Protein 3H3L (pdb70)

Organism: Parabacteroides distasonis (strain ATCC 8503 / DSM 20701 / CIP 104284 / JCM 5825 / NCTC 11152) (NCBI:txid435591)

B-factor: mean 36.73, std 6.62, range [18.3, 84.47]

Nearest PDB structures (foldseek):
  3h3l-assembly1_A-2  TM=1.001E+00  e=1.003E-45  Parabacteroides distasonis ATCC 8503
  3h3l-assembly2_B  TM=9.757E-01  e=2.360E-42  Parabacteroides distasonis ATCC 8503
  3h3l-assembly2_C  TM=9.679E-01  e=1.283E-41  Parabacteroides distasonis ATCC 8503
  3nmb-assembly1_A  TM=8.584E-01  e=9.858E-23  Bacteroides ovatus ATCC 8483
  3hbk-assembly1_A  TM=8.430E-01  e=3.821E-18  Parabacteroides distasonis ATCC 8503

Sequence (663 aa):
QQALDSSDGIPTGGEWITFDGKTLNGWRGYCRQDVPLGWVVEDDGSITYKGSDNKADTGFGDLIYDKKFKKNFVFEIEWKIDKAGNSGIFYTAQEIEGTPIYYSSPEYQLLDNENPDAWEGCDGNRQAGAVYDIPDPQPVKPYGNWNKTRRIVVYNQRRVIHYNDVKILEFQQFGTPVWRALVDHSKFSKFSTSPEKCCPEAYDLLQCGKQPGYIGQDDHGYGVCFRNIRIKELQTQALDSSDGIPTGGEWIITFDGKTLNGWRGYCRRQDVPLGWVVEDGSITYKGSDNFGDLIYDKKKFKKNFVFEIEWKIDDKAGNSGIFYTAQEIEGTPIYYSSPEYQLLDNENPDAWEGCDGNRQQAGAVYDIPDPQPVKPYGNWNKTRRIVVYNQRVIHYNDVKILEFQFGTPVWRALVDHSKFSKKFSTSPEEKCCPEAYDLLQCGKQPGYIGQDHGYGVCFRNIRIKELALDSSDGIPTGGEWITFDGKTLNGWRGYCRQDVPLGWVVEDGSITYKGFGDLIYDKKFKNFVFEIEWKIDDKAGNNSGIFYTAQEIEEGTPIYYSSPEYQLLDNENPDAWEGCDGNRQQAGAVYDIPDPQPVKPYGNWNKTRIVVYNQRRVIHYNDVKILEFQQFGTPVWRALVDHSKFSKFSTSPEEKCCPEEAYDLLQCGKQPGYIGQDHGYGVCFRNIRIKEL

Secondary structure (DSSP, 8-state):
--B-TTS-B--S--B---SS--TTEEETTSSSPPTTEEEETTEEEE---S-----S---EEESS-BSSEEEEEEEEE-BT-EEEEESSB---TTS-GGGSS-EEEEE-TT--TTSSSSTTTTSTTSB-----S--PPPTTS-EEEEEEEETTEEEE---S--EEEETTSHHHHHHHHTSTTSTT---TT--GGGS----TTSS-BB---TT-TTEEEEEEEEEE-/-PBPB-TTS-B----EE---SS--TTEEETTSSS--TTEEEETTEEEE--------EEESS-BSSEEEEEEEEE-TT-EEEEESSB---TTS-GGGSS-EEEEE-TT--HHHHSSTTTTSTTSB-----S--PPPTTS-EEEEEEEETTEEEE---S--EEEETTSHHHHHHHHTSTTSTT---TT--GGGS----TTSS-BB---TT-TTEEEEEEEEEE-/-B-TTS-B----EE---SS--TTEEETTSSSPPTTEEEETTEEEE-----EEESS-BSSEEEEEEEEE-TT-EEEEESSB---TTS-GGGSS-EEEEE-TT--HHHHSSTTTTSTTSB-----S--PPPTTSEEEEEEEEETTEEEE---S--EEEETTSHHHHHHHHTSTTSTT---TT--GGGS----TTSS-BB---TT-BTEEEEEEEEEE-

InterPro domains:
  IPR010496 3-keto-alpha-glucoside-1,2-lyase/3-keto-2-hydroxy-glucal hydratase domain [PF06439] (51-268)

CATH classification: 2.60.120.560

Structure (mmCIF, N/CA/C/O backbone):
data_3H3L
#
_entry.id   3H3L
#
_cell.length_a   117.259
_cell.length_b   117.259
_cell.length_c   118.068
_cell.angle_alpha   90.000
_cell.angle_beta   90.000
_cell.angle_gamma   90.000
#
_symmetry.space_group_name_H-M   'P 43 21 2'
#
loop_
_entity.id
_entity.type
_entity.pdbx_description
1 polymer 'PUTATIVE SUGAR HYDROLASE'
2 non-polymer 2-AMINO-2-HYDROXYMETHYL-PROPANE-1,3-DIOL
3 water water
#
loop_
_atom_site.group_PDB
_atom_site.id
_atom_site.type_symbol
_atom_site.label_atom_id
_atom_site.label_alt_id
_atom_site.label_comp_id
_atom_site.label_asym_id
_atom_site.label_entity_id
_atom_site.label_seq_id
_atom_site.pdbx_PDB_ins_code
_atom_site.Cartn_x
_atom_site.Cartn_y
_atom_site.Cartn_z
_atom_site.occupancy
_atom_site.B_iso_or_equiv
_atom_site.auth_seq_id
_atom_site.auth_comp_id
_atom_site.auth_asym_id
_atom_site.auth_atom_id
_atom_site.pdbx_PDB_model_num
ATOM 1 N N . GLN A 1 10 ? 15.124 90.463 25.555 1.00 50.17 39 GLN A N 1
ATOM 2 C CA A GLN A 1 10 ? 15.336 89.028 25.870 0.50 49.08 39 GLN A CA 1
ATOM 3 C CA B GLN A 1 10 ? 15.254 89.023 25.904 0.50 49.54 39 GLN A CA 1
ATOM 4 C C . GLN A 1 10 ? 15.678 88.861 27.360 1.00 48.59 39 GLN A C 1
ATOM 5 O O . GLN A 1 10 ? 16.707 89.381 27.802 1.00 50.51 39 GLN A O 1
ATOM 16 N N . ALA A 1 11 ? 14.839 88.156 28.122 1.00 45.07 40 ALA A N 1
ATOM 17 C CA . ALA A 1 11 ? 15.155 87.806 29.501 1.00 42.85 40 ALA A CA 1
ATOM 18 C C . ALA A 1 11 ? 16.287 86.777 29.493 1.00 40.95 40 ALA A C 1
ATOM 19 O O . ALA A 1 11 ? 16.234 85.809 28.735 1.00 41.03 40 ALA A O 1
ATOM 21 N N . LEU A 1 12 ? 17.305 86.999 30.324 1.00 39.12 41 LEU A N 1
ATOM 22 C CA . LEU A 1 12 ? 18.446 86.109 30.426 1.00 38.50 41 LEU A CA 1
ATOM 23 C C . LEU A 1 12 ? 18.541 85.566 31.845 1.00 38.23 41 LEU A C 1
ATOM 24 O O . LEU A 1 12 ? 18.212 86.276 32.797 1.00 40.43 41 LEU A O 1
ATOM 29 N N . ASP A 1 13 ? 18.974 84.314 31.995 1.00 39.38 42 ASP A N 1
ATOM 30 C CA . ASP A 1 13 ? 19.273 83.766 33.324 1.00 39.49 42 ASP A CA 1
ATOM 31 C C . ASP A 1 13 ? 20.616 84.329 33.804 1.00 39.95 42 ASP A C 1
ATOM 32 O O . ASP A 1 13 ? 21.236 85.147 33.096 1.00 41.04 42 ASP A O 1
ATOM 37 N N . SER A 1 14 ? 21.086 83.913 34.978 1.00 40.19 43 SER A N 1
ATOM 38 C CA A SER A 1 14 ? 22.311 84.496 35.558 0.50 41.08 43 SER A CA 1
ATOM 39 C CA B SER A 1 14 ? 22.297 84.516 35.548 0.50 40.47 43 SER A CA 1
ATOM 40 C C . SER A 1 14 ? 23.568 84.141 34.789 1.00 41.08 43 SER A C 1
ATOM 41 O O . SER A 1 14 ? 24.576 84.835 34.897 1.00 42.67 43 SER A O 1
ATOM 46 N N . ASP A 1 15 ? 23.517 83.053 34.016 1.00 39.43 44 ASP A N 1
ATOM 47 C CA . ASP A 1 15 ? 24.602 82.730 33.125 1.00 39.15 44 ASP A CA 1
ATOM 48 C C . ASP A 1 15 ? 24.437 83.405 31.750 1.00 38.40 44 ASP A C 1
ATOM 49 O O . ASP A 1 15 ? 25.149 83.055 30.857 1.00 39.20 44 ASP A O 1
ATOM 54 N N . GLY A 1 16 ? 23.526 84.358 31.580 1.00 36.86 45 GLY A N 1
ATOM 55 C CA . GLY A 1 16 ? 23.386 85.083 30.306 1.00 37.17 45 GLY A CA 1
ATOM 56 C C . GLY A 1 16 ? 22.733 84.274 29.182 1.00 37.29 45 GLY A C 1
ATOM 57 O O . GLY A 1 16 ? 22.933 84.582 28.004 1.00 36.94 45 GLY A O 1
ATOM 58 N N . ILE A 1 17 ? 21.950 83.262 29.554 1.00 36.37 46 ILE A N 1
ATOM 59 C CA . ILE A 1 17 ? 21.322 82.345 28.616 1.00 36.35 46 ILE A CA 1
ATOM 60 C C . ILE A 1 17 ? 19.851 82.734 28.484 1.00 37.67 46 ILE A C 1
ATOM 61 O O . ILE A 1 17 ? 19.167 82.894 29.510 1.00 38.53 46 ILE A O 1
ATOM 66 N N . PRO A 1 18 ? 19.347 82.906 27.235 1.00 36.91 47 PRO A N 1
ATOM 67 C CA . PRO A 1 18 ? 17.927 83.271 27.108 1.00 38.08 47 PRO A CA 1
ATOM 68 C C . PRO A 1 18 ? 16.971 82.287 27.778 1.00 38.62 47 PRO A C 1
ATOM 69 O O . PRO A 1 18 ? 17.161 81.087 27.665 1.00 40.66 47 PRO A O 1
ATOM 73 N N . THR A 1 19 ? 15.979 82.821 28.497 1.00 41.93 48 THR A N 1
ATOM 74 C CA . THR A 1 19 ? 15.017 82.031 29.285 1.00 43.85 48 THR A CA 1
ATOM 75 C C . THR A 1 19 ? 13.741 81.677 28.507 1.00 45.21 48 THR A C 1
ATOM 76 O O . THR A 1 19 ? 13.011 80.756 28.907 1.00 46.67 48 THR A O 1
ATOM 80 N N . GLY A 1 20 ? 13.474 82.403 27.419 1.00 45.06 49 GLY A N 1
ATOM 81 C CA . GLY A 1 20 ? 12.411 82.043 26.478 1.00 46.63 49 GLY A CA 1
ATOM 82 C C . GLY A 1 20 ? 12.716 80.826 25.600 1.00 47.20 49 GLY A C 1
ATOM 83 O O . GLY A 1 20 ? 13.854 80.294 25.583 1.00 48.31 49 GLY A O 1
ATOM 84 N N . GLY A 1 21 ? 11.683 80.418 24.857 1.00 47.38 50 GLY A N 1
ATOM 85 C CA . GLY A 1 21 ? 11.721 79.245 23.979 1.00 47.56 50 GLY A CA 1
ATOM 86 C C . GLY A 1 21 ? 10.717 78.202 24.430 1.00 46.90 50 GLY A C 1
ATOM 87 O O . GLY A 1 21 ? 10.111 78.337 25.499 1.00 48.59 50 GLY A O 1
ATOM 88 N N . GLU A 1 22 ? 10.538 77.174 23.601 1.00 44.56 51 GLU A N 1
ATOM 89 C CA . GLU A 1 22 ? 9.617 76.066 23.873 1.00 41.78 51 GLU A CA 1
ATOM 90 C C . GLU A 1 22 ? 10.446 74.798 23.980 1.00 39.58 51 GLU A C 1
ATOM 91 O O . GLU A 1 22 ? 11.370 74.605 23.193 1.00 40.01 51 GLU A O 1
ATOM 93 N N . TRP A 1 23 ? 10.123 73.952 24.950 1.00 38.13 52 TRP A N 1
ATOM 94 C CA . TRP A 1 23 ? 10.776 72.646 25.079 1.00 37.78 52 TRP A CA 1
ATOM 95 C C . TRP A 1 23 ? 10.184 71.675 24.087 1.00 37.10 52 TRP A C 1
ATOM 96 O O . TRP A 1 23 ? 8.961 71.619 23.935 1.00 37.30 52 TRP A O 1
ATOM 107 N N . ILE A 1 24 ? 11.044 70.893 23.448 1.00 36.91 53 ILE A N 1
ATOM 108 C CA . ILE A 1 24 ? 10.633 69.809 22.582 1.00 36.83 53 ILE A CA 1
ATOM 109 C C . ILE A 1 24 ? 11.066 68.499 23.210 1.00 35.26 53 ILE A C 1
ATOM 110 O O . ILE A 1 24 ? 12.238 68.348 23.546 1.00 32.77 53 ILE A O 1
ATOM 115 N N . THR A 1 25 ? 10.142 67.547 23.326 1.00 34.24 54 THR A N 1
ATOM 116 C CA . THR A 1 25 ? 10.443 66.254 23.939 1.00 34.85 54 THR A CA 1
ATOM 117 C C . THR A 1 25 ? 11.164 65.382 22.929 1.00 34.29 54 THR A C 1
ATOM 118 O O . THR A 1 25 ? 10.669 65.178 21.823 1.00 36.33 54 THR A O 1
ATOM 130 N N . PHE A 1 27 ? 12.165 62.094 23.732 1.00 34.17 56 PHE A N 1
ATOM 131 C CA . PHE A 1 27 ? 11.924 60.685 24.043 1.00 33.80 56 PHE A CA 1
ATOM 132 C C . PHE A 1 27 ? 10.498 60.568 24.549 1.00 34.41 56 PHE A C 1
ATOM 133 O O . PHE A 1 27 ? 10.133 61.233 25.522 1.00 33.70 56 PHE A O 1
ATOM 141 N N . ASP A 1 28 ? 9.708 59.726 23.880 1.00 34.87 57 ASP A N 1
ATOM 142 C CA . ASP A 1 28 ? 8.286 59.536 24.216 1.00 35.69 57 ASP A CA 1
ATOM 143 C C . ASP A 1 28 ? 7.996 58.681 25.470 1.00 36.23 57 ASP A C 1
ATOM 144 O O . ASP A 1 28 ? 6.835 58.531 25.835 1.00 36.59 57 ASP A O 1
ATOM 149 N N . GLY A 1 29 ? 9.029 58.120 26.111 1.00 36.11 58 GLY A N 1
ATOM 150 C CA . GLY A 1 29 ? 8.846 57.241 27.281 1.00 36.31 58 GLY A CA 1
ATOM 151 C C . GLY A 1 29 ? 8.535 55.783 26.969 1.00 35.95 58 GLY A C 1
ATOM 152 O O . GLY A 1 29 ? 8.408 54.987 27.881 1.00 37.31 58 GLY A O 1
ATOM 153 N N . LYS A 1 30 ? 8.412 55.434 25.691 1.00 36.17 59 LYS A N 1
ATOM 154 C CA . LYS A 1 30 ? 7.922 54.122 25.254 1.00 36.66 59 LYS A CA 1
ATOM 155 C C . LYS A 1 30 ? 8.740 53.439 24.150 1.00 36.52 59 LYS A C 1
ATOM 156 O O . LYS A 1 30 ? 8.837 52.207 24.135 1.00 36.03 59 LYS A O 1
ATOM 160 N N . THR A 1 31 ? 9.244 54.222 23.197 1.00 34.69 60 THR A N 1
ATOM 161 C CA . THR A 1 31 ? 9.940 53.734 22.023 1.00 34.62 60 THR A CA 1
ATOM 162 C C . THR A 1 31 ? 11.185 54.572 21.794 1.00 34.02 60 THR A C 1
ATOM 163 O O . THR A 1 31 ? 11.400 55.602 22.445 1.00 34.51 60 THR A O 1
ATOM 167 N N . LEU A 1 32 ? 11.994 54.132 20.838 1.00 34.10 61 LEU A N 1
ATOM 168 C CA . LEU A 1 32 ? 13.157 54.879 20.394 1.00 34.08 61 LEU A CA 1
ATOM 169 C C . LEU A 1 32 ? 12.880 55.706 19.132 1.00 34.90 61 LEU A C 1
ATOM 170 O O . LEU A 1 32 ? 13.821 56.065 18.420 1.00 34.48 61 LEU A O 1
ATOM 175 N N . ASN A 1 33 ? 11.609 56.036 18.867 1.00 35.10 62 ASN A N 1
ATOM 176 C CA . ASN A 1 33 ? 11.258 56.925 17.756 1.00 35.96 62 ASN A CA 1
ATOM 177 C C . ASN A 1 33 ? 11.987 58.256 17.935 1.00 34.91 62 ASN A C 1
ATOM 178 O O . ASN A 1 33 ? 12.004 58.798 19.040 1.00 35.24 62 ASN A O 1
ATOM 183 N N . GLY A 1 34 ? 12.597 58.746 16.854 1.00 34.16 63 GLY A N 1
ATOM 184 C CA . GLY A 1 34 ? 13.450 59.923 16.880 1.00 33.99 63 GLY A CA 1
ATOM 185 C C . GLY A 1 34 ? 14.938 59.608 16.959 1.00 33.15 63 GLY A C 1
ATOM 186 O O . GLY A 1 34 ? 15.754 60.468 16.647 1.00 34.45 63 GLY A O 1
ATOM 187 N N . TRP A 1 35 ? 15.287 58.373 17.334 1.00 32.73 64 TRP A N 1
ATOM 188 C CA . TRP A 1 35 ? 16.672 57.985 17.574 1.00 32.39 64 TRP A CA 1
ATOM 189 C C . TRP A 1 35 ? 17.133 56.975 16.531 1.00 31.45 64 TRP A C 1
ATOM 190 O O . TRP A 1 35 ? 16.329 56.202 15.985 1.00 31.81 64 TRP A O 1
ATOM 201 N N . ARG A 1 36 ? 18.437 56.997 16.255 1.00 31.00 65 ARG A N 1
ATOM 202 C CA . ARG A 1 36 ? 19.060 56.029 15.364 1.00 32.31 65 ARG A CA 1
ATOM 203 C C . ARG A 1 36 ? 20.524 55.893 15.700 1.00 31.96 65 ARG A C 1
ATOM 204 O O . ARG A 1 36 ? 21.051 56.664 16.477 1.00 32.49 65 ARG A O 1
ATOM 212 N N . GLY A 1 37 ? 21.171 54.903 15.104 1.00 31.92 66 GLY A N 1
ATOM 213 C CA . GLY A 1 37 ? 22.581 54.706 15.349 1.00 32.84 66 GLY A CA 1
ATOM 214 C C . GLY A 1 37 ? 23.419 55.770 14.689 1.00 33.30 66 GLY A C 1
ATOM 215 O O . GLY A 1 37 ? 23.028 56.359 13.680 1.00 34.49 66 GLY A O 1
ATOM 216 N N . TYR A 1 38 ? 24.585 56.007 15.262 1.00 33.58 67 TYR A N 1
ATOM 217 C CA . TYR A 1 38 ? 25.586 56.863 14.650 1.00 32.92 67 TYR A CA 1
ATOM 218 C C . TYR A 1 38 ? 26.017 56.259 13.312 1.00 34.40 67 TYR A C 1
ATOM 219 O O . TYR A 1 38 ? 26.394 55.091 13.252 1.00 34.49 67 TYR A O 1
ATOM 228 N N . CYS A 1 39 ? 25.913 57.058 12.241 1.00 35.44 68 CYS A N 1
ATOM 229 C CA . CYS A 1 39 ? 26.217 56.653 10.851 1.00 36.61 68 CYS A CA 1
ATOM 230 C C . CYS A 1 39 ? 25.340 55.525 10.294 1.00 37.40 68 CYS A C 1
ATOM 231 O O . CYS A 1 39 ? 25.780 54.721 9.463 1.00 38.12 68 CYS A O 1
ATOM 234 N N . ARG A 1 40 ? 24.089 55.466 10.738 1.00 37.05 69 ARG A N 1
ATOM 235 C CA . ARG A 1 40 ? 23.168 54.437 10.263 1.00 37.10 69 ARG A CA 1
ATOM 236 C C . ARG A 1 40 ? 21.726 54.842 10.462 1.00 36.96 69 ARG A C 1
ATOM 237 O O . ARG A 1 40 ? 21.437 55.699 11.248 1.00 37.67 69 ARG A O 1
ATOM 245 N N . GLN A 1 41 ? 20.815 54.227 9.715 1.00 36.82 70 GLN A N 1
ATOM 246 C CA . GLN A 1 41 ? 19.392 54.587 9.818 1.00 38.70 70 GLN A CA 1
ATOM 247 C C . GLN A 1 41 ? 18.620 53.796 10.873 1.00 38.32 70 GLN A C 1
ATOM 248 O O . GLN A 1 41 ? 17.570 54.248 11.321 1.00 38.74 70 GLN A O 1
ATOM 254 N N . ASP A 1 42 ? 19.161 52.652 11.290 1.00 37.92 71 ASP A N 1
ATOM 255 C CA . ASP A 1 42 ? 18.507 51.765 12.251 1.00 36.93 71 ASP A CA 1
ATOM 256 C C . ASP A 1 42 ? 19.061 51.965 13.659 1.00 35.68 71 ASP A C 1
ATOM 257 O O . ASP A 1 42 ? 20.123 52.571 13.841 1.00 35.10 71 ASP A O 1
ATOM 262 N N . VAL A 1 43 ? 18.324 51.459 14.647 1.00 34.43 72 VAL A N 1
ATOM 263 C CA . VAL A 1 43 ? 18.772 51.460 16.038 1.00 34.75 72 VAL A CA 1
ATOM 264 C C . VAL A 1 43 ? 19.752 50.287 16.215 1.00 33.97 72 VAL A C 1
ATOM 265 O O . VAL A 1 43 ? 19.414 49.161 15.839 1.00 34.87 72 VAL A O 1
ATOM 269 N N . PRO A 1 44 ? 20.972 50.536 16.751 1.00 32.80 73 PRO A N 1
ATOM 270 C CA . PRO A 1 44 ? 21.887 49.409 16.944 1.00 33.49 73 PRO A CA 1
ATOM 271 C C . PRO A 1 44 ? 21.385 48.394 17.966 1.00 33.37 73 PRO A C 1
ATOM 272 O O . PRO A 1 44 ? 20.706 48.786 18.926 1.00 33.19 73 PRO A O 1
ATOM 276 N N . LEU A 1 45 ? 21.718 47.123 17.746 1.00 33.61 74 LEU A N 1
ATOM 277 C CA . LEU A 1 45 ? 21.403 46.056 18.708 1.00 34.59 74 LEU A CA 1
ATOM 278 C C . LEU A 1 45 ? 22.013 46.424 20.052 1.00 34.46 74 LEU A C 1
ATOM 279 O O . LEU A 1 45 ? 23.138 46.930 20.109 1.00 35.97 74 LEU A O 1
ATOM 284 N N . GLY A 1 46 ? 21.247 46.214 21.116 1.00 34.41 75 GLY A N 1
ATOM 285 C CA . GLY A 1 46 ? 21.673 46.538 22.468 1.00 34.36 75 GLY A CA 1
ATOM 286 C C . GLY A 1 46 ? 20.879 47.652 23.120 1.00 33.50 75 GLY A C 1
ATOM 287 O O . GLY A 1 46 ? 20.777 47.675 24.343 1.00 35.39 75 GLY A O 1
ATOM 288 N N . TRP A 1 47 ? 20.348 48.593 22.330 1.00 32.41 76 TRP A N 1
ATOM 289 C CA . TRP A 1 47 ? 19.531 49.681 22.857 1.00 32.65 76 TRP A CA 1
ATOM 290 C C . TRP A 1 47 ? 18.100 49.214 23.010 1.00 32.23 76 TRP A C 1
ATOM 291 O O . TRP A 1 47 ? 17.537 48.632 22.073 1.00 33.25 76 TRP A O 1
ATOM 302 N N . VAL A 1 48 ? 17.531 49.470 24.192 1.00 31.77 77 VAL A N 1
ATOM 303 C CA . VAL A 1 48 ? 16.154 49.117 24.533 1.00 32.74 77 VAL A CA 1
ATOM 304 C C . VAL A 1 48 ? 15.496 50.233 25.336 1.00 33.33 77 VAL A C 1
ATOM 305 O O . VAL A 1 48 ? 16.175 51.127 25.858 1.00 34.14 77 VAL A O 1
ATOM 309 N N . VAL A 1 49 ? 14.168 50.164 25.419 1.00 34.07 78 VAL A N 1
ATOM 310 C CA . VAL A 1 49 ? 13.393 50.957 26.373 1.00 34.52 78 VAL A CA 1
ATOM 311 C C . VAL A 1 49 ? 12.928 50.006 27.469 1.00 35.01 78 VAL A C 1
ATOM 312 O O . VAL A 1 49 ? 12.289 48.999 27.168 1.00 33.91 78 VAL A O 1
ATOM 316 N N . GLU A 1 50 ? 13.300 50.307 28.713 1.00 36.19 79 GLU A N 1
ATOM 317 C CA . GLU A 1 50 ? 12.988 49.485 29.883 1.00 38.66 79 GLU A CA 1
ATOM 318 C C . GLU A 1 50 ? 12.421 50.404 30.962 1.00 37.52 79 GLU A C 1
ATOM 319 O O . GLU A 1 50 ? 13.089 51.364 31.378 1.00 37.15 79 GLU A O 1
ATOM 325 N N . ASP A 1 51 ? 11.190 50.120 31.386 1.00 37.42 80 ASP A N 1
ATOM 326 C CA A ASP A 1 51 ? 10.537 50.874 32.461 0.50 38.21 80 ASP A CA 1
ATOM 327 C CA B ASP A 1 51 ? 10.525 50.869 32.455 0.50 38.32 80 ASP A CA 1
ATOM 328 C C . ASP A 1 51 ? 10.576 52.384 32.201 1.00 37.57 80 ASP A C 1
ATOM 329 O O . ASP A 1 51 ? 10.852 53.179 33.090 1.00 38.00 80 ASP A O 1
ATOM 338 N N . GLY A 1 52 ? 10.300 52.772 30.968 1.00 36.54 81 GLY A N 1
ATOM 339 C CA . GLY A 1 52 ? 10.249 54.174 30.603 1.00 35.80 81 GLY A CA 1
ATOM 340 C C . GLY A 1 52 ? 11.571 54.872 30.463 1.00 35.75 81 GLY A C 1
ATOM 341 O O . GLY A 1 52 ? 11.596 56.094 30.467 1.00 37.33 81 GLY A O 1
ATOM 342 N N . SER A 1 53 ? 12.659 54.114 30.326 1.00 34.71 82 SER A N 1
ATOM 343 C CA . SER A 1 53 ? 13.982 54.686 30.132 1.00 34.28 82 SER A CA 1
ATOM 344 C C . SER A 1 53 ? 14.727 54.051 28.970 1.00 32.93 82 SER A C 1
ATOM 345 O O . SER A 1 53 ? 14.563 52.867 28.700 1.00 34.26 82 SER A O 1
ATOM 348 N N . ILE A 1 54 ? 15.565 54.846 28.304 1.00 31.57 83 ILE A N 1
ATOM 349 C CA . ILE A 1 54 ? 16.460 54.350 27.279 1.00 32.71 83 ILE A CA 1
ATOM 350 C C . ILE A 1 54 ? 17.675 53.755 27.991 1.00 33.34 83 ILE A C 1
ATOM 351 O O . ILE A 1 54 ? 18.219 54.386 28.890 1.00 33.22 83 ILE A O 1
ATOM 356 N N . THR A 1 55 ? 18.094 52.547 27.602 1.00 32.41 84 THR A N 1
ATOM 357 C CA . THR A 1 55 ? 19.317 51.959 28.157 1.00 33.47 84 THR A CA 1
ATOM 358 C C . THR A 1 55 ? 20.000 51.019 27.157 1.00 32.28 84 THR A C 1
ATOM 359 O O . THR A 1 55 ? 19.343 50.448 26.306 1.00 31.93 84 THR A O 1
ATOM 363 N N . TYR A 1 56 ? 21.329 50.945 27.246 1.00 33.85 85 TYR A N 1
ATOM 364 C CA . TYR A 1 56 ? 22.131 50.025 26.452 1.00 34.35 85 TYR A CA 1
ATOM 365 C C . TYR A 1 56 ? 22.389 48.789 27.308 1.00 35.55 85 TYR A C 1
ATOM 366 O O . TYR A 1 56 ? 23.124 48.847 28.288 1.00 35.36 85 TYR A O 1
ATOM 375 N N . LYS A 1 57 ? 21.791 47.685 26.915 1.00 35.87 86 LYS A N 1
ATOM 376 C CA . LYS A 1 57 ? 22.021 46.383 27.552 1.00 37.93 86 LYS A CA 1
ATOM 377 C C . LYS A 1 57 ? 23.168 45.597 26.920 1.00 39.24 86 LYS A C 1
ATOM 378 O O . LYS A 1 57 ? 23.814 44.781 27.595 1.00 40.61 86 LYS A O 1
ATOM 384 N N . GLY A 1 58 ? 23.390 45.793 25.625 1.00 39.38 87 GLY A N 1
ATOM 385 C CA . GLY A 1 58 ? 24.320 44.963 24.871 1.00 41.04 87 GLY A CA 1
ATOM 386 C C . GLY A 1 58 ? 23.631 43.727 24.353 1.00 42.88 87 GLY A C 1
ATOM 387 O O . GLY A 1 58 ? 22.523 43.404 24.770 1.00 42.70 87 GLY A O 1
ATOM 388 N N . SER A 1 59 ? 24.302 43.044 23.436 1.00 45.01 88 SER A N 1
ATOM 389 C CA . SER A 1 59 ? 23.720 41.918 22.726 1.00 46.95 88 SER A CA 1
ATOM 390 C C . SER A 1 59 ? 24.560 40.665 22.901 1.00 49.77 88 SER A C 1
ATOM 391 O O . SER A 1 59 ? 25.774 40.744 23.095 1.00 50.43 88 SER A O 1
ATOM 394 N N . ASP A 1 60 ? 23.891 39.516 22.830 1.00 52.08 89 ASP A N 1
ATOM 395 C CA . ASP A 1 60 ? 24.549 38.222 22.626 1.00 53.96 89 ASP A CA 1
ATOM 396 C C . ASP A 1 60 ? 25.147 38.133 21.218 1.00 55.84 89 ASP A C 1
ATOM 397 O O . ASP A 1 60 ? 26.126 37.410 21.007 1.00 56.32 89 ASP A O 1
ATOM 399 N N . ASN A 1 61 ? 24.541 38.841 20.259 1.00 57.45 90 ASN A N 1
ATOM 400 C CA . ASN A 1 61 ? 25.089 38.967 18.913 1.00 58.93 90 ASN A CA 1
ATOM 401 C C . ASN A 1 61 ? 26.345 39.846 18.973 1.00 59.77 90 ASN A C 1
ATOM 402 O O . ASN A 1 61 ? 26.261 41.055 19.166 1.00 59.62 90 ASN A O 1
ATOM 407 N N . LYS A 1 62 ? 27.503 39.205 18.819 1.00 61.12 91 LYS A N 1
ATOM 408 C CA . LYS A 1 62 ? 28.810 39.865 18.890 1.00 61.89 91 LYS A CA 1
ATOM 409 C C . LYS A 1 62 ? 29.417 40.127 17.495 1.00 62.38 91 LYS A C 1
ATOM 410 O O . LYS A 1 62 ? 30.619 40.395 17.390 1.00 62.76 91 LYS A O 1
ATOM 414 N N . ALA A 1 63 ? 28.595 40.074 16.438 1.00 62.59 92 ALA A N 1
ATOM 415 C CA . ALA A 1 63 ? 29.060 40.304 15.066 1.00 62.57 92 ALA A CA 1
ATOM 416 C C . ALA A 1 63 ? 29.496 41.759 14.882 1.00 62.85 92 ALA A C 1
ATOM 417 O O . ALA A 1 63 ? 28.933 42.669 15.512 1.00 63.17 92 ALA A O 1
ATOM 419 N N . ASP A 1 64 ? 30.506 41.966 14.035 1.00 62.66 93 ASP A N 1
ATOM 420 C CA . ASP A 1 64 ? 31.109 43.292 13.844 1.00 62.09 93 ASP A CA 1
ATOM 421 C C . ASP A 1 64 ? 30.236 44.148 12.931 1.00 61.01 93 ASP A C 1
ATOM 422 O O . ASP A 1 64 ? 30.482 44.251 11.723 1.00 61.48 93 ASP A O 1
ATOM 424 N N . THR A 1 65 ? 29.215 44.761 13.529 1.00 58.89 94 THR A N 1
ATOM 425 C CA . THR A 1 65 ? 28.329 45.692 12.830 1.00 57.06 94 THR A CA 1
ATOM 426 C C . THR A 1 65 ? 29.036 47.052 12.907 1.00 55.05 94 THR A C 1
ATOM 427 O O . THR A 1 65 ? 30.227 47.110 13.251 1.00 56.04 94 THR A O 1
ATOM 431 N N . GLY A 1 66 ? 28.353 48.145 12.588 1.00 51.25 95 GLY A N 1
ATOM 432 C CA . GLY A 1 66 ? 28.989 49.459 12.647 1.00 48.59 95 GLY A CA 1
ATOM 433 C C . GLY A 1 66 ? 29.281 49.948 14.054 1.00 45.78 95 GLY A C 1
ATOM 434 O O . GLY A 1 66 ? 29.420 49.179 15.008 1.00 44.87 95 GLY A O 1
ATOM 435 N N . PHE A 1 67 ? 29.374 51.259 14.188 1.00 43.20 96 PHE A N 1
ATOM 436 C CA . PHE A 1 67 ? 29.413 51.867 15.509 1.00 41.09 96 PHE A CA 1
ATOM 437 C C . PHE A 1 67 ? 28.049 51.665 16.149 1.00 39.70 96 PHE A C 1
ATOM 438 O O . PHE A 1 67 ? 27.047 51.524 15.454 1.00 40.07 96 PHE A O 1
ATOM 446 N N . GLY A 1 68 ? 28.014 51.646 17.474 1.00 37.99 97 GLY A N 1
ATOM 447 C CA . GLY A 1 68 ? 26.784 51.378 18.192 1.00 35.88 97 GLY A CA 1
ATOM 448 C C . GLY A 1 68 ? 26.215 52.528 18.974 1.00 35.37 97 GLY A C 1
ATOM 449 O O . GLY A 1 68 ? 25.223 52.340 19.646 1.00 34.39 97 GLY A O 1
ATOM 450 N N . ASP A 1 69 ? 26.805 53.725 18.897 1.00 34.07 98 ASP A N 1
ATOM 451 C CA . ASP A 1 69 ? 26.316 54.860 19.683 1.00 33.87 98 ASP A CA 1
ATOM 452 C C . ASP A 1 69 ? 24.955 55.295 19.127 1.00 33.20 98 ASP A C 1
ATOM 453 O O . ASP A 1 69 ? 24.675 55.054 17.951 1.00 33.64 98 ASP A O 1
ATOM 458 N N . LEU A 1 70 ? 24.109 55.850 19.987 1.00 32.61 99 LEU A N 1
ATOM 459 C CA . LEU A 1 70 ? 22.741 56.258 19.641 1.00 33.42 99 LEU A CA 1
ATOM 460 C C . LEU A 1 70 ? 22.626 57.773 19.622 1.00 33.25 99 LEU A C 1
ATOM 461 O O . LEU A 1 70 ? 22.984 58.426 20.596 1.00 34.44 99 LEU A O 1
ATOM 466 N N . ILE A 1 71 ? 22.126 58.320 18.511 1.00 32.18 100 ILE A N 1
ATOM 467 C CA . ILE A 1 71 ? 21.930 59.759 18.369 1.00 32.84 100 ILE A CA 1
ATOM 468 C C . ILE A 1 71 ? 20.473 60.087 18.105 1.00 32.27 100 ILE A C 1
ATOM 469 O O . ILE A 1 71 ? 19.721 59.277 17.567 1.00 30.35 100 ILE A O 1
ATOM 474 N N . TYR A 1 72 ? 20.091 61.298 18.488 1.00 32.35 101 TYR A N 1
ATOM 475 C CA . TYR A 1 72 ? 18.769 61.821 18.180 1.00 32.45 101 TYR A CA 1
ATOM 476 C C . TYR A 1 72 ? 18.873 62.385 16.772 1.00 32.50 101 TYR A C 1
ATOM 477 O O . TYR A 1 72 ? 19.857 63.035 16.456 1.00 32.52 101 TYR A O 1
ATOM 486 N N . ASP A 1 73 ? 17.866 62.141 15.948 1.00 33.09 102 ASP A N 1
ATOM 487 C CA . ASP A 1 73 ? 17.934 62.387 14.498 1.00 33.46 102 ASP A CA 1
ATOM 488 C C . ASP A 1 73 ? 17.599 63.836 14.097 1.00 32.85 102 ASP A C 1
ATOM 489 O O . ASP A 1 73 ? 16.667 64.093 13.329 1.00 33.65 102 ASP A O 1
ATOM 494 N N . LYS A 1 74 ? 18.398 64.773 14.606 1.00 33.26 103 LYS A N 1
ATOM 495 C CA . LYS A 1 74 ? 18.261 66.194 14.298 1.00 33.64 103 LYS A CA 1
ATOM 496 C C . LYS A 1 74 ? 19.517 66.898 14.758 1.00 33.10 103 LYS A C 1
ATOM 497 O O . LYS A 1 74 ? 19.954 66.659 15.872 1.00 33.13 103 LYS A O 1
ATOM 503 N N . LYS A 1 75 ? 20.066 67.778 13.926 1.00 33.54 104 LYS A N 1
ATOM 504 C CA . LYS A 1 75 ? 21.237 68.573 14.326 1.00 34.55 104 LYS A CA 1
ATOM 505 C C . LYS A 1 75 ? 20.799 69.834 15.081 1.00 34.58 104 LYS A C 1
ATOM 506 O O . LYS A 1 75 ? 19.738 70.401 14.793 1.00 35.09 104 LYS A O 1
ATOM 511 N N . PHE A 1 76 ? 21.624 70.243 16.036 1.00 33.55 105 PHE A N 1
ATOM 512 C CA . PHE A 1 76 ? 21.401 71.424 16.877 1.00 33.54 105 PHE A CA 1
ATOM 513 C C . PHE A 1 76 ? 22.684 72.240 16.925 1.00 34.08 105 PHE A C 1
ATOM 514 O O . PHE A 1 76 ? 23.776 71.711 16.702 1.00 34.74 105 PHE A O 1
ATOM 522 N N . LYS A 1 77 ? 22.553 73.521 17.232 1.00 34.56 106 LYS A N 1
ATOM 523 C CA A LYS A 1 77 ? 23.721 74.419 17.338 0.50 35.07 106 LYS A CA 1
ATOM 524 C CA B LYS A 1 77 ? 23.705 74.416 17.332 0.50 35.18 106 LYS A CA 1
ATOM 525 C C . LYS A 1 77 ? 23.668 75.168 18.661 1.00 34.20 106 LYS A C 1
ATOM 526 O O . LYS A 1 77 ? 24.549 74.984 19.507 1.00 35.50 106 LYS A O 1
ATOM 537 N N . ASN A 1 78 ? 22.651 76.008 18.837 1.00 33.21 107 ASN A N 1
ATOM 538 C CA . ASN A 1 78 ? 22.461 76.734 20.091 1.00 31.88 107 ASN A CA 1
ATOM 539 C C . ASN A 1 78 ? 21.249 76.169 20.797 1.00 30.82 107 ASN A C 1
ATOM 540 O O . ASN A 1 78 ? 20.164 76.152 20.216 1.00 30.90 107 ASN A O 1
ATOM 545 N N . PHE A 1 79 ? 21.395 75.744 22.037 1.00 30.62 108 PHE A N 1
ATOM 546 C CA . PHE A 1 79 ? 20.307 75.009 22.695 1.00 31.35 108 PHE A CA 1
ATOM 547 C C . PHE A 1 79 ? 20.533 74.891 24.191 1.00 31.31 108 PHE A C 1
ATOM 548 O O . PHE A 1 79 ? 21.668 75.071 24.673 1.00 31.13 108 PHE A O 1
ATOM 556 N N . VAL A 1 80 ? 19.449 74.545 24.886 1.00 31.31 109 VAL A N 1
ATOM 557 C CA . VAL A 1 80 ? 19.473 74.067 26.256 1.00 30.98 109 VAL A CA 1
ATOM 558 C C . VAL A 1 80 ? 18.926 72.635 26.227 1.00 31.02 109 VAL A C 1
ATOM 559 O O . VAL A 1 80 ? 17.760 72.425 25.890 1.00 31.64 109 VAL A O 1
ATOM 563 N N . PHE A 1 81 ? 19.775 71.680 26.579 1.00 31.97 110 PHE A N 1
ATOM 564 C CA . PHE A 1 81 ? 19.458 70.263 26.525 1.00 32.09 110 PHE A CA 1
ATOM 565 C C . PHE A 1 81 ? 19.372 69.743 27.945 1.00 32.55 110 PHE A C 1
ATOM 566 O O . PHE A 1 81 ? 20.246 70.056 28.743 1.00 32.57 110 PHE A O 1
ATOM 574 N N . GLU A 1 82 ? 18.324 68.982 28.252 1.00 31.28 111 GLU A N 1
ATOM 575 C CA . GLU A 1 82 ? 18.147 68.374 29.555 1.00 32.15 111 GLU A CA 1
ATOM 576 C C . GLU A 1 82 ? 17.866 66.892 29.447 1.00 32.42 111 GLU A C 1
ATOM 577 O O . GLU A 1 82 ? 17.129 66.442 28.565 1.00 30.86 111 GLU A O 1
ATOM 583 N N . ILE A 1 83 ? 18.443 66.148 30.376 1.00 32.08 112 ILE A N 1
ATOM 584 C CA . ILE A 1 83 ? 18.278 64.700 30.394 1.00 31.38 112 ILE A CA 1
ATOM 585 C C . ILE A 1 83 ? 18.460 64.233 31.827 1.00 31.56 112 ILE A C 1
ATOM 586 O O . ILE A 1 83 ? 19.278 64.815 32.570 1.00 33.08 112 ILE A O 1
ATOM 591 N N . GLU A 1 84 ? 17.708 63.222 32.224 1.00 30.78 113 GLU A N 1
ATOM 592 C CA . GLU A 1 84 ? 17.866 62.639 33.542 1.00 31.82 113 GLU A CA 1
ATOM 593 C C . GLU A 1 84 ? 18.481 61.271 33.357 1.00 32.97 113 GLU A C 1
ATOM 594 O O . GLU A 1 84 ? 18.157 60.592 32.389 1.00 32.26 113 GLU A O 1
ATOM 600 N N . TRP A 1 85 ? 19.340 60.862 34.287 1.00 32.16 114 TRP A N 1
ATOM 601 C CA . TRP A 1 85 ? 20.015 59.581 34.169 1.00 31.51 114 TRP A CA 1
ATOM 602 C C . TRP A 1 85 ? 20.211 58.952 35.536 1.00 30.73 114 TRP A C 1
ATOM 603 O O . TRP A 1 85 ? 20.363 59.650 36.536 1.00 31.19 114 TRP A O 1
ATOM 614 N N . LYS A 1 86 ? 20.256 57.627 35.543 1.00 31.46 115 LYS A N 1
ATOM 615 C CA . LYS A 1 86 ? 20.468 56.851 36.738 1.00 31.42 115 LYS A CA 1
ATOM 616 C C . LYS A 1 86 ? 21.510 55.818 36.367 1.00 32.70 115 LYS A C 1
ATOM 617 O O . LYS A 1 86 ? 21.371 55.180 35.319 1.00 33.06 115 LYS A O 1
ATOM 623 N N . ILE A 1 87 ? 22.497 55.622 37.245 1.00 32.29 116 ILE A N 1
ATOM 624 C CA . ILE A 1 87 ? 23.584 54.666 37.010 1.00 34.05 116 ILE A CA 1
ATOM 625 C C . ILE A 1 87 ? 23.581 53.554 38.056 1.00 33.17 116 ILE A C 1
ATOM 626 O O . ILE A 1 87 ? 23.455 53.811 39.249 1.00 33.39 116 ILE A O 1
ATOM 631 N N . ASP A 1 88 ? 23.687 52.301 37.600 1.00 31.38 117 ASP A N 1
ATOM 632 C CA . ASP A 1 88 ? 23.881 51.157 38.465 1.00 32.65 117 ASP A CA 1
ATOM 633 C C . ASP A 1 88 ? 25.309 51.178 38.984 1.00 30.59 117 ASP A C 1
ATOM 634 O O . ASP A 1 88 ? 26.156 51.863 38.426 1.00 31.39 117 ASP A O 1
ATOM 639 N N . LYS A 1 89 ? 25.573 50.414 40.037 1.00 31.63 118 LYS A N 1
ATOM 640 C CA . LYS A 1 89 ? 26.903 50.395 40.640 1.00 32.15 118 LYS A CA 1
ATOM 641 C C . LYS A 1 89 ? 27.984 50.069 39.609 1.00 32.50 118 LYS A C 1
ATOM 642 O O . LYS A 1 89 ? 27.864 49.106 38.859 1.00 31.36 118 LYS A O 1
ATOM 648 N N . ALA A 1 90 ? 29.011 50.913 39.567 1.00 31.31 119 ALA A N 1
ATOM 649 C CA . ALA A 1 90 ? 30.123 50.792 38.628 1.00 32.23 119 ALA A CA 1
ATOM 650 C C . ALA A 1 90 ? 29.741 50.966 37.158 1.00 33.05 119 ALA A C 1
ATOM 651 O O . ALA A 1 90 ? 30.474 50.525 36.285 1.00 34.80 119 ALA A O 1
ATOM 653 N N . GLY A 1 91 ? 28.623 51.627 36.889 1.00 31.82 120 GLY A N 1
ATOM 654 C CA . GLY A 1 91 ? 28.222 51.900 35.520 1.00 31.70 120 GLY A CA 1
ATOM 655 C C . GLY A 1 91 ? 29.014 53.023 34.893 1.00 33.33 120 GLY A C 1
ATOM 656 O O . GLY A 1 91 ? 29.730 53.779 35.567 1.00 33.32 120 GLY A O 1
ATOM 657 N N . ASN A 1 92 ? 28.852 53.156 33.583 1.00 33.13 121 ASN A N 1
ATOM 658 C CA . ASN A 1 92 ? 29.519 54.194 32.838 1.00 32.76 121 ASN A CA 1
ATOM 659 C C . ASN A 1 92 ? 28.728 54.504 31.578 1.00 33.55 121 ASN A C 1
ATOM 660 O O . ASN A 1 92 ? 28.107 53.602 31.024 1.00 34.40 121 ASN A O 1
ATOM 665 N N . SER A 1 93 ? 28.738 55.755 31.149 1.00 32.36 122 SER A N 1
ATOM 666 C CA . SER A 1 93 ? 28.209 56.144 29.851 1.00 32.93 122 SER A CA 1
ATOM 667 C C . SER A 1 93 ? 28.766 57.528 29.509 1.00 32.60 122 SER A C 1
ATOM 668 O O . SER A 1 93 ? 29.776 57.947 30.082 1.00 32.06 122 SER A O 1
ATOM 671 N N . GLY A 1 94 ? 28.128 58.235 28.590 1.00 31.67 123 GLY A N 1
ATOM 672 C CA . GLY A 1 94 ? 28.615 59.530 28.169 1.00 31.87 123 GLY A CA 1
ATOM 673 C C . GLY A 1 94 ? 27.630 60.122 27.209 1.00 31.89 123 GLY A C 1
ATOM 674 O O . GLY A 1 94 ? 26.952 59.380 26.510 1.00 33.18 123 GLY A O 1
ATOM 675 N N . ILE A 1 95 ? 27.550 61.443 27.203 1.00 30.82 124 ILE A N 1
ATOM 676 C CA . ILE A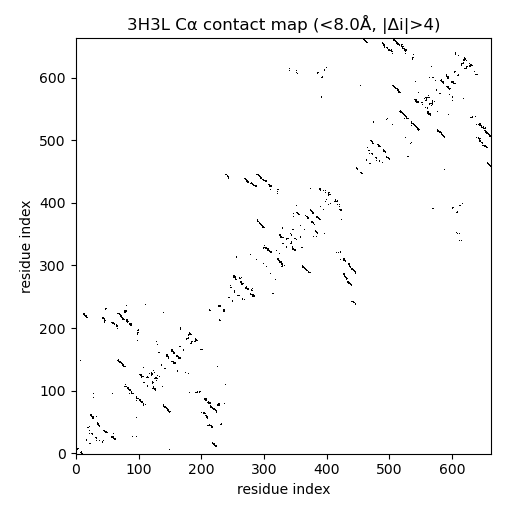 1 95 ? 26.652 62.204 26.342 1.00 31.47 124 ILE A CA 1
ATOM 677 C C . ILE A 1 95 ? 27.489 63.074 25.421 1.00 31.53 124 ILE A C 1
ATOM 678 O O . ILE A 1 95 ? 28.326 63.840 25.891 1.00 32.33 124 ILE A O 1
ATOM 683 N N . PHE A 1 96 ? 27.243 62.970 24.121 1.00 31.77 125 PHE A N 1
ATOM 684 C CA . PHE A 1 96 ? 27.878 63.798 23.117 1.00 32.06 125 PHE A CA 1
ATOM 685 C C . PHE A 1 96 ? 26.865 64.827 22.698 1.00 33.29 125 PHE A C 1
ATOM 686 O O . PHE A 1 96 ? 25.659 64.574 22.742 1.00 34.14 125 PHE A O 1
ATOM 694 N N . TYR A 1 97 ? 27.336 66.021 22.360 1.00 32.24 126 TYR A N 1
ATOM 695 C CA . TYR A 1 97 ? 26.413 67.092 22.001 1.00 33.01 126 TYR A CA 1
ATOM 696 C C . TYR A 1 97 ? 26.797 68.016 20.843 1.00 34.08 126 TYR A C 1
ATOM 697 O O . TYR A 1 97 ? 26.026 68.931 20.518 1.00 34.01 126 TYR A O 1
ATOM 706 N N . THR A 1 98 ? 27.925 67.760 20.183 1.00 33.72 127 THR A N 1
ATOM 707 C CA . THR A 1 98 ? 28.278 68.478 18.965 1.00 32.84 127 THR A CA 1
ATOM 708 C C . THR A 1 98 ? 28.730 67.533 17.838 1.00 32.54 127 THR A C 1
ATOM 709 O O . THR A 1 98 ? 29.426 67.950 16.923 1.00 33.31 127 THR A O 1
ATOM 713 N N . ALA A 1 99 ? 28.323 66.267 17.891 1.00 31.06 128 ALA A N 1
ATOM 714 C CA . ALA A 1 99 ? 28.935 65.244 17.071 1.00 32.74 128 ALA A CA 1
ATOM 715 C C . ALA A 1 99 ? 28.629 65.425 15.582 1.00 32.66 128 ALA A C 1
ATOM 716 O O . ALA A 1 99 ? 27.516 65.821 15.216 1.00 32.95 128 ALA A O 1
ATOM 718 N N . GLN A 1 100 ? 29.623 65.110 14.749 1.00 31.93 129 GLN A N 1
ATOM 719 C CA . GLN A 1 100 ? 29.494 65.009 13.293 1.00 32.69 129 GLN A CA 1
ATOM 720 C C . GLN A 1 100 ? 29.444 63.556 12.891 1.00 32.97 129 GLN A C 1
ATOM 721 O O . GLN A 1 100 ? 30.183 62.744 13.445 1.00 33.61 129 GLN A O 1
ATOM 727 N N . GLU A 1 101 ? 28.596 63.218 11.933 1.00 33.53 130 GLU A N 1
ATOM 728 C CA . GLU A 1 101 ? 28.587 61.862 11.398 1.00 32.97 130 GLU A CA 1
ATOM 729 C C . GLU A 1 101 ? 29.645 61.726 10.345 1.00 34.17 130 GLU A C 1
ATOM 730 O O . GLU A 1 101 ? 29.492 62.251 9.244 1.00 34.93 130 GLU A O 1
ATOM 736 N N . ILE A 1 102 ? 30.722 61.032 10.687 1.00 35.03 131 ILE A N 1
ATOM 737 C CA . ILE A 1 102 ? 31.836 60.821 9.786 1.00 34.63 131 ILE A CA 1
ATOM 738 C C . ILE A 1 102 ? 32.031 59.322 9.695 1.00 34.86 131 ILE A C 1
ATOM 739 O O . ILE A 1 102 ? 32.340 58.676 10.689 1.00 34.05 131 ILE A O 1
ATOM 744 N N . GLU A 1 103 ? 31.805 58.753 8.520 1.00 35.86 132 GLU A N 1
ATOM 745 C CA . GLU A 1 103 ? 31.898 57.303 8.391 1.00 36.65 132 GLU A CA 1
ATOM 746 C C . GLU A 1 103 ? 33.326 56.852 8.699 1.00 35.72 132 GLU A C 1
ATOM 747 O O . GLU A 1 103 ? 34.286 57.487 8.273 1.00 37.35 132 GLU A O 1
ATOM 750 N N . GLY A 1 104 ? 33.440 55.817 9.520 1.00 34.05 133 GLY A N 1
ATOM 751 C CA . GLY A 1 104 ? 34.721 55.250 9.886 1.00 34.04 133 GLY A CA 1
ATOM 752 C C . GLY A 1 104 ? 35.428 55.901 11.048 1.00 34.07 133 GLY A C 1
ATOM 753 O O . GLY A 1 104 ? 36.451 55.385 11.489 1.00 34.93 133 GLY A O 1
ATOM 754 N N . THR A 1 105 ? 34.876 57.003 11.561 1.00 32.51 134 THR A N 1
ATOM 755 C CA . THR A 1 105 ? 35.482 57.786 12.632 1.00 30.88 134 THR A CA 1
ATOM 756 C C . THR A 1 105 ? 34.575 57.771 13.852 1.00 31.03 134 THR A C 1
ATOM 757 O O . THR A 1 105 ? 33.391 58.024 13.715 1.00 30.76 134 THR A O 1
ATOM 761 N N . PRO A 1 106 ? 35.117 57.473 15.053 1.00 30.66 135 PRO A N 1
ATOM 762 C CA . PRO A 1 106 ? 34.221 57.459 16.198 1.00 30.40 135 PRO A CA 1
ATOM 763 C C . PRO A 1 106 ? 33.498 58.763 16.503 1.00 30.79 135 PRO A C 1
ATOM 764 O O . PRO A 1 106 ? 34.027 59.843 16.235 1.00 31.63 135 PRO A O 1
ATOM 768 N N . ILE A 1 107 ? 32.307 58.653 17.089 1.00 31.31 136 ILE A N 1
ATOM 769 C CA . ILE A 1 107 ? 31.524 59.806 17.506 1.00 32.32 136 ILE A CA 1
ATOM 770 C C . ILE A 1 107 ? 32.290 60.755 18.443 1.00 32.46 136 ILE A C 1
ATOM 771 O O . ILE A 1 107 ? 32.132 61.970 18.392 1.00 32.78 136 ILE A O 1
ATOM 776 N N . TYR A 1 108 ? 33.133 60.191 19.295 1.00 32.19 137 TYR A N 1
ATOM 777 C CA . TYR A 1 108 ? 33.838 60.958 20.302 1.00 31.80 137 TYR A CA 1
ATOM 778 C C . TYR A 1 108 ? 35.049 61.719 19.739 1.00 32.48 137 TYR A C 1
ATOM 779 O O . TYR A 1 108 ? 35.716 62.410 20.484 1.00 31.35 137 TYR A O 1
ATOM 788 N N . TYR A 1 109 ? 35.341 61.580 18.444 1.00 30.62 138 TYR A N 1
ATOM 789 C CA . TYR A 1 109 ? 36.375 62.400 17.788 1.00 31.09 138 TYR A CA 1
ATOM 790 C C . TYR A 1 109 ? 35.879 63.814 17.475 1.00 32.45 138 TYR A C 1
ATOM 791 O O . TYR A 1 109 ? 36.697 64.696 17.256 1.00 32.78 138 TYR A O 1
ATOM 800 N N . SER A 1 110 ? 34.568 64.034 17.448 1.00 31.92 139 SER A N 1
ATOM 801 C CA . SER A 1 110 ? 33.996 65.318 17.003 1.00 32.16 139 SER A CA 1
ATOM 802 C C . SER A 1 110 ? 33.058 65.979 18.004 1.00 33.02 139 SER A C 1
ATOM 803 O O . SER A 1 110 ? 32.263 66.843 17.623 1.00 32.90 139 SER A O 1
ATOM 806 N N . SER A 1 111 ? 33.118 65.588 19.277 1.00 33.04 140 SER A N 1
ATOM 807 C CA . SER A 1 111 ? 32.310 66.228 20.297 1.00 32.60 140 SER A CA 1
ATOM 808 C C . SER A 1 111 ? 32.963 66.075 21.637 1.00 32.49 140 S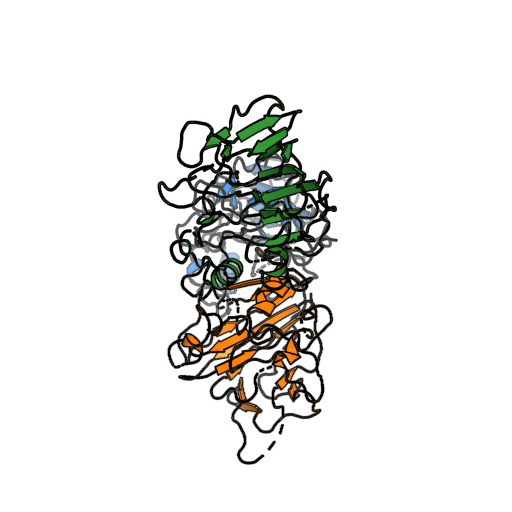ER A C 1
ATOM 809 O O . SER A 1 111 ? 33.482 64.988 21.903 1.00 33.42 140 SER A O 1
ATOM 812 N N . PRO A 1 112 ? 32.863 67.104 22.506 1.00 34.10 141 PRO A N 1
ATOM 813 C CA . PRO A 1 112 ? 33.186 66.863 23.899 1.00 32.64 141 PRO A CA 1
ATOM 814 C C . PRO A 1 112 ? 32.181 65.830 24.408 1.00 31.97 141 PRO A C 1
ATOM 815 O O . PRO A 1 112 ? 31.064 65.737 23.891 1.00 32.73 141 PRO A O 1
ATOM 819 N N . GLU A 1 113 ? 32.612 65.061 25.383 1.00 32.02 142 GLU A N 1
ATOM 820 C CA . GLU A 1 113 ? 31.781 64.088 26.055 1.00 31.81 142 GLU A CA 1
ATOM 821 C C . GLU A 1 113 ? 31.484 64.546 27.465 1.00 31.89 142 GLU A C 1
ATOM 822 O O . GLU A 1 113 ? 32.401 64.726 28.260 1.00 31.92 142 GLU A O 1
ATOM 828 N N . TYR A 1 114 ? 30.202 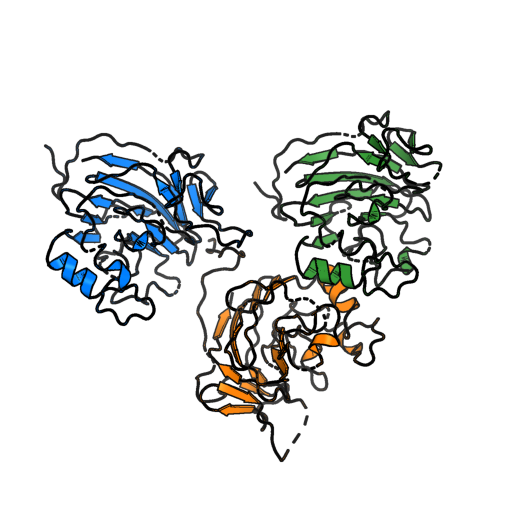64.671 27.787 1.00 31.71 143 TYR A N 1
ATOM 829 C CA . TYR A 1 114 ? 29.784 64.841 29.170 1.00 32.06 143 TYR A CA 1
ATOM 830 C C . TYR A 1 114 ? 29.795 63.448 29.788 1.00 32.35 143 TYR A C 1
ATOM 831 O O . TYR A 1 114 ? 28.954 62.591 29.499 1.00 31.04 143 TYR A O 1
ATOM 840 N N . GLN A 1 115 ? 30.782 63.232 30.646 1.00 31.78 144 GLN A N 1
ATOM 841 C CA . GLN A 1 115 ? 31.042 61.922 31.211 1.00 31.26 144 GLN A CA 1
ATOM 842 C C . GLN A 1 115 ? 29.962 61.503 32.189 1.00 30.71 144 GLN A C 1
ATOM 843 O O . GLN A 1 115 ? 29.554 62.285 33.032 1.00 31.28 144 GLN A O 1
ATOM 849 N N . LEU A 1 116 ? 29.583 60.224 32.142 1.00 31.31 145 LEU A N 1
ATOM 850 C CA . LEU A 1 116 ? 28.702 59.635 33.163 1.00 31.53 145 LEU A CA 1
ATOM 851 C C . LEU A 1 116 ? 29.412 58.446 33.783 1.00 32.58 145 LEU A C 1
ATOM 852 O O . LEU A 1 116 ? 29.877 57.565 33.081 1.00 33.13 145 LEU A O 1
ATOM 857 N N . LEU A 1 117 ? 29.500 58.431 35.104 1.00 33.56 146 LEU A N 1
ATOM 858 C CA . LEU A 1 117 ? 30.306 57.470 35.804 1.00 35.16 146 LEU A CA 1
ATOM 859 C C . LEU A 1 117 ? 29.804 57.345 37.220 1.00 34.00 146 LEU A C 1
ATOM 860 O O . LEU A 1 117 ? 29.320 58.314 37.770 1.00 33.34 146 LEU A O 1
ATOM 865 N N . ASP A 1 118 ? 29.923 56.146 37.782 1.00 34.20 147 ASP A N 1
ATOM 866 C CA . ASP A 1 118 ? 29.843 55.932 39.218 1.00 34.15 147 ASP A CA 1
ATOM 867 C C . ASP A 1 118 ? 31.230 56.282 39.754 1.00 35.94 147 ASP A C 1
ATOM 868 O O . ASP A 1 118 ? 32.143 55.461 39.699 1.00 37.88 147 ASP A O 1
ATOM 873 N N . ASN A 1 119 ? 31.380 57.496 40.281 1.00 37.69 148 ASN A N 1
ATOM 874 C CA . ASN A 1 119 ? 32.697 57.964 40.754 1.00 38.15 148 ASN A CA 1
ATOM 875 C C . ASN A 1 119 ? 33.313 57.094 41.843 1.00 40.47 148 ASN A C 1
ATOM 876 O O . ASN A 1 119 ? 34.528 56.943 41.877 1.00 41.34 148 ASN A O 1
ATOM 881 N N . GLU A 1 120 ? 32.470 56.505 42.690 1.00 40.28 149 GLU A N 1
ATOM 882 C CA . GLU A 1 120 ? 32.925 55.689 43.830 1.00 41.78 149 GLU A CA 1
ATOM 883 C C . GLU A 1 120 ? 33.496 54.320 43.449 1.00 42.59 149 GLU A C 1
ATOM 884 O O . GLU A 1 120 ? 34.291 53.769 44.210 1.00 42.75 149 GLU A O 1
ATOM 888 N N . ASN A 1 121 ? 33.060 53.753 42.316 1.00 43.08 150 ASN A N 1
ATOM 889 C CA . ASN A 1 121 ? 33.290 52.336 41.990 1.00 44.93 150 ASN A CA 1
ATOM 890 C C . ASN A 1 121 ? 33.874 52.003 40.600 1.00 48.46 150 ASN A C 1
ATOM 891 O O . ASN A 1 121 ? 34.033 50.817 40.276 1.00 49.63 150 ASN A O 1
ATOM 904 N N . PRO A 1 123 ? 37.152 52.464 37.936 1.00 57.45 152 PRO A N 1
ATOM 905 C CA . PRO A 1 123 ? 38.575 52.859 38.021 1.00 57.31 152 PRO A CA 1
ATOM 906 C C . PRO A 1 123 ? 38.989 53.971 37.063 1.00 57.17 152 PRO A C 1
ATOM 907 O O . PRO A 1 123 ? 39.976 54.657 37.343 1.00 57.44 152 PRO A O 1
ATOM 911 N N . ASP A 1 124 ? 38.236 54.165 35.971 1.00 56.61 153 ASP A N 1
ATOM 912 C CA . ASP A 1 124 ? 38.479 55.287 35.064 1.00 56.76 153 ASP A CA 1
ATOM 913 C C . ASP A 1 124 ? 38.194 56.655 35.735 1.00 57.51 153 ASP A C 1
ATOM 914 O O . ASP A 1 124 ? 38.761 57.669 35.303 1.00 57.43 153 ASP A O 1
ATOM 919 N N . ALA A 1 125 ? 37.351 56.666 36.787 1.00 57.87 154 ALA A N 1
ATOM 920 C CA . ALA A 1 125 ? 37.134 57.851 37.664 1.00 58.54 154 ALA A CA 1
ATOM 921 C C . ALA A 1 125 ? 38.406 58.528 38.160 1.00 58.47 154 ALA A C 1
ATOM 922 O O . ALA A 1 125 ? 38.458 59.757 38.215 1.00 58.83 154 ALA A O 1
ATOM 924 N N . TRP A 1 126 ? 39.394 57.707 38.530 1.00 58.07 155 TRP A N 1
ATOM 925 C CA . TRP A 1 126 ? 40.704 58.136 39.013 1.00 57.74 155 TRP A CA 1
ATOM 926 C C . TRP A 1 126 ? 41.841 57.996 37.975 1.00 58.04 155 TRP A C 1
ATOM 927 O O . TRP A 1 126 ? 42.983 58.366 38.275 1.00 58.50 155 TRP A O 1
ATOM 929 N N . GLU A 1 127 ? 41.545 57.476 36.775 1.00 57.73 156 GLU A N 1
ATOM 930 C CA . GLU A 1 127 ? 42.534 57.370 35.677 1.00 56.92 156 GLU A CA 1
ATOM 931 C C . GLU A 1 127 ? 42.654 58.648 34.827 1.00 55.26 156 GLU A C 1
ATOM 932 O O . GLU A 1 127 ? 43.433 58.694 33.873 1.00 57.17 156 GLU A O 1
ATOM 934 N N . GLY A 1 128 ? 41.905 59.688 35.167 1.00 51.32 157 GLY A N 1
ATOM 935 C CA . GLY A 1 128 ? 42.085 60.973 34.535 1.00 50.10 157 GLY A CA 1
ATOM 936 C C . GLY A 1 128 ? 43.241 61.721 35.167 1.00 48.26 157 GLY A C 1
ATOM 937 O O . GLY A 1 128 ? 44.029 61.163 35.958 1.00 49.61 157 GLY A O 1
ATOM 938 N N . CYS A 1 129 ? 43.354 62.983 34.784 1.00 44.19 158 CYS A N 1
ATOM 939 C CA . CYS A 1 129 ? 44.177 63.949 35.478 1.00 41.68 158 CYS A CA 1
ATOM 940 C C . CYS A 1 129 ? 43.208 64.782 36.308 1.00 39.03 158 CYS A C 1
ATOM 941 O O . CYS A 1 129 ? 42.357 65.491 35.737 1.00 37.26 158 CYS A O 1
ATOM 944 N N . ASP A 1 130 ? 43.287 64.623 37.641 1.00 39.19 159 ASP A N 1
ATOM 945 C CA . ASP A 1 130 ? 42.638 65.550 38.587 1.00 37.79 159 ASP A CA 1
ATOM 946 C C . ASP A 1 130 ? 41.123 65.660 38.384 1.00 38.46 159 ASP A C 1
ATOM 947 O O . ASP A 1 130 ? 40.561 66.773 38.352 1.00 39.71 159 ASP A O 1
ATOM 952 N N . GLY A 1 131 ? 40.472 64.512 38.148 1.00 36.25 160 GLY A N 1
ATOM 953 C CA . GLY A 1 131 ? 39.024 64.458 38.017 1.00 35.70 160 GLY A CA 1
ATOM 954 C C . GLY A 1 131 ? 38.423 64.716 36.642 1.00 36.01 160 GLY A C 1
ATOM 955 O O . GLY A 1 131 ? 37.224 64.774 36.498 1.00 34.88 160 GLY A O 1
ATOM 956 N N . ASN A 1 132 ? 39.247 64.855 35.609 1.00 36.07 161 ASN A N 1
ATOM 957 C CA . ASN A 1 132 ? 38.712 65.082 34.280 1.00 34.39 161 ASN A CA 1
ATOM 958 C C . ASN A 1 132 ? 38.041 63.878 33.581 1.00 34.02 161 ASN A C 1
ATOM 959 O O . ASN A 1 132 ? 37.631 64.029 32.440 1.00 33.49 161 ASN A O 1
ATOM 964 N N . ARG A 1 133 ? 37.937 62.737 34.270 1.00 33.38 162 ARG A N 1
ATOM 965 C CA . ARG A 1 133 ? 37.097 61.605 33.825 1.00 33.35 162 ARG A CA 1
ATOM 966 C C . ARG A 1 133 ? 35.978 61.228 34.826 1.00 34.28 162 ARG A C 1
ATOM 967 O O . ARG A 1 133 ? 35.390 60.160 34.719 1.00 34.24 162 ARG A O 1
ATOM 975 N N . GLN A 1 134 ? 35.684 62.112 35.780 1.00 33.37 163 GLN A N 1
ATOM 976 C CA . GLN A 1 134 ? 34.551 61.997 36.705 1.00 33.64 163 GLN A CA 1
ATOM 977 C C . GLN A 1 134 ? 33.228 62.377 36.044 1.00 31.07 163 GLN A C 1
ATOM 978 O O . GLN A 1 134 ? 33.202 63.050 35.019 1.00 31.73 163 GLN A O 1
ATOM 984 N N . ALA A 1 135 ? 32.135 62.004 36.701 1.00 31.40 164 ALA A N 1
ATOM 985 C CA . ALA A 1 135 ? 30.800 62.362 36.215 1.00 31.37 164 ALA A CA 1
ATOM 986 C C . ALA A 1 135 ? 30.680 63.873 36.011 1.00 31.27 164 ALA A C 1
ATOM 987 O O . ALA A 1 135 ? 31.035 64.659 36.907 1.00 32.21 164 ALA A O 1
ATOM 989 N N . GLY A 1 136 ? 30.212 64.289 34.842 1.00 30.71 165 GLY A N 1
ATOM 990 C CA . GLY A 1 136 ? 30.053 65.696 34.524 1.00 31.50 165 GLY A CA 1
ATOM 991 C C . GLY A 1 136 ? 31.244 66.364 33.887 1.00 31.06 165 GLY A C 1
ATOM 992 O O . GLY A 1 136 ? 31.137 67.497 33.396 1.00 30.90 165 GLY A O 1
ATOM 993 N N . ALA A 1 137 ? 32.397 65.701 33.884 1.00 29.91 166 ALA A N 1
ATOM 994 C CA . ALA A 1 137 ? 33.557 66.236 33.188 1.00 30.80 166 ALA A CA 1
ATOM 995 C C . ALA A 1 137 ? 33.309 66.371 31.701 1.00 31.88 166 ALA A C 1
ATOM 996 O O . ALA A 1 137 ? 32.456 65.668 31.140 1.00 32.46 166 ALA A O 1
ATOM 998 N N . VAL A 1 138 ? 34.095 67.241 31.053 1.00 31.70 167 VAL A N 1
ATOM 999 C CA . VAL A 1 138 ? 34.366 67.086 29.624 1.00 32.19 167 VAL A CA 1
ATOM 1000 C C . VAL A 1 138 ? 35.453 66.038 29.583 1.00 32.43 167 VAL A C 1
ATOM 1001 O O . VAL A 1 138 ? 36.576 66.302 30.050 1.00 31.87 167 VAL A O 1
ATOM 1005 N N . TYR A 1 139 ? 35.122 64.832 29.110 1.00 31.17 168 TYR A N 1
ATOM 1006 C CA . TYR A 1 139 ? 36.000 63.698 29.264 1.00 31.60 168 TYR A CA 1
ATOM 1007 C C . TYR A 1 139 ? 37.429 63.992 28.809 1.00 30.67 168 TYR A C 1
ATOM 1008 O O . TYR A 1 139 ? 37.656 64.371 27.674 1.00 31.32 168 TYR A O 1
ATOM 1017 N N . ASP A 1 140 ? 38.367 63.754 29.723 1.00 31.22 169 ASP A N 1
ATOM 1018 C CA . ASP A 1 140 ? 39.804 63.932 29.508 1.00 31.12 169 ASP A CA 1
ATOM 1019 C C . ASP A 1 140 ? 40.279 65.356 29.285 1.00 31.86 169 ASP A C 1
ATOM 1020 O O . ASP A 1 140 ? 41.411 65.558 28.875 1.00 32.26 169 ASP A O 1
ATOM 1033 N N . ILE A 1 142 ? 38.270 68.626 31.093 1.00 32.08 171 ILE A N 1
ATOM 1034 C CA . ILE A 1 142 ? 37.904 69.566 32.186 1.00 31.53 171 ILE A CA 1
ATOM 1035 C C . ILE A 1 142 ? 37.173 68.772 33.258 1.00 31.71 171 ILE A C 1
ATOM 1036 O O . ILE A 1 142 ? 36.194 68.098 32.956 1.00 32.50 171 ILE A O 1
ATOM 1049 N N . PRO A 1 144 ? 34.765 68.568 36.695 1.00 31.46 173 PRO A N 1
ATOM 1050 C CA . PRO A 1 144 ? 33.715 69.396 37.258 1.00 31.54 173 PRO A CA 1
ATOM 1051 C C . PRO A 1 144 ? 34.125 69.945 38.626 1.00 32.27 173 PRO A C 1
ATOM 1052 O O . PRO A 1 144 ? 34.828 69.294 39.428 1.00 31.84 173 PRO A O 1
ATOM 1056 N N . ASP A 1 145 ? 33.662 71.156 38.910 1.00 31.92 174 ASP A N 1
ATOM 1057 C CA . ASP A 1 145 ? 33.817 71.746 40.214 1.00 32.05 174 ASP A CA 1
ATOM 1058 C C . ASP A 1 145 ? 32.675 72.775 40.361 1.00 32.04 174 ASP A C 1
ATOM 1059 O O . ASP A 1 145 ? 32.703 73.804 39.661 1.00 34.55 174 ASP A O 1
ATOM 1064 N N . PRO A 1 146 ? 31.728 72.527 41.270 1.00 31.30 175 PRO A N 1
ATOM 1065 C CA . PRO A 1 146 ? 31.586 71.419 42.211 1.00 31.37 175 PRO A CA 1
ATOM 1066 C C . PRO A 1 146 ? 31.249 70.077 41.559 1.00 30.36 175 PRO A C 1
ATOM 1067 O O . PRO A 1 146 ? 31.127 69.992 40.337 1.00 31.30 175 PRO A O 1
ATOM 1071 N N . GLN A 1 147 ? 31.145 69.053 42.401 1.00 31.73 176 GLN A N 1
ATOM 1072 C CA . GLN A 1 147 ? 30.767 67.704 41.980 1.00 31.82 176 GLN A CA 1
ATOM 1073 C C . GLN A 1 147 ? 29.476 67.319 42.696 1.00 31.60 176 GLN A C 1
ATOM 1074 O O . GLN A 1 147 ? 29.504 66.763 43.795 1.00 31.87 176 GLN A O 1
ATOM 1080 N N . PRO A 1 148 ? 28.306 67.640 42.101 1.00 31.33 177 PRO A N 1
ATOM 1081 C CA . PRO A 1 148 ? 27.016 67.379 42.725 1.00 32.08 177 PRO A CA 1
ATOM 1082 C C . PRO A 1 148 ? 26.349 66.062 42.375 1.00 31.54 177 PRO A C 1
ATOM 1083 O O . PRO A 1 148 ? 25.158 65.886 42.627 1.00 33.02 177 PRO A O 1
ATOM 1087 N N . VAL A 1 149 ? 27.095 65.112 41.814 1.00 31.22 178 VAL A N 1
ATOM 1088 C CA . VAL A 1 149 ? 26.484 63.829 41.444 1.00 31.46 178 VAL A CA 1
ATOM 1089 C C . VAL A 1 149 ? 25.937 63.102 42.656 1.00 30.65 178 VAL A C 1
ATOM 1090 O O . VAL A 1 149 ? 26.528 63.126 43.740 1.00 31.70 178 VAL A O 1
ATOM 1094 N N . LYS A 1 150 ? 24.791 62.449 42.471 1.00 31.46 179 LYS A N 1
ATOM 1095 C CA . LYS A 1 150 ? 24.184 61.652 43.514 1.00 32.11 179 LYS A CA 1
ATOM 1096 C C . LYS A 1 150 ? 24.823 60.254 43.539 1.00 33.74 179 LYS A C 1
ATOM 1097 O O . LYS A 1 150 ? 25.387 59.851 42.523 1.00 35.28 179 LYS A O 1
ATOM 1103 N N . PRO A 1 151 ? 24.715 59.530 44.666 1.00 35.17 180 PRO A N 1
ATOM 1104 C CA . PRO A 1 151 ? 25.178 58.132 44.701 1.00 36.33 180 PRO A CA 1
ATOM 1105 C C . PRO A 1 151 ? 24.463 57.281 43.652 1.00 36.34 180 PRO A C 1
ATOM 1106 O O . PRO A 1 151 ? 23.349 57.628 43.215 1.00 36.13 180 PRO A O 1
ATOM 1110 N N . TYR A 1 152 ? 25.108 56.191 43.235 1.00 35.83 181 TYR A N 1
ATOM 1111 C CA . TYR A 1 152 ? 24.522 55.297 42.226 1.00 34.72 181 TYR A CA 1
ATOM 1112 C C . TYR A 1 152 ? 23.133 54.850 42.648 1.00 33.40 181 TYR A C 1
ATOM 1113 O O . TYR A 1 152 ? 22.841 54.725 43.842 1.00 34.15 181 TYR A O 1
ATOM 1122 N N . GLY A 1 153 ? 22.279 54.611 41.657 1.00 33.75 182 GLY A N 1
ATOM 1123 C CA . GLY A 1 153 ? 20.898 54.222 41.893 1.00 33.10 182 GLY A CA 1
ATOM 1124 C C . GLY A 1 153 ? 19.898 55.350 42.113 1.00 34.54 182 GLY A C 1
ATOM 1125 O O . GLY A 1 153 ? 18.722 55.082 42.395 1.00 34.98 182 GLY A O 1
ATOM 1126 N N . ASN A 1 154 ? 20.349 56.592 41.974 1.00 34.84 183 ASN A N 1
ATOM 1127 C CA . ASN A 1 154 ? 19.494 57.772 42.081 1.00 35.54 183 ASN A CA 1
ATOM 1128 C C . ASN A 1 154 ? 19.437 58.503 40.759 1.00 35.22 183 ASN A C 1
ATOM 1129 O O . ASN A 1 154 ? 20.392 58.470 39.985 1.00 34.64 183 ASN A O 1
ATOM 1134 N N . TRP A 1 155 ? 18.326 59.190 40.514 1.00 34.66 184 TRP A N 1
ATOM 1135 C CA . TRP A 1 155 ? 18.159 59.953 39.279 1.00 32.90 184 TRP A CA 1
ATOM 1136 C C . TRP A 1 155 ? 18.849 61.307 39.391 1.00 33.25 184 TRP A C 1
ATOM 1137 O O . TRP A 1 155 ? 18.543 62.079 40.308 1.00 35.74 184 TRP A O 1
ATOM 1148 N N . ASN A 1 156 ? 19.794 61.569 38.487 1.00 32.05 185 ASN A N 1
ATOM 1149 C CA . ASN A 1 156 ? 20.476 62.843 38.334 1.00 31.61 185 ASN A CA 1
ATOM 1150 C C . ASN A 1 156 ? 19.862 63.632 37.196 1.00 33.03 185 ASN A C 1
ATOM 1151 O O . ASN A 1 156 ? 19.325 63.039 36.264 1.00 34.03 185 ASN A O 1
ATOM 1156 N N . LYS A 1 157 ? 19.946 64.956 37.271 1.00 32.10 186 LYS A N 1
ATOM 1157 C CA . LYS A 1 157 ? 19.449 65.848 36.233 1.00 33.88 186 LYS A CA 1
ATOM 1158 C C . LYS A 1 157 ? 20.665 66.523 35.616 1.00 33.85 186 LYS A C 1
ATOM 1159 O O . LYS A 1 157 ? 21.456 67.127 36.337 1.00 34.95 186 LYS A O 1
ATOM 1165 N N . THR A 1 158 ? 20.827 66.403 34.304 1.00 31.29 187 THR A N 1
ATOM 1166 C CA . THR A 1 158 ? 21.888 67.057 33.574 1.00 31.64 187 THR A CA 1
ATOM 1167 C C . THR A 1 158 ? 21.296 68.107 32.668 1.00 31.92 187 THR A C 1
ATOM 1168 O O . THR A 1 158 ? 20.220 67.890 32.083 1.00 32.59 187 THR A O 1
ATOM 1172 N N . ARG A 1 159 ? 21.950 69.260 32.598 1.00 32.36 188 ARG A N 1
ATOM 1173 C CA A ARG A 1 159 ? 21.615 70.267 31.606 0.50 33.96 188 ARG A CA 1
ATOM 1174 C CA B ARG A 1 159 ? 21.612 70.287 31.617 0.50 33.33 188 ARG A CA 1
ATOM 1175 C C . ARG A 1 159 ? 22.910 70.664 30.924 1.00 32.65 188 ARG A C 1
ATOM 1176 O O . ARG A 1 159 ? 23.942 70.833 31.592 1.00 32.82 188 ARG A O 1
ATOM 1191 N N . ILE A 1 160 ? 22.862 70.766 29.602 1.00 31.49 189 ILE A N 1
ATOM 1192 C CA . ILE A 1 160 ? 23.985 71.195 28.776 1.00 31.27 189 ILE A CA 1
ATOM 1193 C C . ILE A 1 160 ? 23.483 72.348 27.938 1.00 32.10 189 ILE A C 1
ATOM 1194 O O . ILE A 1 160 ? 22.454 72.226 27.263 1.00 31.64 189 ILE A O 1
ATOM 1199 N N . VAL A 1 161 ? 24.178 73.482 28.015 1.00 32.36 190 VAL A N 1
ATOM 1200 C CA . VAL A 1 161 ? 23.853 74.673 27.232 1.00 31.58 190 VAL A CA 1
ATOM 1201 C C . VAL A 1 161 ? 24.977 74.936 26.262 1.00 32.51 190 VAL A C 1
ATOM 1202 O O . VAL A 1 161 ? 26.136 74.927 26.659 1.00 33.21 190 VAL A O 1
ATOM 1206 N N . VAL A 1 162 ? 24.632 75.191 24.996 1.00 32.32 191 VAL A N 1
ATOM 1207 C CA . VAL A 1 162 ? 25.572 75.707 24.016 1.00 32.76 191 VAL A CA 1
ATOM 1208 C C . VAL A 1 162 ? 24.934 76.966 23.462 1.00 33.36 191 VAL A C 1
ATOM 1209 O O . VAL A 1 162 ? 23.808 76.907 22.968 1.00 32.59 191 VAL A O 1
ATOM 1213 N N . TYR A 1 163 ? 25.623 78.108 23.585 1.00 32.26 192 TYR A N 1
ATOM 1214 C CA . TYR A 1 163 ? 25.069 79.369 23.139 1.00 32.10 192 TYR A CA 1
ATOM 1215 C C . TYR A 1 163 ? 26.178 80.260 22.637 1.00 32.71 192 TYR A C 1
ATOM 1216 O O . TYR A 1 163 ? 27.006 80.715 23.429 1.00 32.42 192 TYR A O 1
ATOM 1225 N N . ASN A 1 164 ? 26.190 80.508 21.326 1.00 31.69 193 ASN A N 1
ATOM 1226 C CA . ASN A 1 164 ? 27.225 81.318 20.678 1.00 32.01 193 ASN A CA 1
ATOM 1227 C C . ASN A 1 164 ? 28.621 80.866 21.097 1.00 32.96 193 ASN A C 1
ATOM 1228 O O . ASN A 1 164 ? 29.459 81.680 21.513 1.00 33.00 193 ASN A O 1
ATOM 1233 N N . GLN A 1 165 ? 28.821 79.554 20.984 1.00 32.48 194 GLN A N 1
ATOM 1234 C CA . GLN A 1 165 ? 30.076 78.867 21.269 1.00 33.40 194 GLN A CA 1
ATOM 1235 C C . GLN A 1 165 ? 30.437 78.736 22.739 1.00 32.85 194 GLN A C 1
ATOM 1236 O O . GLN A 1 165 ? 31.361 78.006 23.052 1.00 33.56 194 GLN A O 1
ATOM 1242 N N . ARG A 1 166 ? 29.669 79.344 23.638 1.00 31.62 195 ARG A N 1
ATOM 1243 C CA A ARG A 1 166 ? 29.822 79.111 25.075 0.50 32.47 195 ARG A CA 1
ATOM 1244 C CA B ARG A 1 166 ? 29.824 79.138 25.072 0.50 32.32 195 ARG A CA 1
ATOM 1245 C C . ARG A 1 166 ? 29.148 77.821 25.435 1.00 33.62 195 ARG A C 1
ATOM 1246 O O . ARG A 1 166 ? 28.053 77.553 24.959 1.00 34.79 195 ARG A O 1
ATOM 1261 N N . VAL A 1 167 ? 29.797 77.015 26.282 1.00 32.89 196 VAL A N 1
ATOM 1262 C CA . VAL A 1 167 ? 29.271 75.748 26.710 1.00 32.25 196 VAL A CA 1
ATOM 1263 C C . VAL A 1 167 ? 29.204 75.754 28.230 1.00 32.28 196 VAL A C 1
ATOM 1264 O O . VAL A 1 167 ? 30.152 76.177 28.899 1.00 32.97 196 VAL A O 1
ATOM 1268 N N . ILE A 1 168 ? 28.074 75.333 28.771 1.00 31.83 197 ILE A N 1
ATOM 1269 C CA . ILE A 1 168 ? 27.925 75.200 30.212 1.00 32.30 197 ILE A CA 1
ATOM 1270 C C . ILE A 1 168 ? 27.399 73.801 30.533 1.00 32.50 197 ILE A C 1
ATOM 1271 O O . ILE A 1 168 ? 26.449 73.355 29.912 1.00 32.11 197 ILE A O 1
ATOM 1276 N N . HIS A 1 169 ? 28.052 73.1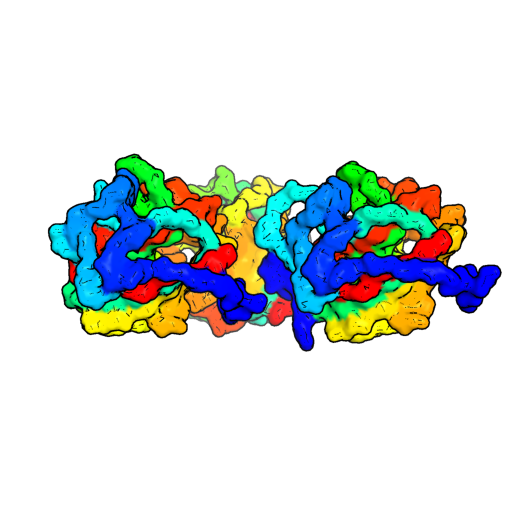05 31.472 1.00 31.70 198 HIS A N 1
ATOM 1277 C CA . HIS A 1 169 ? 27.551 71.871 32.040 1.00 30.93 198 HIS A CA 1
ATOM 1278 C C . HIS A 1 169 ? 26.919 72.149 33.400 1.00 30.62 198 HIS A C 1
ATOM 1279 O O . HIS A 1 169 ? 27.518 72.844 34.245 1.00 31.12 198 HIS A O 1
ATOM 1286 N N . TYR A 1 170 ? 25.729 71.585 33.611 1.00 32.20 199 TYR A N 1
ATOM 1287 C CA . TYR A 1 170 ? 25.098 71.585 34.916 1.00 32.03 199 TYR A CA 1
ATOM 1288 C C . TYR A 1 170 ? 24.846 70.154 35.345 1.00 32.16 199 TYR A C 1
ATOM 1289 O O . TYR A 1 170 ? 24.624 69.255 34.493 1.00 32.68 199 TYR A O 1
ATOM 1311 N N . ASN A 1 172 ? 22.403 68.369 38.550 1.00 29.73 201 ASN A N 1
ATOM 1312 C CA . ASN A 1 172 ? 21.504 68.550 39.677 1.00 30.83 201 ASN A CA 1
ATOM 1313 C C . ASN A 1 172 ? 21.316 70.021 40.042 1.00 30.62 201 ASN A C 1
ATOM 1314 O O . ASN A 1 172 ? 21.387 70.417 41.196 1.00 30.53 201 ASN A O 1
ATOM 1319 N N . ASP A 1 173 ? 21.101 70.793 38.986 1.00 31.09 202 ASP A N 1
ATOM 1320 C CA . ASP A 1 173 ? 20.764 72.211 39.015 1.00 31.48 202 ASP A CA 1
ATOM 1321 C C . ASP A 1 173 ? 21.888 73.130 39.441 1.00 31.88 202 ASP A C 1
ATOM 1322 O O . ASP A 1 173 ? 21.643 74.298 39.661 1.00 33.22 202 ASP A O 1
ATOM 1327 N N . VAL A 1 174 ? 23.124 72.636 39.449 1.00 30.97 203 VAL A N 1
ATOM 1328 C CA . VAL A 1 174 ? 24.313 73.401 39.803 1.00 30.01 203 VAL A CA 1
ATOM 1329 C C . VAL A 1 174 ? 25.293 73.413 38.634 1.00 30.74 203 VAL A C 1
ATOM 1330 O O . VAL A 1 174 ? 25.555 72.368 38.026 1.00 30.72 203 VAL A O 1
ATOM 1334 N N . LYS A 1 175 ? 25.805 74.589 38.293 1.00 31.25 204 LYS A N 1
ATOM 1335 C CA . LYS A 1 175 ? 26.808 74.728 37.253 1.00 31.04 204 LYS A CA 1
ATOM 1336 C C . LYS A 1 175 ? 28.087 74.064 37.730 1.00 31.23 204 LYS A C 1
ATOM 1337 O O . LYS A 1 175 ? 28.568 74.382 38.820 1.00 32.91 204 LYS A O 1
ATOM 1343 N N . ILE A 1 176 ? 28.666 73.238 36.872 1.00 31.09 205 ILE A N 1
ATOM 1344 C CA . ILE A 1 176 ? 29.915 72.514 37.213 1.00 31.39 205 ILE A CA 1
ATOM 1345 C C . ILE A 1 176 ? 31.140 72.815 36.371 1.00 31.99 205 ILE A C 1
ATOM 1346 O O . ILE A 1 176 ? 32.256 72.529 36.809 1.00 31.86 205 ILE A O 1
ATOM 1351 N N . LEU A 1 177 ? 30.962 73.391 35.187 1.00 31.50 206 LEU A N 1
ATOM 1352 C CA . LEU A 1 177 ? 32.051 73.900 34.361 1.00 31.35 206 LEU A CA 1
ATOM 1353 C C . LEU A 1 177 ? 31.480 74.698 33.210 1.00 30.75 206 LEU A C 1
ATOM 1354 O O . LEU A 1 177 ? 30.293 74.556 32.865 1.00 31.46 206 LEU A O 1
ATOM 1359 N N . GLU A 1 178 ? 32.324 75.543 32.644 1.00 32.55 207 GLU A N 1
ATOM 1360 C CA . GLU A 1 178 ? 31.965 76.370 31.529 1.00 34.38 207 GLU A CA 1
ATOM 1361 C C . GLU A 1 178 ? 33.205 76.612 30.696 1.00 33.55 207 GLU A C 1
ATOM 1362 O O . GLU A 1 178 ? 34.295 76.775 31.244 1.00 34.26 207 GLU A O 1
ATOM 1368 N N . PHE A 1 179 ? 33.038 76.678 29.382 1.00 32.96 208 PHE A N 1
ATOM 1369 C CA . PHE A 1 179 ? 34.152 76.944 28.474 1.00 33.06 208 PHE A CA 1
ATOM 1370 C C . PHE A 1 179 ? 33.617 77.526 27.187 1.00 33.42 208 PHE A C 1
ATOM 1371 O O . PHE A 1 179 ? 32.407 77.750 27.067 1.00 34.72 208 PHE A O 1
ATOM 1379 N N . GLN A 1 180 ? 34.514 77.847 26.260 1.00 33.00 209 GLN A N 1
ATOM 1380 C CA A GLN A 1 180 ? 34.093 78.396 24.989 0.50 33.16 209 GLN A CA 1
ATOM 1381 C CA B GLN A 1 180 ? 34.144 78.480 24.998 0.50 33.42 209 GLN A CA 1
ATOM 1382 C C . GLN A 1 180 ? 34.865 77.759 23.859 1.00 32.16 209 GLN A C 1
ATOM 1383 O O . GLN A 1 180 ? 36.091 77.741 23.847 1.00 32.56 209 GLN A O 1
ATOM 1394 N N . PHE A 1 181 ? 34.119 77.200 22.908 1.00 30.96 210 PHE A N 1
ATOM 1395 C CA . PHE A 1 181 ? 34.703 76.662 21.681 1.00 30.95 210 PHE A CA 1
ATOM 1396 C C . PHE A 1 181 ? 35.397 77.773 20.884 1.00 31.04 210 PHE A C 1
ATOM 1397 O O . PHE A 1 181 ? 35.101 78.951 21.032 1.00 31.96 210 PHE A O 1
ATOM 1405 N N . GLY A 1 182 ? 36.299 77.377 20.009 1.00 31.56 211 GLY A N 1
ATOM 1406 C CA . GLY A 1 182 ? 36.872 78.288 19.047 1.00 31.63 211 GLY A CA 1
ATOM 1407 C C . GLY A 1 182 ? 37.857 79.298 19.611 1.00 31.39 211 GLY A C 1
ATOM 1408 O O . GLY A 1 182 ? 38.124 80.317 18.977 1.00 36.32 211 GLY A O 1
ATOM 1409 N N . THR A 1 183 ? 38.406 79.001 20.786 1.00 30.34 212 THR A N 1
ATOM 1410 C CA . THR A 1 183 ? 39.287 79.891 21.521 1.00 30.35 212 THR A CA 1
ATOM 1411 C C . THR A 1 183 ? 40.661 79.241 21.739 1.00 30.80 212 THR A C 1
ATOM 1412 O O . THR A 1 183 ? 40.787 78.021 21.725 1.00 31.31 212 THR A O 1
ATOM 1416 N N . PRO A 1 184 ? 41.664 80.063 22.008 1.00 29.71 213 PRO A N 1
ATOM 1417 C CA . PRO A 1 184 ? 42.953 79.471 22.377 1.00 30.30 213 PRO A CA 1
ATOM 1418 C C . PRO A 1 184 ? 42.888 78.613 23.650 1.00 30.76 213 PRO A C 1
ATOM 1419 O O . PRO A 1 184 ? 43.615 77.626 23.782 1.00 32.66 213 PRO A O 1
ATOM 1423 N N . VAL A 1 185 ? 42.001 78.933 24.568 1.00 28.85 214 VAL A N 1
ATOM 1424 C CA . VAL A 1 185 ? 41.801 78.065 25.736 1.00 30.43 214 VAL A CA 1
ATOM 1425 C C . VAL A 1 185 ? 41.316 76.689 25.328 1.00 30.73 214 VAL A C 1
ATOM 1426 O O . VAL A 1 185 ? 41.843 75.690 25.811 1.00 30.39 214 VAL A O 1
ATOM 1430 N N . TRP A 1 186 ? 40.309 76.635 24.449 1.00 30.32 215 TRP A N 1
ATOM 1431 C CA . TRP A 1 186 ? 39.851 75.346 23.914 1.00 30.28 215 TRP A CA 1
ATOM 1432 C C . TRP A 1 186 ? 41.015 74.590 23.280 1.00 30.77 215 TRP A C 1
ATOM 1433 O O . TRP A 1 186 ? 41.206 73.415 23.561 1.00 30.32 215 TRP A O 1
ATOM 1444 N N . ARG A 1 187 ? 41.801 75.257 22.460 1.00 28.86 216 ARG A N 1
ATOM 1445 C CA . ARG A 1 187 ? 42.941 74.600 21.835 1.00 28.69 216 ARG A CA 1
ATOM 1446 C C . ARG A 1 187 ? 43.922 74.051 22.864 1.00 29.60 216 ARG A C 1
ATOM 1447 O O . ARG A 1 187 ? 44.405 72.920 22.696 1.00 29.60 216 ARG A O 1
ATOM 1455 N N . ALA A 1 188 ? 44.234 74.834 23.896 1.00 29.78 217 ALA A N 1
ATOM 1456 C CA . ALA A 1 188 ? 45.133 74.373 24.958 1.00 28.15 217 ALA A CA 1
ATOM 1457 C C . ALA A 1 188 ? 44.565 73.133 25.629 1.00 29.47 217 ALA A C 1
ATOM 1458 O O . ALA A 1 188 ? 45.311 72.184 25.880 1.00 31.09 217 ALA A O 1
ATOM 1460 N N . LEU A 1 189 ? 43.264 73.125 25.902 1.00 30.22 218 LEU A N 1
ATOM 1461 C CA . LEU A 1 189 ? 42.623 71.975 26.549 1.00 31.25 218 LEU A CA 1
ATOM 1462 C C . LEU A 1 189 ? 42.702 70.736 25.659 1.00 30.58 218 LEU A C 1
ATOM 1463 O O . LEU A 1 189 ? 43.017 69.653 26.135 1.00 31.46 218 LEU A O 1
ATOM 1468 N N . VAL A 1 190 ? 42.397 70.886 24.375 1.00 29.75 219 VAL A N 1
ATOM 1469 C CA . VAL A 1 190 ? 42.525 69.774 23.435 1.00 29.97 219 VAL A CA 1
ATOM 1470 C C . VAL A 1 190 ? 43.970 69.297 23.358 1.00 31.35 219 VAL A C 1
ATOM 1471 O O . VAL A 1 190 ? 44.242 68.085 23.398 1.00 30.95 219 VAL A O 1
ATOM 1475 N N . ASP A 1 191 ? 44.930 70.234 23.305 1.00 28.82 220 ASP A N 1
ATOM 1476 C CA . ASP A 1 191 ? 46.347 69.905 23.219 1.00 28.93 220 ASP A CA 1
ATOM 1477 C C . ASP A 1 191 ? 46.870 68.996 24.331 1.00 30.11 220 ASP A C 1
ATOM 1478 O O . ASP A 1 191 ? 47.821 68.262 24.104 1.00 30.20 220 ASP A O 1
ATOM 1483 N N . HIS A 1 192 ? 46.259 69.068 25.507 1.00 30.39 221 HIS A N 1
ATOM 1484 C CA . HIS A 1 192 ? 46.717 68.260 26.642 1.00 31.97 221 HIS A CA 1
ATOM 1485 C C . HIS A 1 192 ? 45.909 66.984 26.860 1.00 33.46 221 HIS A C 1
ATOM 1486 O O . HIS A 1 192 ? 46.231 66.205 27.749 1.00 37.16 221 HIS A O 1
ATOM 1493 N N . SER A 1 193 ? 44.954 66.717 25.977 1.00 32.49 222 SER A N 1
ATOM 1494 C CA . SER A 1 193 ? 44.037 65.592 26.096 1.00 30.52 222 SER A CA 1
ATOM 1495 C C . SER A 1 193 ? 44.512 64.459 25.213 1.00 28.95 222 SER A C 1
ATOM 1496 O O . SER A 1 193 ? 45.429 64.601 24.426 1.00 29.05 222 SER A O 1
ATOM 1499 N N . LYS A 1 194 ? 43.809 63.340 25.327 1.00 30.55 223 LYS A N 1
ATOM 1500 C CA . LYS A 1 194 ? 44.047 62.183 24.461 1.00 30.84 223 LYS A CA 1
ATOM 1501 C C . LYS A 1 194 ? 43.782 62.470 22.976 1.00 30.01 223 LYS A C 1
ATOM 1502 O O . LYS A 1 194 ? 44.224 61.711 22.123 1.00 30.50 223 LYS A O 1
ATOM 1508 N N . PHE A 1 195 ? 43.072 63.552 22.679 1.00 30.71 224 PHE A N 1
ATOM 1509 C CA . PHE A 1 195 ? 42.708 63.901 21.307 1.00 30.73 224 PHE A CA 1
ATOM 1510 C C . PHE A 1 195 ? 43.803 64.700 20.624 1.00 34.34 224 PHE A C 1
ATOM 1511 O O . PHE A 1 195 ? 43.664 65.059 19.477 1.00 37.57 224 PHE A O 1
ATOM 1519 N N . SER A 1 196 ? 44.885 64.983 21.335 1.00 34.30 225 SER A N 1
ATOM 1520 C CA . SER A 1 196 ? 45.945 65.806 20.827 1.00 34.75 225 SER A CA 1
ATOM 1521 C C . SER A 1 196 ? 46.803 65.048 19.859 1.00 34.83 225 SER A C 1
ATOM 1522 O O . SER A 1 196 ? 47.102 63.866 20.067 1.00 33.76 225 SER A O 1
ATOM 1525 N N . LYS A 1 197 ? 47.256 65.749 18.825 1.00 37.03 226 LYS A N 1
ATOM 1526 C CA . LYS A 1 197 ? 48.368 65.284 18.031 1.00 39.76 226 LYS A CA 1
ATOM 1527 C C . LYS A 1 197 ? 49.655 65.169 18.860 1.00 40.50 226 LYS A C 1
ATOM 1528 O O . LYS A 1 197 ? 50.537 64.425 18.486 1.00 41.57 226 LYS A O 1
ATOM 1534 N N . PHE A 1 198 ? 49.736 65.893 19.983 1.00 40.92 227 PHE A N 1
ATOM 1535 C CA . PHE A 1 198 ? 50.870 65.813 20.925 1.00 42.32 227 PHE A CA 1
ATOM 1536 C C . PHE A 1 198 ? 50.745 64.721 22.020 1.00 41.98 227 PHE A C 1
ATOM 1537 O O . PHE A 1 198 ? 51.665 64.581 22.822 1.00 42.38 227 PHE A O 1
ATOM 1545 N N . SER A 1 199 ? 49.645 63.959 22.075 1.00 40.92 228 SER A N 1
ATOM 1546 C CA . SER A 1 199 ? 49.402 63.029 23.208 1.00 39.81 228 SER A CA 1
ATOM 1547 C C . SER A 1 199 ? 50.304 61.793 23.268 1.00 40.62 228 SER A C 1
ATOM 1548 O O . SER A 1 199 ? 50.591 61.164 22.236 1.00 40.01 228 SER A O 1
ATOM 1551 N N . THR A 1 200 ? 50.710 61.450 24.498 1.00 41.01 229 THR A N 1
ATOM 1552 C CA . THR A 1 200 ? 51.388 60.189 24.804 1.00 41.92 229 THR A CA 1
ATOM 1553 C C . THR A 1 200 ? 50.544 59.265 25.718 1.00 42.30 229 THR A C 1
ATOM 1554 O O . THR A 1 200 ? 51.081 58.345 26.342 1.00 43.26 229 THR A O 1
ATOM 1558 N N . SER A 1 201 ? 49.232 59.480 25.773 1.00 43.13 230 SER A N 1
ATOM 1559 C CA . SER A 1 201 ? 48.310 58.589 26.495 1.00 43.99 230 SER A CA 1
ATOM 1560 C C . SER A 1 201 ? 48.334 57.204 25.836 1.00 44.47 230 SER A C 1
ATOM 1561 O O . SER A 1 201 ? 48.550 57.116 24.623 1.00 43.57 230 SER A O 1
ATOM 1564 N N . PRO A 1 202 ? 48.148 56.118 26.627 1.00 45.56 231 PRO A N 1
ATOM 1565 C CA . PRO A 1 202 ? 47.969 54.815 25.990 1.00 43.72 231 PRO A CA 1
ATOM 1566 C C . PRO A 1 202 ? 46.567 54.685 25.353 1.00 42.44 231 PRO A C 1
ATOM 1567 O O . PRO A 1 202 ? 46.374 53.800 24.517 1.00 43.16 231 PRO A O 1
ATOM 1571 N N . GLU A 1 203 ? 45.610 55.543 25.732 1.00 41.17 232 GLU A N 1
ATOM 1572 C CA . GLU A 1 203 ? 44.358 55.680 24.972 1.00 40.89 232 GLU A CA 1
ATOM 1573 C C . GLU A 1 203 ? 44.371 56.874 23.993 1.00 37.29 232 GLU A C 1
ATOM 1574 O O . GLU A 1 203 ? 43.318 57.362 23.630 1.00 37.52 232 GLU A O 1
ATOM 1580 N N . LYS A 1 204 ? 45.554 57.282 23.518 1.00 35.97 233 LYS A N 1
ATOM 1581 C CA . LYS A 1 204 ? 45.644 58.421 22.593 1.00 34.81 233 LYS A CA 1
ATOM 1582 C C . LYS A 1 204 ? 44.828 58.193 21.315 1.00 32.36 233 LYS A C 1
ATOM 1583 O O . LYS A 1 204 ? 44.816 57.065 20.761 1.00 32.16 233 LYS A O 1
ATOM 1589 N N . CYS A 1 205 ? 44.192 59.269 20.857 1.00 31.61 234 CYS A N 1
ATOM 1590 C CA A CYS A 1 205 ? 43.448 59.324 19.615 0.50 31.13 234 CYS A CA 1
ATOM 1591 C CA B CYS A 1 205 ? 43.526 59.267 19.548 0.50 32.67 234 CYS A CA 1
ATOM 1592 C C . CYS A 1 205 ? 43.894 60.553 18.819 1.00 30.00 234 CYS A C 1
ATOM 1593 O O . CYS A 1 205 ? 43.079 61.466 18.628 1.00 30.37 234 CYS A O 1
ATOM 1598 N N . PRO A 1 206 ? 45.159 60.603 18.384 1.00 30.32 235 PRO A N 1
ATOM 1599 C CA . PRO A 1 206 ? 45.642 61.823 17.732 1.00 31.23 235 PRO A CA 1
ATOM 1600 C C . PRO A 1 206 ? 44.946 62.180 16.429 1.00 31.52 235 PRO A C 1
ATOM 1601 O O . PRO A 1 206 ? 44.942 63.341 16.054 1.00 31.91 235 PRO A O 1
ATOM 1605 N N . GLU A 1 207 ? 44.329 61.209 15.757 1.00 30.82 236 GLU A N 1
ATOM 1606 C CA . GLU A 1 207 ? 43.579 61.514 14.553 1.00 30.99 236 GLU A CA 1
ATOM 1607 C C . GLU A 1 207 ? 42.287 62.315 14.793 1.00 30.49 236 GLU A C 1
ATOM 1608 O O . GLU A 1 207 ? 41.688 62.764 13.815 1.00 32.82 236 GLU A O 1
ATOM 1614 N N . ALA A 1 208 ? 41.852 62.487 16.056 1.00 29.45 237 ALA A N 1
ATOM 1615 C CA . ALA A 1 208 ? 40.717 63.339 16.408 1.00 28.80 237 ALA A CA 1
ATOM 1616 C C . ALA A 1 208 ? 41.051 64.836 16.478 1.00 29.23 237 ALA A C 1
ATOM 1617 O O . ALA A 1 208 ? 40.143 65.642 16.641 1.00 30.81 237 ALA A O 1
ATOM 1619 N N . TYR A 1 209 ? 42.333 65.188 16.427 1.00 29.19 238 TYR A N 1
ATOM 1620 C CA . TYR A 1 209 ? 42.779 66.540 16.805 1.00 30.49 238 TYR A CA 1
ATOM 1621 C C . TYR A 1 209 ? 42.078 67.674 16.063 1.00 29.49 238 TYR A C 1
ATOM 1622 O O . TYR A 1 209 ? 41.504 68.557 16.710 1.00 30.49 238 TYR A O 1
ATOM 1631 N N . ASP A 1 210 ? 42.140 67.640 14.731 1.00 31.39 239 ASP A N 1
ATOM 1632 C CA . ASP A 1 210 ? 41.525 68.734 13.956 1.00 31.06 239 ASP A CA 1
ATOM 1633 C C . ASP A 1 210 ? 40.014 68.789 14.057 1.00 31.65 239 ASP A C 1
ATOM 1634 O O . ASP A 1 210 ? 39.449 69.873 14.160 1.00 31.59 239 ASP A O 1
ATOM 1639 N N . LEU A 1 211 ? 39.354 67.629 14.122 1.00 30.11 240 LEU A N 1
ATOM 1640 C CA . LEU A 1 211 ? 37.922 67.612 14.411 1.00 30.73 240 LEU A CA 1
ATOM 1641 C C . LEU A 1 211 ? 37.580 68.213 15.765 1.00 32.09 240 LEU A C 1
ATOM 1642 O O . LEU A 1 211 ? 36.656 69.018 15.876 1.00 32.48 240 LEU A O 1
ATOM 1660 N N . LEU A 1 213 ? 39.252 70.382 17.475 1.00 31.14 242 LEU A N 1
ATOM 1661 C CA . LEU A 1 213 ? 39.485 71.831 17.441 1.00 31.77 242 LEU A CA 1
ATOM 1662 C C . LEU A 1 213 ? 38.335 72.596 16.825 1.00 33.36 242 LEU A C 1
ATOM 1663 O O . LEU A 1 213 ? 38.137 73.783 17.187 1.00 34.55 242 LEU A O 1
ATOM 1668 N N . GLN A 1 214 ? 37.609 71.965 15.899 1.00 32.47 243 GLN A N 1
ATOM 1669 C CA . GLN A 1 214 ? 36.492 72.618 15.201 1.00 33.32 243 GLN A CA 1
ATOM 1670 C C . GLN A 1 214 ? 35.118 72.391 15.846 1.00 32.48 243 GLN A C 1
ATOM 1671 O O . GLN A 1 214 ? 34.124 72.829 15.290 1.00 33.22 243 GLN A O 1
ATOM 1677 N N . CYS A 1 215 ? 35.039 71.741 17.008 1.00 32.88 244 CYS A N 1
ATOM 1678 C CA . CYS A 1 215 ? 33.757 71.547 17.695 1.00 32.69 244 CYS A CA 1
ATOM 1679 C C . CYS A 1 215 ? 33.007 72.853 17.853 1.00 34.30 244 CYS A C 1
ATOM 1680 O O . CYS A 1 215 ? 33.592 73.868 18.207 1.00 34.35 244 CYS A O 1
ATOM 1683 N N . GLY A 1 216 ? 31.706 72.802 17.600 1.00 34.86 245 GLY A N 1
ATOM 1684 C CA . GLY A 1 216 ? 30.837 73.950 17.786 1.00 34.80 245 GLY A CA 1
ATOM 1685 C C . GLY A 1 216 ? 30.844 74.991 16.699 1.00 35.89 245 GLY A C 1
ATOM 1686 O O . GLY A 1 216 ? 30.108 75.981 16.802 1.00 37.68 245 GLY A O 1
ATOM 1687 N N . LYS A 1 217 ? 31.613 74.776 15.633 1.00 34.37 246 LYS A N 1
ATOM 1688 C CA . LYS A 1 217 ? 31.631 75.699 14.507 1.00 35.34 246 LYS A CA 1
ATOM 1689 C C . LYS A 1 217 ? 30.526 75.417 13.470 1.00 35.08 246 LYS A C 1
ATOM 1690 O O . LYS A 1 217 ? 30.386 76.137 12.482 1.00 36.44 246 LYS A O 1
ATOM 1696 N N . GLN A 1 218 ? 29.732 74.369 13.700 1.00 34.68 247 GLN A N 1
ATOM 1697 C CA . GLN A 1 218 ? 28.624 73.988 12.844 1.00 32.89 247 GLN A CA 1
ATOM 1698 C C . GLN A 1 218 ? 27.653 73.216 13.718 1.00 32.39 247 GLN A C 1
ATOM 1699 O O . GLN A 1 218 ? 28.033 72.815 14.822 1.00 34.30 247 GLN A O 1
ATOM 1705 N N . PRO A 1 219 ? 26.418 72.986 13.230 1.00 32.13 248 PRO A N 1
ATOM 1706 C CA . PRO A 1 219 ? 25.501 72.159 13.987 1.00 32.07 248 PRO A CA 1
ATOM 1707 C C . PRO A 1 219 ? 26.005 70.723 14.145 1.00 32.65 248 PRO A C 1
ATOM 1708 O O . PRO A 1 219 ? 26.817 70.247 13.345 1.00 32.52 248 PRO A O 1
ATOM 1712 N N . GLY A 1 220 ? 25.492 70.048 15.163 1.00 33.12 249 GLY A N 1
ATOM 1713 C CA . GLY A 1 220 ? 25.923 68.698 15.489 1.00 34.21 249 GLY A CA 1
ATOM 1714 C C . GLY A 1 220 ? 24.854 67.919 16.199 1.00 33.39 249 GLY A C 1
ATOM 1715 O O . GLY A 1 220 ? 23.804 68.450 16.573 1.00 33.05 249 GLY A O 1
ATOM 1716 N N . TYR A 1 221 ? 25.153 66.643 16.399 1.00 32.67 250 TYR A N 1
ATOM 1717 C CA . TYR A 1 221 ? 24.220 65.715 17.013 1.00 32.72 250 TYR A CA 1
ATOM 1718 C C . TYR A 1 221 ? 24.455 65.540 18.506 1.00 31.78 250 TYR A C 1
ATOM 1719 O O . TYR A 1 221 ? 25.594 65.621 19.002 1.00 32.67 250 TYR A O 1
ATOM 1728 N N . ILE A 1 222 ? 23.353 65.227 19.182 1.00 32.72 251 ILE A N 1
ATOM 1729 C CA . ILE A 1 222 ? 23.335 64.800 20.556 1.00 33.71 251 ILE A CA 1
ATOM 1730 C C . ILE A 1 222 ? 23.129 63.285 20.558 1.00 33.47 251 ILE A C 1
ATOM 1731 O O . ILE A 1 222 ? 22.300 62.758 19.825 1.00 32.90 251 ILE A O 1
ATOM 1736 N N . GLY A 1 223 ? 23.899 62.591 21.388 1.00 32.32 252 GLY A N 1
ATOM 1737 C CA . GLY A 1 223 ? 23.769 61.162 21.487 1.00 32.54 252 GLY A CA 1
ATOM 1738 C C . GLY A 1 223 ? 24.436 60.593 22.709 1.00 33.93 252 GLY A C 1
ATOM 1739 O O . GLY A 1 223 ? 25.010 61.323 23.507 1.00 33.35 252 GLY A O 1
ATOM 1748 N N . GLN A 1 225 ? 26.693 57.116 24.431 1.00 34.63 254 GLN A N 1
ATOM 1749 C CA . GLN A 1 225 ? 27.739 56.146 24.208 1.00 36.26 254 GLN A CA 1
ATOM 1750 C C . GLN A 1 225 ? 27.227 54.684 24.170 1.00 36.08 254 GLN A C 1
ATOM 1751 O O . GLN A 1 225 ? 26.419 54.280 25.011 1.00 34.74 254 GLN A O 1
ATOM 1757 N N A ASP A 1 226 ? 27.773 53.952 23.206 0.50 36.80 255 ASP A N 1
ATOM 1758 N N B ASP A 1 226 ? 27.640 53.864 23.194 0.50 35.45 255 ASP A N 1
ATOM 1759 C CA A ASP A 1 226 ? 27.768 52.509 23.140 0.50 36.65 255 ASP A CA 1
ATOM 1760 C CA B ASP A 1 226 ? 27.423 52.418 23.350 0.50 34.84 255 ASP A CA 1
ATOM 1761 C C A ASP A 1 226 ? 28.478 51.887 24.364 0.50 35.70 255 ASP A C 1
ATOM 1762 C C B ASP A 1 226 ? 28.419 51.863 24.349 0.50 34.66 255 ASP A C 1
ATOM 1763 O O A ASP A 1 226 ? 29.327 52.550 24.951 0.50 35.01 255 ASP A O 1
ATOM 1764 O O B ASP A 1 226 ? 29.386 52.511 24.732 0.50 34.47 255 ASP A O 1
ATOM 1773 N N . HIS A 1 227 ? 28.137 50.650 24.761 1.00 36.70 256 HIS A N 1
ATOM 1774 C CA . HIS A 1 227 ? 28.784 50.003 25.897 1.00 37.32 256 HIS A CA 1
ATOM 1775 C C . HIS A 1 227 ? 28.685 50.812 27.186 1.00 38.58 256 HIS A C 1
ATOM 1776 O O . HIS A 1 227 ? 29.581 50.781 28.035 1.00 40.03 256 HIS A O 1
ATOM 1783 N N . GLY A 1 228 ? 27.578 51.547 27.313 1.00 38.14 257 GLY A N 1
ATOM 1784 C CA . GLY A 1 228 ? 27.354 52.379 28.449 1.00 38.32 257 GLY A CA 1
ATOM 1785 C C . GLY A 1 228 ? 26.563 51.557 29.425 1.00 37.69 257 GLY A C 1
ATOM 1786 O O . GLY A 1 228 ? 25.366 51.795 29.605 1.00 38.55 257 GLY A O 1
ATOM 1787 N N . TYR A 1 229 ? 27.233 50.591 30.064 1.00 36.06 258 TYR A N 1
ATOM 1788 C CA . TYR A 1 229 ? 26.541 49.620 30.895 1.00 34.88 258 TYR A CA 1
ATOM 1789 C C . TYR A 1 229 ? 26.019 50.218 32.200 1.00 33.70 258 TYR A C 1
ATOM 1790 O O . TYR A 1 229 ? 26.720 50.973 32.881 1.00 34.68 258 TYR A O 1
ATOM 1799 N N . GLY A 1 230 ? 24.784 49.865 32.526 1.00 33.67 259 GLY A N 1
ATOM 1800 C CA . GLY A 1 230 ? 24.195 50.237 33.796 1.00 33.67 259 GLY A CA 1
ATOM 1801 C C . GLY A 1 230 ? 23.631 51.631 33.870 1.00 34.16 259 GLY A C 1
ATOM 1802 O O . GLY A 1 230 ? 23.331 52.077 34.970 1.00 35.07 259 GLY A O 1
ATOM 1803 N N . VAL A 1 231 ? 23.441 52.296 32.732 1.00 33.85 260 VAL A N 1
ATOM 1804 C CA . VAL A 1 231 ? 22.907 53.682 32.710 1.00 33.90 260 VAL A CA 1
ATOM 1805 C C . VAL A 1 231 ? 21.555 53.769 31.989 1.00 35.46 260 VAL A C 1
ATOM 1806 O O . VAL A 1 231 ? 21.424 53.275 30.873 1.00 35.89 260 VAL A O 1
ATOM 1810 N N . CYS A 1 232 ? 20.564 54.379 32.651 1.00 33.97 261 CYS A N 1
ATOM 1811 C CA . CYS A 1 232 ? 19.209 54.580 32.110 1.00 33.05 261 CYS A CA 1
ATOM 1812 C C . CYS A 1 232 ? 18.934 56.060 31.948 1.00 31.37 261 CYS A C 1
ATOM 1813 O O . CYS A 1 232 ? 19.329 56.843 32.804 1.00 32.22 261 CYS A O 1
ATOM 1816 N N . PHE A 1 233 ? 18.234 56.424 30.876 1.00 30.58 262 PHE A N 1
ATOM 1817 C CA . PHE A 1 233 ? 17.959 57.821 30.537 1.00 30.80 262 PHE A CA 1
ATOM 1818 C C . PHE A 1 233 ? 16.473 58.096 30.413 1.00 32.02 262 PHE A C 1
ATOM 1819 O O . PHE A 1 233 ? 15.770 57.318 29.796 1.00 31.57 262 PHE A O 1
ATOM 1827 N N . ARG A 1 234 ? 16.006 59.220 30.953 1.00 32.40 263 ARG A N 1
ATOM 1828 C CA . ARG A 1 234 ? 14.588 59.616 30.830 1.00 33.15 263 ARG A CA 1
ATOM 1829 C C . ARG A 1 234 ? 14.467 61.133 30.795 1.00 30.84 263 ARG A C 1
ATOM 1830 O O . ARG A 1 234 ? 15.442 61.851 31.001 1.00 30.99 263 ARG A O 1
ATOM 1838 N N . ASN A 1 235 ? 13.248 61.608 30.555 1.00 31.38 264 ASN A N 1
ATOM 1839 C CA . ASN A 1 235 ? 12.949 63.049 30.593 1.00 32.51 264 ASN A CA 1
ATOM 1840 C C . ASN A 1 235 ? 13.930 63.862 29.764 1.00 32.58 264 ASN A C 1
ATOM 1841 O O . ASN A 1 235 ? 14.657 64.741 30.267 1.00 32.94 264 ASN A O 1
ATOM 1846 N N . ILE A 1 236 ? 13.938 63.524 28.479 1.00 32.83 265 ILE A N 1
ATOM 1847 C CA . ILE A 1 236 ? 14.936 64.033 27.555 1.00 32.21 265 ILE A CA 1
ATOM 1848 C C . ILE A 1 236 ? 14.261 65.123 26.726 1.00 32.48 265 ILE A C 1
ATOM 1849 O O . ILE A 1 236 ? 13.281 64.845 26.035 1.00 32.92 265 ILE A O 1
ATOM 1854 N N . ARG A 1 237 ? 14.769 66.352 26.811 1.00 31.69 266 ARG A N 1
ATOM 1855 C CA . ARG A 1 237 ? 14.153 67.482 26.109 1.00 32.44 266 ARG A CA 1
ATOM 1856 C C . ARG A 1 237 ? 15.157 68.546 25.736 1.00 32.07 266 ARG A C 1
ATOM 1857 O O . ARG A 1 237 ? 16.237 68.630 26.325 1.00 31.56 266 ARG A O 1
ATOM 1865 N N . ILE A 1 238 ? 14.776 69.380 24.780 1.00 31.10 267 ILE A N 1
ATOM 1866 C CA . ILE A 1 238 ? 15.667 70.422 24.285 1.00 31.71 267 ILE A CA 1
ATOM 1867 C C . ILE A 1 238 ? 14.880 71.665 23.929 1.00 32.47 267 ILE A C 1
ATOM 1868 O O . ILE A 1 238 ? 13.745 71.576 23.451 1.00 31.81 267 ILE A O 1
ATOM 1873 N N . LYS A 1 239 ? 15.496 72.815 24.183 1.00 32.26 268 LYS A N 1
ATOM 1874 C CA . LYS A 1 239 ? 14.970 74.119 23.810 1.00 34.89 268 LYS A CA 1
ATOM 1875 C C . LYS A 1 239 ? 16.015 74.764 22.885 1.00 34.31 268 LYS A C 1
ATOM 1876 O O . LYS A 1 239 ? 17.140 75.000 23.306 1.00 36.21 268 LYS A O 1
ATOM 1882 N N . GLU A 1 240 ? 15.657 75.031 21.630 1.00 33.98 269 GLU A N 1
ATOM 1883 C CA . GLU A 1 240 ? 16.591 75.683 20.716 1.00 34.59 269 GLU A CA 1
ATOM 1884 C C . GLU A 1 240 ? 16.660 77.185 21.037 1.00 34.08 269 GLU A C 1
ATOM 1885 O O . GLU A 1 240 ? 15.642 77.807 21.348 1.00 34.54 269 GLU A O 1
ATOM 1891 N N . LEU A 1 241 ? 17.872 77.729 20.980 1.00 35.25 270 LEU A N 1
ATOM 1892 C CA . LEU A 1 241 ? 18.157 79.123 21.289 1.00 37.05 270 LEU A CA 1
ATOM 1893 C C . LEU A 1 241 ? 18.514 79.860 20.015 1.00 40.41 270 LEU A C 1
ATOM 1894 O O . LEU A 1 241 ? 18.763 79.264 18.960 1.00 42.35 270 LEU A O 1
ATOM 1900 N N . GLN B 1 8 ? 21.941 47.982 45.989 1.00 54.98 37 GLN B N 1
ATOM 1901 C CA . GLN B 1 8 ? 21.117 48.106 44.748 1.00 53.89 37 GLN B CA 1
ATOM 1902 C C . GLN B 1 8 ? 21.808 47.335 43.618 1.00 52.54 37 GLN B C 1
ATOM 1903 O O . GLN B 1 8 ? 22.756 46.583 43.872 1.00 53.20 37 GLN B O 1
ATOM 1905 N N . THR B 1 9 ? 21.349 47.513 42.379 1.00 50.37 38 THR B N 1
ATOM 1906 C CA . THR B 1 9 ? 21.783 46.650 41.277 1.00 47.95 38 THR B CA 1
ATOM 1907 C C . THR B 1 9 ? 23.148 47.102 40.741 1.00 44.79 38 THR B C 1
ATOM 1908 O O . THR B 1 9 ? 23.518 48.286 40.838 1.00 43.01 38 THR B O 1
ATOM 1912 N N . GLN B 1 10 ? 23.870 46.140 40.176 1.00 42.05 39 GLN B N 1
ATOM 1913 C CA . GLN B 1 10 ? 25.216 46.322 39.635 1.00 41.07 39 GLN B CA 1
ATOM 1914 C C . GLN B 1 10 ? 25.161 46.422 38.117 1.00 38.48 39 GLN B C 1
ATOM 1915 O O . GLN B 1 10 ? 24.358 45.730 37.482 1.00 36.97 39 GLN B O 1
ATOM 1921 N N . ALA B 1 11 ? 26.021 47.268 37.543 1.00 33.66 40 ALA B N 1
ATOM 1922 C CA . ALA B 1 11 ? 26.187 47.360 36.098 1.00 32.31 40 ALA B CA 1
ATOM 1923 C C . ALA B 1 11 ? 26.769 46.054 35.593 1.00 31.74 40 ALA B C 1
ATOM 1924 O O . ALA B 1 11 ? 27.688 45.530 36.201 1.00 31.08 40 ALA B O 1
ATOM 1926 N N . LEU B 1 12 ? 26.200 45.529 34.514 1.00 31.24 41 LEU B N 1
ATOM 1927 C CA . LEU B 1 12 ? 26.643 44.267 33.912 1.00 31.94 41 LEU B CA 1
ATOM 1928 C C . LEU B 1 12 ? 27.072 44.505 32.491 1.00 33.13 41 LEU B C 1
ATOM 1929 O O . LEU B 1 12 ? 26.438 45.293 31.775 1.00 34.21 41 LEU B O 1
ATOM 1934 N N . ASP B 1 13 ? 28.107 43.796 32.057 1.00 34.15 42 ASP B N 1
ATOM 1935 C CA . ASP B 1 13 ? 28.571 43.891 30.667 1.00 36.82 42 ASP B CA 1
ATOM 1936 C C . ASP B 1 13 ? 27.644 43.108 29.710 1.00 37.04 42 ASP B C 1
ATOM 1937 O O . ASP B 1 13 ? 26.611 42.578 30.145 1.00 36.62 42 ASP B O 1
ATOM 1942 N N . SER B 1 14 ? 28.011 43.017 28.429 1.00 39.02 43 SER B N 1
ATOM 1943 C CA A SER B 1 14 ? 27.161 42.358 27.423 0.50 40.09 43 SER B CA 1
ATOM 1944 C CA B SER B 1 14 ? 27.154 42.359 27.427 0.50 39.91 43 SER B CA 1
ATOM 1945 C C . SER B 1 14 ? 27.012 40.859 27.648 1.00 40.05 43 SER B C 1
ATOM 1946 O O . SER B 1 14 ? 26.091 40.249 27.122 1.00 42.39 43 SER B O 1
ATOM 1951 N N . ASP B 1 15 ? 27.918 40.254 28.420 1.00 38.55 44 ASP B N 1
ATOM 1952 C CA . ASP B 1 15 ? 27.788 38.856 28.812 1.00 38.03 44 ASP B CA 1
ATOM 1953 C C . ASP B 1 15 ? 27.185 38.697 30.203 1.00 37.42 44 ASP B C 1
ATOM 1954 O O . ASP B 1 15 ? 27.142 37.618 30.714 1.00 38.07 44 ASP B O 1
ATOM 1959 N N . GLY B 1 16 ? 26.674 39.768 30.814 1.00 34.37 45 GLY B N 1
ATOM 1960 C CA . GLY B 1 16 ? 26.016 39.662 32.103 1.00 33.94 45 GLY B CA 1
ATOM 1961 C C . GLY B 1 16 ? 26.917 39.583 33.317 1.00 34.73 45 GLY B C 1
ATOM 1962 O O . GLY B 1 16 ? 26.454 39.226 34.403 1.00 35.25 45 GLY B O 1
ATOM 1963 N N . ILE B 1 17 ? 28.183 39.978 33.158 1.00 32.76 46 ILE B N 1
ATOM 1964 C CA . ILE B 1 17 ? 29.152 39.918 34.229 1.00 32.84 46 ILE B CA 1
ATOM 1965 C C . ILE B 1 17 ? 29.308 41.316 34.817 1.00 32.45 46 ILE B C 1
ATOM 1966 O O . ILE B 1 17 ? 29.429 42.287 34.052 1.00 32.48 46 ILE B O 1
ATOM 1971 N N . PRO B 1 18 ? 29.309 41.444 36.167 1.00 33.17 47 PRO B N 1
ATOM 1972 C CA . PRO B 1 18 ? 29.507 42.766 36.775 1.00 33.76 47 PRO B CA 1
ATOM 1973 C C . PRO B 1 18 ? 30.762 43.482 36.298 1.00 34.78 47 PRO B C 1
ATOM 1974 O O . PRO B 1 18 ? 31.811 42.869 36.176 1.00 34.59 47 PRO B O 1
ATOM 1978 N N . THR B 1 19 ? 30.619 44.772 36.014 1.00 34.44 48 THR B N 1
ATOM 1979 C CA . THR B 1 19 ? 31.709 45.610 35.534 1.00 36.45 48 THR B CA 1
ATOM 1980 C C . THR B 1 19 ? 32.565 46.165 36.677 1.00 39.39 48 THR B C 1
ATOM 1981 O O . THR B 1 19 ? 33.685 46.615 36.425 1.00 40.23 48 THR B O 1
ATOM 1985 N N . GLY B 1 20 ? 32.033 46.168 37.904 1.00 40.05 49 GLY B N 1
ATOM 1986 C CA . GLY B 1 20 ? 32.750 46.695 39.068 1.00 42.71 49 GLY B CA 1
ATOM 1987 C C . GLY B 1 20 ? 33.698 45.686 39.699 1.00 43.25 49 GLY B C 1
ATOM 1988 O O . GLY B 1 20 ? 33.818 44.551 39.243 1.00 43.37 49 GLY B O 1
ATOM 1989 N N . GLY B 1 21 ? 34.357 46.126 40.765 1.00 44.55 50 GLY B N 1
ATOM 1990 C CA . GLY B 1 21 ? 35.335 45.311 41.489 1.00 44.76 50 GLY B CA 1
ATOM 1991 C C . GLY B 1 21 ? 36.700 45.957 41.441 1.00 44.36 50 GLY B C 1
ATOM 1992 O O . GLY B 1 21 ? 36.934 46.903 40.678 1.00 46.25 50 GLY B O 1
ATOM 1993 N N . GLU B 1 22 ? 37.590 45.457 42.291 1.00 42.75 51 GLU B N 1
ATOM 1994 C CA . GLU B 1 22 ? 38.957 45.958 42.397 1.00 41.59 51 GLU B CA 1
ATOM 1995 C C . GLU B 1 22 ? 39.892 44.885 41.868 1.00 39.06 51 GLU B C 1
ATOM 1996 O O . GLU B 1 22 ? 39.809 43.735 42.312 1.00 38.72 51 GLU B O 1
ATOM 1998 N N . TRP B 1 23 ? 40.763 45.248 40.923 1.00 38.09 52 TRP B N 1
ATOM 1999 C CA . TRP B 1 23 ? 41.789 44.324 40.437 1.00 36.78 52 TRP B CA 1
ATOM 2000 C C . TRP B 1 23 ? 42.883 44.167 41.478 1.00 36.22 52 TRP B C 1
ATOM 2001 O O . TRP B 1 23 ? 43.376 45.183 42.016 1.00 36.22 52 TRP B O 1
ATOM 2012 N N . ILE B 1 24 ? 43.218 42.912 41.763 1.00 36.07 53 ILE B N 1
ATOM 2013 C CA A ILE B 1 24 ? 44.388 42.624 42.569 0.50 35.61 53 ILE B CA 1
ATOM 2014 C CA B ILE B 1 24 ? 44.330 42.455 42.616 0.50 36.17 53 ILE B CA 1
ATOM 2015 C C . ILE B 1 24 ? 45.420 41.976 41.654 1.00 34.91 53 ILE B C 1
ATOM 2016 O O . ILE B 1 24 ? 45.137 41.064 40.863 1.00 33.25 53 ILE B O 1
ATOM 2025 N N . THR B 1 25 ? 46.632 42.525 41.710 1.00 34.68 54 THR B N 1
ATOM 2026 C CA . THR B 1 25 ? 47.721 42.015 40.897 1.00 35.18 54 THR B CA 1
ATOM 2027 C C . THR B 1 25 ? 48.232 40.762 41.566 1.00 34.29 54 THR B C 1
ATOM 2028 O O . THR B 1 25 ? 48.568 40.792 42.749 1.00 36.98 54 THR B O 1
ATOM 2040 N N . PHE B 1 27 ? 50.846 38.876 40.145 1.00 33.05 56 PHE B N 1
ATOM 2041 C CA . PHE B 1 27 ? 52.253 38.672 39.798 1.00 32.51 56 PHE B CA 1
ATOM 2042 C C . PHE B 1 27 ? 52.915 40.039 39.678 1.00 33.56 56 PHE B C 1
ATOM 2043 O O . PHE B 1 27 ? 52.460 40.918 38.915 1.00 33.16 56 PHE B O 1
ATOM 2051 N N . ASP B 1 28 ? 53.994 40.223 40.439 1.00 34.47 57 ASP B N 1
ATOM 2052 C CA . ASP B 1 28 ? 54.676 41.517 40.526 1.00 34.82 57 ASP B CA 1
ATOM 2053 C C . ASP B 1 28 ? 55.685 41.813 39.391 1.00 34.32 57 ASP B C 1
ATOM 2054 O O . ASP B 1 28 ? 56.335 42.859 39.402 1.00 35.39 57 ASP B O 1
ATOM 2059 N N . GLY B 1 29 ? 55.822 40.896 38.428 1.00 33.03 58 GLY B N 1
ATOM 2060 C CA . GLY B 1 29 ? 56.756 41.073 37.312 1.00 33.31 58 GLY B CA 1
ATOM 2061 C C . GLY B 1 29 ? 58.183 40.663 37.592 1.00 34.00 58 GLY B C 1
ATOM 2062 O O . GLY B 1 29 ? 59.008 40.712 36.689 1.00 36.03 58 GLY B O 1
ATOM 2063 N N . LYS B 1 30 ? 58.487 40.298 38.834 1.00 33.82 59 LYS B N 1
ATOM 2064 C CA . LYS B 1 30 ? 59.862 40.085 39.294 1.00 34.40 59 LYS B CA 1
ATOM 2065 C C . LYS B 1 30 ? 60.092 38.795 40.085 1.00 34.42 59 LYS B C 1
ATOM 2066 O O . LYS B 1 30 ? 61.131 38.169 39.914 1.00 34.36 59 LYS B O 1
ATOM 2071 N N . THR B 1 31 ? 59.158 38.449 40.976 1.00 32.79 60 THR B N 1
ATOM 2072 C CA . THR B 1 31 ? 59.247 37.293 41.858 1.00 32.61 60 THR B CA 1
ATOM 2073 C C . THR B 1 31 ? 57.992 36.429 41.757 1.00 31.96 60 THR B C 1
ATOM 2074 O O . THR B 1 31 ? 57.006 36.780 41.093 1.00 31.93 60 THR B O 1
ATOM 2078 N N . LEU B 1 32 ? 58.041 35.297 42.450 1.00 32.27 61 LEU B N 1
ATOM 2079 C CA . LEU B 1 32 ? 56.881 34.450 42.631 1.00 32.09 61 LEU B CA 1
ATOM 2080 C C . LEU B 1 32 ? 56.165 34.683 43.965 1.00 32.22 61 LEU B C 1
ATOM 2081 O O . LEU B 1 32 ? 55.427 33.807 44.423 1.00 31.67 61 LEU B O 1
ATOM 2086 N N . ASN B 1 33 ? 56.321 35.872 44.561 1.00 31.92 62 ASN B N 1
ATOM 2087 C CA . ASN B 1 33 ? 55.568 36.232 45.765 1.00 33.30 62 ASN B CA 1
ATOM 2088 C C . ASN B 1 33 ? 54.071 36.073 45.529 1.00 32.95 62 ASN B C 1
ATOM 2089 O O . ASN B 1 33 ? 53.554 36.492 44.494 1.00 33.29 62 ASN B O 1
ATOM 2094 N N . GLY B 1 34 ? 53.404 35.414 46.472 1.00 33.07 63 GLY B N 1
ATOM 2095 C CA . GLY B 1 34 ? 52.000 35.067 46.360 1.00 31.88 63 GLY B CA 1
ATOM 2096 C C . GLY B 1 34 ? 51.724 33.664 45.823 1.00 32.12 63 GLY B C 1
ATOM 2097 O O . GLY B 1 34 ? 50.593 33.218 45.879 1.00 32.72 63 GLY B O 1
ATOM 2098 N N . TRP B 1 35 ? 52.754 32.976 45.307 1.00 31.77 64 TRP B N 1
ATOM 2099 C CA . TRP B 1 35 ? 52.591 31.664 44.661 1.00 31.30 64 TRP B CA 1
ATOM 2100 C C . TRP B 1 35 ? 53.329 30.580 45.432 1.00 31.51 64 TRP B C 1
ATOM 2101 O O . TRP B 1 35 ? 54.294 30.841 46.134 1.00 30.88 64 TRP B O 1
ATOM 2112 N N . ARG B 1 36 ? 52.863 29.347 45.292 1.00 31.14 65 ARG B N 1
ATOM 2113 C CA . ARG B 1 36 ? 53.543 28.217 45.893 1.00 32.49 65 ARG B CA 1
ATOM 2114 C C . ARG B 1 36 ? 53.197 26.961 45.130 1.00 32.32 65 ARG B C 1
ATOM 2115 O O . ARG B 1 36 ? 52.295 26.964 44.299 1.00 32.17 65 ARG B O 1
ATOM 2123 N N . GLY B 1 37 ? 53.937 25.894 45.405 1.00 31.84 66 GLY B N 1
ATOM 2124 C CA . GLY B 1 37 ? 53.673 24.618 44.760 1.00 31.35 66 GLY B CA 1
ATOM 2125 C C . GLY B 1 37 ? 52.381 24.006 45.284 1.00 33.37 66 GLY B C 1
ATOM 2126 O O . GLY B 1 37 ? 52.002 24.210 46.442 1.00 33.58 66 GLY B O 1
ATOM 2127 N N . TYR B 1 38 ? 51.690 23.301 44.397 1.00 33.20 67 TYR B N 1
ATOM 2128 C CA . TYR B 1 38 ? 50.522 22.506 44.766 1.00 34.06 67 TYR B CA 1
ATOM 2129 C C . TYR B 1 38 ? 50.940 21.513 45.864 1.00 34.69 67 TYR B C 1
ATOM 2130 O O . TYR B 1 38 ? 51.920 20.781 45.705 1.00 34.34 67 TYR B O 1
ATOM 2139 N N . CYS B 1 39 ? 50.226 21.552 46.991 1.00 35.54 68 CYS B N 1
ATOM 2140 C CA . CYS B 1 39 ? 50.509 20.733 48.168 1.00 37.02 68 CYS B CA 1
ATOM 2141 C C . CYS B 1 39 ? 51.926 20.914 48.758 1.00 37.47 68 CYS B C 1
ATOM 2142 O O . CYS B 1 39 ? 52.511 19.967 49.284 1.00 38.59 68 CYS B O 1
ATOM 2145 N N . ARG B 1 40 ? 52.478 22.129 48.643 1.00 36.00 69 ARG B N 1
ATOM 2146 C CA A ARG B 1 40 ? 53.707 22.439 49.362 0.50 35.51 69 ARG B CA 1
ATOM 2147 C CA B ARG B 1 40 ? 53.784 22.487 49.205 0.50 35.92 69 ARG B CA 1
ATOM 2148 C C . ARG B 1 40 ? 53.701 23.895 49.759 1.00 35.59 69 ARG B C 1
ATOM 2149 O O . ARG B 1 40 ? 52.897 24.675 49.282 1.00 36.32 69 ARG B O 1
ATOM 2164 N N . GLN B 1 41 ? 54.581 24.238 50.700 1.00 36.96 70 GLN B N 1
ATOM 2165 C CA . GLN B 1 41 ? 54.623 25.594 51.245 1.00 38.91 70 GLN B CA 1
ATOM 2166 C C . GLN B 1 41 ? 55.560 26.502 50.459 1.00 38.36 70 GLN B C 1
ATOM 2167 O O . GLN B 1 41 ? 55.429 27.725 50.532 1.00 40.34 70 GLN B O 1
ATOM 2173 N N . ASP B 1 42 ? 56.449 25.895 49.678 1.00 35.42 71 ASP B N 1
ATOM 2174 C CA . ASP B 1 42 ? 57.492 26.615 48.951 1.00 34.39 71 ASP B CA 1
ATOM 2175 C C . ASP B 1 42 ? 57.312 26.459 47.436 1.00 32.87 71 ASP B C 1
ATOM 2176 O O . ASP B 1 42 ? 56.320 25.875 46.981 1.00 31.30 71 ASP B O 1
ATOM 2181 N N . VAL B 1 43 ? 58.251 26.991 46.654 1.00 31.71 72 VAL B N 1
ATOM 2182 C CA . VAL B 1 43 ? 58.130 26.991 45.203 1.00 33.26 72 VAL B CA 1
ATOM 2183 C C . VAL B 1 43 ? 58.985 25.868 44.620 1.00 33.19 72 VAL B C 1
ATOM 2184 O O . VAL B 1 43 ? 60.128 25.718 45.015 1.00 32.61 72 VAL B O 1
ATOM 2188 N N . PRO B 1 44 ? 58.432 25.054 43.693 1.00 32.74 73 PRO B N 1
ATOM 2189 C CA . PRO B 1 44 ? 59.275 24.033 43.062 1.00 32.69 73 PRO B CA 1
ATOM 2190 C C . PRO B 1 44 ? 60.384 24.616 42.207 1.00 33.13 73 PRO B C 1
ATOM 2191 O O . PRO B 1 44 ? 60.217 25.691 41.625 1.00 33.31 73 PRO B O 1
ATOM 2195 N N . LEU B 1 45 ? 61.491 23.892 42.134 1.00 32.97 74 LEU B N 1
ATOM 2196 C CA . LEU B 1 45 ? 62.684 24.345 41.427 1.00 33.48 74 LEU B CA 1
ATOM 2197 C C . LEU B 1 45 ? 62.452 24.728 39.979 1.00 33.78 74 LEU B C 1
ATOM 2198 O O . LEU B 1 45 ? 63.086 25.657 39.475 1.00 34.98 74 LEU B O 1
ATOM 2203 N N . GLY B 1 46 ? 61.548 24.025 39.317 1.00 33.09 75 GLY B N 1
ATOM 2204 C CA . GLY B 1 46 ? 61.262 24.280 37.921 1.00 33.38 75 GLY B CA 1
ATOM 2205 C C . GLY B 1 46 ? 60.577 25.580 37.571 1.00 33.31 75 GLY B C 1
ATOM 2206 O O . GLY B 1 46 ? 60.594 25.956 36.408 1.00 35.64 75 GLY B O 1
ATOM 2207 N N . TRP B 1 47 ? 59.965 26.261 38.541 1.00 31.06 76 TRP B N 1
ATOM 2208 C CA . TRP B 1 47 ? 59.218 27.497 38.283 1.00 29.95 76 TRP B CA 1
ATOM 2209 C C . TRP B 1 47 ? 60.114 28.692 38.568 1.00 30.51 76 TRP B C 1
ATOM 2210 O O . TRP B 1 47 ? 60.714 28.762 39.619 1.00 29.98 76 TRP B O 1
ATOM 2221 N N . VAL B 1 48 ? 60.246 29.596 37.606 1.00 31.06 77 VAL B N 1
ATOM 2222 C CA . VAL B 1 48 ? 61.100 30.772 37.759 1.00 31.26 77 VAL B CA 1
ATOM 2223 C C . VAL B 1 48 ? 60.413 31.968 37.132 1.00 31.89 77 VAL B C 1
ATOM 2224 O O . VAL B 1 48 ? 59.493 31.804 36.329 1.00 30.67 77 VAL B O 1
ATOM 2228 N N . VAL B 1 49 ? 60.862 33.160 37.523 1.00 31.84 78 VAL B N 1
ATOM 2229 C CA . VAL B 1 49 ? 60.605 34.370 36.755 1.00 32.84 78 VAL B CA 1
ATOM 2230 C C . VAL B 1 49 ? 61.819 34.613 35.858 1.00 32.27 78 VAL B C 1
ATOM 2231 O O . VAL B 1 49 ? 62.948 34.713 36.339 1.00 32.34 78 VAL B O 1
ATOM 2235 N N . GLU B 1 50 ? 61.570 34.691 34.554 1.00 34.06 79 GLU B N 1
ATOM 2236 C CA . GLU B 1 50 ? 62.589 34.998 33.552 1.00 35.63 79 GLU B CA 1
ATOM 2237 C C . GLU B 1 50 ? 62.029 36.054 32.597 1.00 35.33 79 GLU B C 1
ATOM 2238 O O . GLU B 1 50 ? 60.938 35.877 32.055 1.00 35.44 79 GLU B O 1
ATOM 2244 N N . ASP B 1 51 ? 62.778 37.152 32.422 1.00 36.30 80 ASP B N 1
ATOM 2245 C CA . ASP B 1 51 ? 62.399 38.253 31.525 1.00 37.67 80 ASP B CA 1
ATOM 2246 C C . ASP B 1 51 ? 60.979 38.785 31.764 1.00 37.51 80 ASP B C 1
ATOM 2247 O O . ASP B 1 51 ? 60.233 39.014 30.814 1.00 37.89 80 ASP B O 1
ATOM 2252 N N . GLY B 1 52 ? 60.608 38.949 33.032 1.00 36.30 81 GLY B N 1
ATOM 2253 C CA . GLY B 1 52 ? 59.311 39.498 33.393 1.00 35.72 81 GLY B CA 1
ATOM 2254 C C . GLY B 1 52 ? 58.123 38.567 33.285 1.00 34.80 81 GLY B C 1
ATOM 2255 O O . GLY B 1 52 ? 56.988 39.028 33.352 1.00 35.38 81 GLY B O 1
ATOM 2256 N N . SER B 1 53 ? 58.362 37.264 33.125 1.00 34.44 82 SER B N 1
ATOM 2257 C CA . SER B 1 53 ? 57.289 36.277 33.012 1.00 34.98 82 SER B CA 1
ATOM 2258 C C . SER B 1 53 ? 57.533 35.075 33.913 1.00 33.81 82 SER B C 1
ATOM 2259 O O . SER B 1 53 ? 58.679 34.696 34.140 1.00 32.65 82 SER B O 1
ATOM 2262 N N . ILE B 1 54 ? 56.453 34.478 34.401 1.00 33.33 83 ILE B N 1
ATOM 2263 C CA . ILE B 1 54 ? 56.516 33.205 35.121 1.00 33.17 83 ILE B CA 1
ATOM 2264 C C . ILE B 1 54 ? 56.631 32.103 34.078 1.00 33.90 83 ILE B C 1
ATOM 2265 O O . ILE B 1 54 ? 55.861 32.086 33.124 1.00 34.20 83 ILE B O 1
ATOM 2270 N N . THR B 1 55 ? 57.584 31.188 34.256 1.00 34.67 84 THR B N 1
ATOM 2271 C CA . THR B 1 55 ? 57.704 30.028 33.367 1.00 35.30 84 THR B CA 1
ATOM 2272 C C . THR B 1 55 ? 58.235 28.787 34.076 1.00 34.94 84 THR B C 1
ATOM 2273 O O . THR B 1 55 ? 58.993 28.900 35.033 1.00 33.18 84 THR B O 1
ATOM 2277 N N . TYR B 1 56 ? 57.808 27.615 33.601 1.00 35.66 85 TYR B N 1
ATOM 2278 C CA . TYR B 1 56 ? 58.355 26.337 34.029 1.00 35.41 85 TYR B CA 1
ATOM 2279 C C . TYR B 1 56 ? 59.561 26.012 33.149 1.00 36.31 85 TYR B C 1
ATOM 2280 O O . TYR B 1 56 ? 59.404 25.635 31.999 1.00 36.29 85 TYR B O 1
ATOM 2289 N N . LYS B 1 57 ? 60.751 26.199 33.703 1.00 36.72 86 LYS B N 1
ATOM 2290 C CA . LYS B 1 57 ? 62.029 25.834 33.067 1.00 38.98 86 LYS B CA 1
ATOM 2291 C C . LYS B 1 57 ? 62.446 24.389 33.351 1.00 40.13 86 LYS B C 1
ATOM 2292 O O . LYS B 1 57 ? 63.205 23.806 32.578 1.00 40.86 86 LYS B O 1
ATOM 2297 N N . GLY B 1 58 ? 61.980 23.829 34.468 1.00 40.88 87 GLY B N 1
ATOM 2298 C CA . GLY B 1 58 ? 62.420 22.518 34.932 1.00 42.22 87 GLY B CA 1
ATOM 2299 C C . GLY B 1 58 ? 63.702 22.651 35.725 1.00 43.45 87 GLY B C 1
ATOM 2300 O O . GLY B 1 58 ? 64.286 23.726 35.790 1.00 43.29 87 GLY B O 1
ATOM 2301 N N . SER B 1 59 ? 64.112 21.560 36.356 1.00 46.47 88 SER B N 1
ATOM 2302 C CA . SER B 1 59 ? 65.346 21.518 37.147 1.00 48.43 88 SER B CA 1
ATOM 2303 C C . SER B 1 59 ? 66.139 20.264 36.826 1.00 50.89 88 SER B C 1
ATOM 2304 O O . SER B 1 59 ? 65.560 19.231 36.482 1.00 51.90 88 SER B O 1
ATOM 2307 N N . ASP B 1 60 ? 67.460 20.368 36.975 1.00 52.32 89 ASP B N 1
ATOM 2308 C CA . ASP B 1 60 ? 68.376 19.235 36.831 1.00 53.54 89 ASP B CA 1
ATOM 2309 C C . ASP B 1 60 ? 68.504 18.363 38.096 1.00 54.66 89 ASP B C 1
ATOM 2310 O O . ASP B 1 60 ? 69.257 17.385 38.074 1.00 55.25 89 ASP B O 1
ATOM 2312 N N . ASN B 1 61 ? 67.797 18.706 39.184 1.00 55.31 90 ASN B N 1
ATOM 2313 C CA . ASN B 1 61 ? 67.784 17.888 40.407 1.00 55.69 90 ASN B CA 1
ATOM 2314 C C . ASN B 1 61 ? 66.960 16.618 40.221 1.00 55.87 90 ASN B C 1
ATOM 2315 O O . ASN B 1 61 ? 65.865 16.664 39.663 1.00 56.48 90 ASN B O 1
ATOM 2317 N N . PHE B 1 67 ? 54.115 16.345 43.276 1.00 43.80 96 PHE B N 1
ATOM 2318 C CA . PHE B 1 67 ? 53.499 17.228 42.299 1.00 42.94 96 PHE B CA 1
ATOM 2319 C C . PHE B 1 67 ? 54.177 18.592 42.291 1.00 42.73 96 PHE B C 1
ATOM 2320 O O . PHE B 1 67 ? 54.652 19.063 43.331 1.00 42.70 96 PHE B O 1
ATOM 2328 N N . GLY B 1 68 ? 54.187 19.214 41.114 1.00 40.95 97 GLY B N 1
ATOM 2329 C CA . GLY B 1 68 ? 54.973 20.409 40.850 1.00 39.27 97 GLY B CA 1
ATOM 2330 C C . GLY B 1 68 ? 54.214 21.566 40.226 1.00 37.83 97 GLY B C 1
ATOM 2331 O O . GLY B 1 68 ? 54.847 22.512 39.800 1.00 35.43 97 GLY B O 1
ATOM 2332 N N . ASP B 1 69 ? 52.885 21.538 40.198 1.00 35.45 98 ASP B N 1
ATOM 2333 C CA . ASP B 1 69 ? 52.094 22.617 39.623 1.00 35.70 98 ASP B CA 1
ATOM 2334 C C . ASP B 1 69 ? 52.193 23.828 40.555 1.00 33.65 98 ASP B C 1
ATOM 2335 O O . ASP B 1 69 ? 52.485 23.667 41.733 1.00 35.25 98 ASP B O 1
ATOM 2340 N N . LEU B 1 70 ? 52.003 25.021 40.016 1.00 33.64 99 LEU B N 1
ATOM 2341 C CA . LEU B 1 70 ? 52.169 26.263 40.785 1.00 32.91 99 LEU B CA 1
ATOM 2342 C C . LEU B 1 70 ? 50.797 26.884 40.972 1.00 34.48 99 LEU B C 1
ATOM 2343 O O . LEU B 1 70 ? 50.088 27.093 39.989 1.00 35.55 99 LEU B O 1
ATOM 2348 N N . ILE B 1 71 ? 50.436 27.169 42.223 1.00 32.97 100 ILE B N 1
ATOM 2349 C CA . ILE B 1 71 ? 49.150 27.819 42.542 1.00 32.75 100 ILE B CA 1
ATOM 2350 C C . ILE B 1 71 ? 49.358 29.186 43.179 1.00 32.67 100 ILE B C 1
ATOM 2351 O O . ILE B 1 71 ? 50.361 29.433 43.814 1.00 32.72 100 ILE B O 1
ATOM 2356 N N . TYR B 1 72 ? 48.394 30.075 42.983 1.00 31.62 101 TYR B N 1
ATOM 2357 C CA . TYR B 1 72 ? 48.376 31.323 43.702 1.00 30.24 101 TYR B CA 1
ATOM 2358 C C . TYR B 1 72 ? 47.765 31.019 45.071 1.00 31.54 101 TYR B C 1
ATOM 2359 O O . TYR B 1 72 ? 46.754 30.337 45.157 1.00 33.13 101 TYR B O 1
ATOM 2368 N N . ASP B 1 73 ? 48.363 31.547 46.134 1.00 32.55 102 ASP B N 1
ATOM 2369 C CA . ASP B 1 73 ? 48.031 31.137 47.500 1.00 33.95 102 ASP B CA 1
ATOM 2370 C C . ASP B 1 73 ? 46.818 31.868 48.099 1.00 34.03 102 ASP B C 1
ATOM 2371 O O . ASP B 1 73 ? 46.922 32.560 49.100 1.00 34.91 102 ASP B O 1
ATOM 2376 N N . LYS B 1 74 ? 45.674 31.701 47.464 1.00 33.41 103 LYS B N 1
ATOM 2377 C CA . LYS B 1 74 ? 44.410 32.243 47.929 1.00 34.05 103 LYS B CA 1
ATOM 2378 C C . LYS B 1 74 ? 43.301 31.553 47.152 1.00 33.28 103 LYS B C 1
ATOM 2379 O O . LYS B 1 74 ? 43.378 31.424 45.935 1.00 35.01 103 LYS B O 1
ATOM 2385 N N . LYS B 1 75 ? 42.272 31.119 47.858 1.00 32.37 104 LYS B N 1
ATOM 2386 C CA A LYS B 1 75 ? 41.123 30.505 47.193 0.50 33.26 104 LYS B CA 1
ATOM 2387 C CA B LYS B 1 75 ? 41.109 30.507 47.226 0.50 33.18 104 LYS B CA 1
ATOM 2388 C C . LYS B 1 75 ? 40.160 31.590 46.713 1.00 33.83 104 LYS B C 1
ATOM 2389 O O . LYS B 1 75 ? 40.023 32.656 47.344 1.00 34.61 104 LYS B O 1
ATOM 2400 N N . PHE B 1 76 ? 39.532 31.311 45.580 1.00 33.61 105 PHE B N 1
ATOM 2401 C CA . PHE B 1 76 ? 38.559 32.194 44.936 1.00 34.39 105 PHE B CA 1
ATOM 2402 C C . PHE B 1 76 ? 37.314 31.390 44.593 1.00 34.04 105 PHE B C 1
ATOM 2403 O O . PHE B 1 76 ? 37.378 30.172 44.462 1.00 34.23 105 PHE B O 1
ATOM 2411 N N . LYS B 1 77 ? 36.183 32.079 44.423 1.00 34.16 106 LYS B N 1
ATOM 2412 C CA A LYS B 1 77 ? 34.948 31.407 43.993 0.50 34.33 106 LYS B CA 1
ATOM 2413 C CA B LYS B 1 77 ? 34.904 31.432 44.061 0.50 34.60 106 LYS B CA 1
ATOM 2414 C C . LYS B 1 77 ? 34.287 32.154 42.851 1.00 33.70 106 LYS B C 1
ATOM 2415 O O . LYS B 1 77 ? 34.168 31.589 41.763 1.00 35.25 106 LYS B O 1
ATOM 2426 N N . ASN B 1 78 ? 33.889 33.404 43.070 1.00 32.79 107 ASN B N 1
ATOM 2427 C CA . ASN B 1 78 ? 33.352 34.244 42.005 1.00 32.51 107 ASN B CA 1
ATOM 2428 C C . ASN B 1 78 ? 34.379 35.295 41.630 1.00 31.01 107 ASN B C 1
ATOM 2429 O O . ASN B 1 78 ? 34.833 36.061 42.497 1.00 32.15 107 ASN B O 1
ATOM 2434 N N . PHE B 1 79 ? 34.791 35.325 40.368 1.00 32.03 108 PHE B N 1
ATOM 2435 C CA . PHE B 1 79 ? 35.900 36.171 39.970 1.00 31.28 108 PHE B CA 1
ATOM 2436 C C . PHE B 1 79 ? 35.986 36.390 38.484 1.00 32.00 108 PHE B C 1
ATOM 2437 O O . PHE B 1 79 ? 35.399 35.638 37.688 1.00 32.17 108 PHE B O 1
ATOM 2445 N N . VAL B 1 80 ? 36.741 37.416 38.121 1.00 32.48 109 VAL B N 1
ATOM 2446 C CA . VAL B 1 80 ? 37.222 37.621 36.759 1.00 32.67 109 VAL B CA 1
ATOM 2447 C C . VAL B 1 80 ? 38.742 37.565 36.809 1.00 32.43 109 VAL B C 1
ATOM 2448 O O . VAL B 1 80 ? 39.342 38.397 37.463 1.00 31.95 109 VAL B O 1
ATOM 2452 N N . PHE B 1 81 ? 39.327 36.565 36.146 1.00 32.97 110 PHE B N 1
ATOM 2453 C CA . PHE B 1 81 ? 40.772 36.301 36.158 1.00 32.42 110 PHE B CA 1
ATOM 2454 C C . PHE B 1 81 ? 41.336 36.613 34.780 1.00 32.67 110 PHE B C 1
ATOM 2455 O O . PHE B 1 81 ? 40.772 36.188 33.803 1.00 33.87 110 PHE B O 1
ATOM 2463 N N . GLU B 1 82 ? 42.447 37.344 34.709 1.00 32.07 111 GLU B N 1
ATOM 2464 C CA . GLU B 1 82 ? 43.102 37.651 33.446 1.00 32.24 111 GLU B CA 1
ATOM 2465 C C . GLU B 1 82 ? 44.560 37.238 33.495 1.00 31.87 111 GLU B C 1
ATOM 2466 O O . GLU B 1 82 ? 45.215 37.398 34.527 1.00 32.99 111 GLU B O 1
ATOM 2472 N N . ILE B 1 83 ? 45.054 36.716 32.372 1.00 33.11 112 ILE B N 1
ATOM 2473 C CA . ILE B 1 83 ? 46.444 36.270 32.272 1.00 33.13 112 ILE B CA 1
ATOM 2474 C C . ILE B 1 83 ? 46.863 36.306 30.810 1.00 34.11 112 ILE B C 1
ATOM 2475 O O . ILE B 1 83 ? 46.037 36.005 29.930 1.00 35.36 112 ILE B O 1
ATOM 2480 N N . GLU B 1 84 ? 48.117 36.683 30.554 1.00 32.83 113 GLU B N 1
ATOM 2481 C CA . GLU B 1 84 ? 48.675 36.654 29.211 1.00 33.75 113 GLU B CA 1
ATOM 2482 C C . GLU B 1 84 ? 49.666 35.511 29.165 1.00 33.62 113 GLU B C 1
ATOM 2483 O O . GLU B 1 84 ? 50.364 35.284 30.145 1.00 33.78 113 GLU B O 1
ATOM 2489 N N . TRP B 1 85 ? 49.686 34.791 28.042 1.00 33.21 114 TRP B N 1
ATOM 2490 C CA . TRP B 1 85 ? 50.583 33.643 27.873 1.00 33.23 114 TRP B CA 1
ATOM 2491 C C . TRP B 1 85 ? 51.138 33.542 26.470 1.00 34.16 114 TRP B C 1
ATOM 2492 O O . TRP B 1 85 ? 50.531 34.018 25.514 1.00 34.59 114 TRP B O 1
ATOM 2503 N N . LYS B 1 86 ? 52.305 32.909 26.375 1.00 34.40 115 LYS B N 1
ATOM 2504 C CA . LYS B 1 86 ? 53.026 32.727 25.129 1.00 35.40 115 LYS B CA 1
ATOM 2505 C C . LYS B 1 86 ? 53.576 31.314 25.164 1.00 35.81 115 LYS B C 1
ATOM 2506 O O . LYS B 1 86 ? 54.135 30.922 26.178 1.00 35.78 115 LYS B O 1
ATOM 2512 N N . ILE B 1 87 ? 53.441 30.592 24.055 1.00 36.11 116 ILE B N 1
ATOM 2513 C CA . ILE B 1 87 ? 53.857 29.201 23.944 1.00 36.46 116 ILE B CA 1
ATOM 2514 C C . ILE B 1 87 ? 54.936 29.087 22.856 1.00 35.35 116 ILE B C 1
ATOM 2515 O O . ILE B 1 87 ? 54.926 29.849 21.877 1.00 36.47 116 ILE B O 1
ATOM 2520 N N . ASP B 1 88 ? 55.880 28.179 23.065 1.00 35.11 117 ASP B N 1
ATOM 2521 C CA A ASP B 1 88 ? 56.896 27.859 22.057 0.50 35.19 117 ASP B CA 1
ATOM 2522 C CA B ASP B 1 88 ? 56.895 27.846 22.061 0.50 35.15 117 ASP B CA 1
ATOM 2523 C C . ASP B 1 88 ? 56.355 26.724 21.183 1.00 34.51 117 ASP B C 1
ATOM 2524 O O . ASP B 1 88 ? 55.319 26.136 21.491 1.00 33.94 117 ASP B O 1
ATOM 2533 N N . LYS B 1 89 ? 57.043 26.439 20.083 1.00 34.70 118 LYS B N 1
ATOM 2534 C CA . LYS B 1 89 ? 56.650 25.372 19.164 1.00 35.06 118 LYS B CA 1
ATOM 2535 C C . LYS B 1 89 ? 56.458 24.027 19.874 1.00 35.79 118 LYS B C 1
ATOM 2536 O O . LYS B 1 89 ? 57.316 23.610 20.659 1.00 36.88 118 LYS B O 1
ATOM 2542 N N . ALA B 1 90 ? 55.346 23.363 19.561 1.00 34.90 119 ALA B N 1
ATOM 2543 C CA . ALA B 1 90 ? 54.943 22.085 20.163 1.00 36.03 119 ALA B CA 1
ATOM 2544 C C . ALA B 1 90 ? 54.724 22.108 21.683 1.00 37.66 119 ALA B C 1
ATOM 2545 O O . ALA B 1 90 ? 54.630 21.042 22.296 1.00 39.75 119 ALA B O 1
ATOM 2547 N N . GLY B 1 91 ? 54.575 23.300 22.274 1.00 36.89 120 GLY B N 1
ATOM 2548 C CA . GLY B 1 91 ? 54.408 23.442 23.723 1.00 35.87 120 GLY B CA 1
ATOM 2549 C C . GLY B 1 91 ? 53.031 23.075 24.227 1.00 35.99 120 GLY B C 1
ATOM 2550 O O . GLY B 1 91 ? 52.052 23.022 23.471 1.00 35.97 120 GLY B O 1
ATOM 2551 N N . ASN B 1 92 ? 52.974 22.798 25.523 1.00 34.20 121 ASN B N 1
ATOM 2552 C CA . ASN B 1 92 ? 51.715 22.587 26.191 1.00 34.37 121 ASN B CA 1
ATOM 2553 C C . ASN B 1 92 ? 51.794 23.034 27.641 1.00 34.07 121 ASN B C 1
ATOM 2554 O O . ASN B 1 92 ? 52.838 22.934 28.273 1.00 35.74 121 ASN B O 1
ATOM 2559 N N . SER B 1 93 ? 50.679 23.552 28.143 1.00 32.72 122 SER B N 1
ATOM 2560 C CA . SER B 1 93 ? 50.538 23.912 29.545 1.00 33.06 122 SER B CA 1
ATOM 2561 C C . SER B 1 93 ? 49.032 23.972 29.787 1.00 33.08 122 SER B C 1
ATOM 2562 O O . SER B 1 93 ? 48.238 23.403 29.007 1.00 33.45 122 SER B O 1
ATOM 2565 N N . GLY B 1 94 ? 48.627 24.653 30.840 1.00 32.25 123 GLY B N 1
ATOM 2566 C CA . GLY B 1 94 ? 47.221 24.696 31.211 1.00 32.53 123 GLY B CA 1
ATOM 2567 C C . GLY B 1 94 ? 47.017 25.509 32.461 1.00 33.30 123 GLY B C 1
ATOM 2568 O O . GLY B 1 94 ? 47.920 25.645 33.280 1.00 33.42 123 GLY B O 1
ATOM 2569 N N . ILE B 1 95 ? 45.825 26.060 32.592 1.00 32.18 124 ILE B N 1
ATOM 2570 C CA . ILE B 1 95 ? 45.452 26.883 33.728 1.00 31.76 124 ILE B CA 1
ATOM 2571 C C . ILE B 1 95 ? 44.296 26.206 34.454 1.00 33.60 124 ILE B C 1
ATOM 2572 O O . ILE B 1 95 ? 43.273 25.895 33.844 1.00 33.65 124 ILE B O 1
ATOM 2577 N N . PHE B 1 96 ? 44.442 26.023 35.755 1.00 32.59 125 PHE B N 1
ATOM 2578 C CA . PHE B 1 96 ? 43.384 25.470 36.602 1.00 32.77 125 PHE B CA 1
ATOM 2579 C C . PHE B 1 96 ? 42.793 26.639 37.357 1.00 33.57 125 PHE B C 1
ATOM 2580 O O . PHE B 1 96 ? 43.464 27.647 37.589 1.00 34.41 125 PHE B O 1
ATOM 2588 N N . TYR B 1 97 ? 41.513 26.560 37.672 1.00 32.74 126 TYR B N 1
ATOM 2589 C CA . TYR B 1 97 ? 40.838 27.659 38.329 1.00 32.55 126 TYR B CA 1
ATOM 2590 C C . TYR B 1 97 ? 39.790 27.327 39.392 1.00 33.26 126 TYR B C 1
ATOM 2591 O O . TYR B 1 97 ? 39.211 28.253 39.962 1.00 33.58 126 TYR B O 1
ATOM 2600 N N . THR B 1 98 ? 39.593 26.047 39.711 1.00 32.51 127 THR B N 1
ATOM 2601 C CA . THR B 1 98 ? 38.761 25.662 40.851 1.00 33.18 127 THR B CA 1
ATOM 2602 C C . THR B 1 98 ? 39.432 24.577 41.698 1.00 32.65 127 THR B C 1
ATOM 2603 O O . THR B 1 98 ? 38.757 23.864 42.437 1.00 33.12 127 THR B O 1
ATOM 2607 N N . ALA B 1 99 ? 40.765 24.485 41.651 1.00 32.85 128 ALA B N 1
ATOM 2608 C CA . ALA B 1 99 ? 41.435 23.309 42.182 1.00 33.01 128 ALA B CA 1
ATOM 2609 C C . ALA B 1 99 ? 41.381 23.192 43.691 1.00 31.60 128 ALA B C 1
ATOM 2610 O O . ALA B 1 99 ? 41.421 24.188 44.399 1.00 31.23 128 ALA B O 1
ATOM 2612 N N . GLN B 1 100 ? 41.230 21.955 44.173 1.00 32.30 129 GLN B N 1
ATOM 2613 C CA . GLN B 1 100 ? 41.326 21.641 45.594 1.00 32.54 129 GLN B CA 1
ATOM 2614 C C . GLN B 1 100 ? 42.692 21.043 45.857 1.00 32.66 129 GLN B C 1
ATOM 2615 O O . GLN B 1 100 ? 43.202 20.309 45.033 1.00 34.23 129 GLN B O 1
ATOM 2621 N N . GLU B 1 101 ? 43.286 21.373 46.992 1.00 33.32 130 GLU B N 1
ATOM 2622 C CA . GLU B 1 101 ? 44.529 20.752 47.411 1.00 32.89 130 GLU B CA 1
ATOM 2623 C C . GLU B 1 101 ? 44.250 19.463 48.146 1.00 33.18 130 GLU B C 1
ATOM 2624 O O . GLU B 1 101 ? 43.794 19.460 49.291 1.00 34.71 130 GLU B O 1
ATOM 2630 N N . ILE B 1 102 ? 44.553 18.353 47.480 1.00 32.47 131 ILE B N 1
ATOM 2631 C CA . ILE B 1 102 ? 44.336 17.030 48.040 1.00 33.81 131 ILE B CA 1
ATOM 2632 C C . ILE B 1 102 ? 45.626 16.245 47.917 1.00 32.59 131 ILE B C 1
ATOM 2633 O O . ILE B 1 102 ? 46.065 15.963 46.804 1.00 32.10 131 ILE B O 1
ATOM 2638 N N . GLU B 1 103 ? 46.245 15.923 49.055 1.00 34.75 132 GLU B N 1
ATOM 2639 C CA . GLU B 1 103 ? 47.532 15.239 49.066 1.00 34.70 132 GLU B CA 1
ATOM 2640 C C . GLU B 1 103 ? 47.421 13.903 48.330 1.00 34.59 132 GLU B C 1
ATOM 2641 O O . GLU B 1 103 ? 46.489 13.138 48.551 1.00 35.57 132 GLU B O 1
ATOM 2643 N N . GLY B 1 104 ? 48.327 13.686 47.387 1.00 33.88 133 GLY B N 1
ATOM 2644 C CA . GLY B 1 104 ? 48.368 12.456 46.614 1.00 33.04 133 GLY B CA 1
ATOM 2645 C C . GLY B 1 104 ? 47.441 12.403 45.417 1.00 33.41 133 GLY B C 1
ATOM 2646 O O . GLY B 1 104 ? 47.453 11.402 44.715 1.00 34.50 133 GLY B O 1
ATOM 2647 N N . THR B 1 105 ? 46.653 13.460 45.193 1.00 32.03 134 THR B N 1
ATOM 2648 C CA . THR B 1 105 ? 45.681 13.543 44.097 1.00 31.27 134 THR B CA 1
ATOM 2649 C C . THR B 1 105 ? 46.096 14.689 43.176 1.00 32.20 134 THR B C 1
ATOM 2650 O O . THR B 1 105 ? 46.337 15.803 43.661 1.00 32.67 134 THR B O 1
ATOM 2654 N N . PRO B 1 106 ? 46.193 14.434 41.855 1.00 32.50 135 PRO B N 1
ATOM 2655 C CA . PRO B 1 106 ? 46.622 15.497 40.955 1.00 31.36 135 PRO B CA 1
ATOM 2656 C C . PRO B 1 106 ? 45.728 16.720 40.973 1.00 32.25 135 PRO B C 1
ATOM 2657 O O . PRO B 1 106 ? 44.517 16.598 41.192 1.00 32.38 135 PRO B O 1
ATOM 2661 N N . ILE B 1 107 ? 46.301 17.890 40.705 1.00 32.40 136 ILE B N 1
ATOM 2662 C CA . ILE B 1 107 ? 45.541 19.128 40.631 1.00 32.94 136 ILE B CA 1
ATOM 2663 C C . ILE B 1 107 ? 44.392 19.063 39.633 1.00 33.31 136 ILE B C 1
ATOM 2664 O O . ILE B 1 107 ? 43.327 19.640 39.863 1.00 34.48 136 ILE B O 1
ATOM 2669 N N . TYR B 1 108 ? 44.605 18.343 38.539 1.00 33.41 137 TYR B N 1
ATOM 2670 C CA . TYR B 1 108 ? 43.653 18.315 37.424 1.00 33.12 137 TYR B CA 1
ATOM 2671 C C . TYR B 1 108 ? 42.476 17.376 37.671 1.00 32.67 137 TYR B C 1
ATOM 2672 O O . TYR B 1 108 ? 41.605 17.247 36.811 1.00 34.57 137 TYR B O 1
ATOM 2681 N N . TYR B 1 109 ? 42.460 16.694 38.812 1.00 31.98 138 TYR B N 1
ATOM 2682 C CA . TYR B 1 109 ? 41.267 15.941 39.213 1.00 31.34 138 TYR B CA 1
ATOM 2683 C C . TYR B 1 109 ? 40.153 16.832 39.734 1.00 33.27 138 TYR B C 1
ATOM 2684 O O . TYR B 1 109 ? 39.026 16.368 39.808 1.00 33.31 138 TYR B O 1
ATOM 2693 N N . SER B 1 110 ? 40.441 18.071 40.127 1.00 32.59 139 SER B N 1
ATOM 2694 C CA . SER B 1 110 ? 39.453 18.878 40.838 1.00 32.57 139 SER B CA 1
ATOM 2695 C C . SER B 1 110 ? 39.222 20.236 40.201 1.00 32.90 139 SER B C 1
ATOM 2696 O O . SER B 1 110 ? 38.699 21.131 40.845 1.00 33.55 139 SER B O 1
ATOM 2699 N N . SER B 1 111 ? 39.609 20.396 38.941 1.00 33.01 140 SER B N 1
ATOM 2700 C CA . SER B 1 111 ? 39.341 21.619 38.228 1.00 33.17 140 SER B CA 1
ATOM 2701 C C . SER B 1 111 ? 39.271 21.359 36.744 1.00 32.89 140 SER B C 1
ATOM 2702 O O . SER B 1 111 ? 40.073 20.575 36.237 1.00 32.64 140 SER B O 1
ATOM 2705 N N . PRO B 1 112 ? 38.399 22.090 36.039 1.00 33.41 141 PRO B N 1
ATOM 2706 C CA . PRO B 1 112 ? 38.572 22.154 34.583 1.00 33.40 141 PRO B CA 1
ATOM 2707 C C . PRO B 1 112 ? 39.930 22.772 34.295 1.00 32.85 141 PRO B C 1
ATOM 2708 O O . PRO B 1 112 ? 40.439 23.571 35.104 1.00 34.15 141 PRO B O 1
ATOM 2712 N N . GLU B 1 113 ? 40.509 22.376 33.169 1.00 32.85 142 GLU B N 1
ATOM 2713 C CA . GLU B 1 113 ? 41.768 22.919 32.722 1.00 31.93 142 GLU B CA 1
ATOM 2714 C C . GLU B 1 113 ? 41.514 23.749 31.479 1.00 32.11 142 GLU B C 1
ATOM 2715 O O . GLU B 1 113 ? 41.030 23.224 30.487 1.00 33.00 142 GLU B O 1
ATOM 2721 N N . TYR B 1 114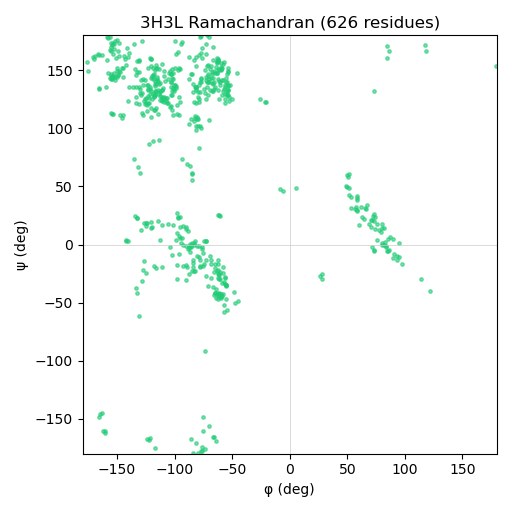 ? 41.915 25.016 31.529 1.00 32.15 143 TYR B N 1
ATOM 2722 C CA . TYR B 1 114 ? 41.950 25.875 30.358 1.00 31.79 143 TYR B CA 1
ATOM 2723 C C . TYR B 1 114 ? 43.218 25.482 29.631 1.00 32.30 143 TYR B C 1
ATOM 2724 O O . TYR B 1 114 ? 44.329 25.845 30.049 1.00 31.92 143 TYR B O 1
ATOM 2733 N N . GLN B 1 115 ? 43.072 24.694 28.570 1.00 32.40 144 GLN B N 1
ATOM 2734 C CA . GLN B 1 115 ? 44.200 24.123 27.851 1.00 31.75 144 GLN B CA 1
ATOM 2735 C C . GLN B 1 115 ? 45.044 25.183 27.166 1.00 31.43 144 GLN B C 1
ATOM 2736 O O . GLN B 1 115 ? 44.510 26.120 26.586 1.00 31.79 144 GLN B O 1
ATOM 2742 N N . LEU B 1 116 ? 46.374 25.018 27.217 1.00 31.87 145 LEU B N 1
ATOM 2743 C CA . LEU B 1 116 ? 47.291 25.858 26.463 1.00 32.12 145 LEU B CA 1
ATOM 2744 C C . LEU B 1 116 ? 48.105 24.935 25.567 1.00 33.34 145 LEU B C 1
ATOM 2745 O O . LEU B 1 116 ? 48.714 23.987 26.046 1.00 33.55 145 LEU B O 1
ATOM 2750 N N . LEU B 1 117 ? 48.124 25.208 24.268 1.00 34.23 146 LEU B N 1
ATOM 2751 C CA . LEU B 1 117 ? 48.699 24.273 23.296 1.00 35.35 146 LEU B CA 1
ATOM 2752 C C . LEU B 1 117 ? 49.125 25.048 22.078 1.00 35.16 146 LEU B C 1
ATOM 2753 O O . LEU B 1 117 ? 48.438 25.983 21.687 1.00 35.44 146 LEU B O 1
ATOM 2758 N N . ASP B 1 118 ? 50.247 24.651 21.485 1.00 33.71 147 ASP B N 1
ATOM 2759 C CA . ASP B 1 118 ? 50.551 25.014 20.108 1.00 34.39 147 ASP B CA 1
ATOM 2760 C C . ASP B 1 118 ? 49.689 24.094 19.239 1.00 35.40 147 ASP B C 1
ATOM 2761 O O . ASP B 1 118 ? 50.052 22.940 18.984 1.00 34.87 147 ASP B O 1
ATOM 2766 N N . ASN B 1 119 ? 48.574 24.634 18.750 1.00 36.89 148 ASN B N 1
ATOM 2767 C CA . ASN B 1 119 ? 47.623 23.866 17.939 1.00 37.87 148 ASN B CA 1
ATOM 2768 C C . ASN B 1 119 ? 48.170 23.311 16.635 1.00 39.53 148 ASN B C 1
ATOM 2769 O O . ASN B 1 119 ? 47.661 22.309 16.141 1.00 40.46 148 ASN B O 1
ATOM 2774 N N . GLU B 1 120 ? 49.190 23.969 16.083 1.00 38.56 149 GLU B N 1
ATOM 2775 C CA . GLU B 1 120 ? 49.772 23.585 14.800 1.00 40.13 149 GLU B CA 1
ATOM 2776 C C . GLU B 1 120 ? 50.800 22.448 14.873 1.00 41.35 149 GLU B C 1
ATOM 2777 O O . GLU B 1 120 ? 51.045 21.808 13.851 1.00 42.66 149 GLU B O 1
ATOM 2780 N N . ASN B 1 121 ? 51.421 22.224 16.036 1.00 42.45 150 ASN B N 1
ATOM 2781 C CA . ASN B 1 121 ? 52.499 21.213 16.191 1.00 44.47 150 ASN B CA 1
ATOM 2782 C C . ASN B 1 121 ? 52.465 20.281 17.420 1.00 47.67 150 ASN B C 1
ATOM 2783 O O . ASN B 1 121 ? 53.237 19.326 17.463 1.00 49.60 150 ASN B O 1
ATOM 2793 N N . PRO B 1 123 ? 50.925 17.294 19.291 1.00 56.04 152 PRO B N 1
ATOM 2794 C CA . PRO B 1 123 ? 50.029 16.204 18.837 1.00 56.58 152 PRO B CA 1
ATOM 2795 C C . PRO B 1 123 ? 48.712 16.011 19.606 1.00 57.18 152 PRO B C 1
ATOM 2796 O O . PRO B 1 123 ? 47.746 15.512 19.016 1.00 57.98 152 PRO B O 1
ATOM 2800 N N . ASP B 1 124 ? 48.650 16.433 20.875 1.00 56.96 153 ASP B N 1
ATOM 2801 C CA . ASP B 1 124 ? 47.392 16.388 21.641 1.00 56.81 153 ASP B CA 1
ATOM 2802 C C . ASP B 1 124 ? 46.255 17.191 20.956 1.00 57.01 153 ASP B C 1
ATOM 2803 O O . ASP B 1 124 ? 45.086 16.865 21.165 1.00 57.11 153 ASP B O 1
ATOM 2808 N N . ALA B 1 125 ? 46.603 18.192 20.122 1.00 57.21 154 ALA B N 1
ATOM 2809 C CA . ALA B 1 125 ? 45.655 18.849 19.181 1.00 56.86 154 ALA B CA 1
ATOM 2810 C C . ALA B 1 125 ? 44.772 17.857 18.425 1.00 57.63 154 ALA B C 1
ATOM 2811 O O . ALA B 1 125 ? 43.551 18.024 18.367 1.00 58.07 154 ALA B O 1
ATOM 2813 N N . TRP B 1 126 ? 45.398 16.827 17.861 1.00 57.53 155 TRP B N 1
ATOM 2814 C CA . TRP B 1 126 ? 44.693 15.790 17.097 1.00 57.88 155 TRP B CA 1
ATOM 2815 C C . TRP B 1 126 ? 44.108 14.646 17.954 1.00 58.17 155 TRP B C 1
ATOM 2816 O O . TRP B 1 126 ? 43.162 13.983 17.505 1.00 58.63 155 TRP B O 1
ATOM 2818 N N . GLU B 1 127 ? 44.650 14.415 19.160 1.00 58.01 156 GLU B N 1
ATOM 2819 C CA . GLU B 1 127 ? 44.315 13.211 19.969 1.00 57.71 156 GLU B CA 1
ATOM 2820 C C . GLU B 1 127 ? 43.047 13.308 20.820 1.00 55.55 156 GLU B C 1
ATOM 2821 O O . GLU B 1 127 ? 42.539 12.282 21.292 1.00 57.09 156 GLU B O 1
ATOM 2827 N N . GLY B 1 128 ? 42.534 14.516 21.022 1.00 51.86 157 GLY B N 1
ATOM 2828 C CA . GLY B 1 128 ? 41.229 14.686 21.625 1.00 49.94 157 GLY B CA 1
ATOM 2829 C C . GLY B 1 128 ? 40.140 14.352 20.624 1.00 47.37 157 GLY B C 1
ATOM 2830 O O . GLY B 1 128 ? 40.376 13.664 19.618 1.00 48.26 157 GLY B O 1
ATOM 2831 N N . CYS B 1 129 ? 38.946 14.847 20.918 1.00 43.51 158 CYS B N 1
ATOM 2832 C CA . CYS B 1 129 ? 37.790 14.731 20.049 1.00 40.63 158 CYS B CA 1
ATOM 2833 C C . CYS B 1 129 ? 37.419 16.138 19.592 1.00 37.57 158 CYS B C 1
ATOM 2834 O O . CYS B 1 129 ? 37.035 16.974 20.432 1.00 36.21 158 CYS B O 1
ATOM 2837 N N . ASP B 1 130 ? 37.605 16.412 18.292 1.00 35.89 159 ASP B N 1
ATOM 2838 C CA . ASP B 1 130 ? 37.015 17.600 17.646 1.00 34.35 159 ASP B CA 1
ATOM 2839 C C . ASP B 1 130 ? 37.430 18.932 18.295 1.00 35.20 159 ASP B C 1
ATOM 2840 O O . ASP B 1 130 ? 36.602 19.849 18.472 1.00 36.41 159 ASP B O 1
ATOM 2845 N N . GLY B 1 131 ? 38.712 19.017 18.671 1.00 34.21 160 GLY B N 1
ATOM 2846 C CA . GLY B 1 131 ? 39.276 20.223 19.233 1.00 33.36 160 GLY B CA 1
ATOM 2847 C C . GLY B 1 131 ? 39.203 20.402 20.734 1.00 33.49 160 GLY B C 1
ATOM 2848 O O . GLY B 1 131 ? 39.616 21.424 21.257 1.00 32.21 160 GLY B O 1
ATOM 2849 N N . ASN B 1 132 ? 38.710 19.394 21.458 1.00 31.65 161 ASN B N 1
ATOM 2850 C CA . ASN B 1 132 ? 38.594 19.526 22.899 1.00 31.67 161 ASN B CA 1
ATOM 2851 C C . ASN B 1 132 ? 39.907 19.466 23.706 1.00 32.55 161 ASN B C 1
ATOM 2852 O O . ASN B 1 132 ? 39.876 19.523 24.933 1.00 33.03 161 ASN B O 1
ATOM 2857 N N . ARG B 1 133 ? 41.037 19.361 23.017 1.00 31.69 162 ARG B N 1
ATOM 2858 C CA . ARG B 1 133 ? 42.344 19.513 23.644 1.00 31.68 162 ARG B CA 1
ATOM 2859 C C . ARG B 1 133 ? 43.173 20.604 22.977 1.00 32.19 162 ARG B C 1
ATOM 2860 O O . ARG B 1 133 ? 44.387 20.628 23.155 1.00 31.88 162 ARG B O 1
ATOM 2868 N N . GLN B 1 134 ? 42.524 21.510 22.226 1.00 31.63 163 GLN B N 1
ATOM 2869 C CA A GLN B 1 134 ? 43.149 22.697 21.624 0.50 31.60 163 GLN B CA 1
ATOM 2870 C CA B GLN B 1 134 ? 43.228 22.657 21.637 0.50 31.35 163 GLN B CA 1
ATOM 2871 C C . GLN B 1 134 ? 43.241 23.808 22.642 1.00 30.57 163 GLN B C 1
ATOM 2872 O O . GLN B 1 134 ? 42.567 23.769 23.665 1.00 31.03 163 GLN B O 1
ATOM 2883 N N . ALA B 1 135 ? 44.040 24.825 22.334 1.00 31.65 164 ALA B N 1
ATOM 2884 C CA . ALA B 1 135 ? 44.193 25.986 23.195 1.00 31.19 164 ALA B CA 1
ATOM 2885 C C . ALA B 1 135 ? 42.848 26.639 23.477 1.00 32.77 164 ALA B C 1
ATOM 2886 O O . ALA B 1 135 ? 42.088 26.883 22.548 1.00 32.37 164 ALA B O 1
ATOM 2888 N N . GLY B 1 136 ? 42.553 26.880 24.749 1.00 31.75 165 GLY B N 1
ATOM 2889 C CA . GLY B 1 136 ? 41.299 27.508 25.166 1.00 30.97 165 GLY B CA 1
ATOM 2890 C C . GLY B 1 136 ? 40.207 26.538 25.519 1.00 31.20 165 GLY B C 1
ATOM 2891 O O . GLY B 1 136 ? 39.193 26.935 26.106 1.00 32.10 165 GLY B O 1
ATOM 2892 N N . ALA B 1 137 ? 40.414 25.253 25.221 1.00 31.66 166 ALA B N 1
ATOM 2893 C CA . ALA B 1 137 ? 39.432 24.229 25.555 1.00 32.16 166 ALA B CA 1
ATOM 2894 C C . ALA B 1 137 ? 39.308 24.076 27.053 1.00 32.65 166 ALA B C 1
ATOM 2895 O O . ALA B 1 137 ? 40.228 24.434 27.797 1.00 33.85 166 ALA B O 1
ATOM 2897 N N . VAL B 1 138 ? 38.182 23.525 27.509 1.00 31.61 167 VAL B N 1
ATOM 2898 C CA . VAL B 1 138 ? 38.176 22.833 28.782 1.00 32.53 167 VAL B CA 1
ATOM 2899 C C . VAL B 1 138 ? 38.706 21.450 28.435 1.00 33.21 167 VAL B C 1
ATOM 2900 O O . VAL B 1 138 ? 38.055 20.707 27.680 1.00 31.40 167 VAL B O 1
ATOM 2904 N N . TYR B 1 139 ? 39.916 21.128 28.898 1.00 31.92 168 TYR B N 1
ATOM 2905 C CA . TYR B 1 139 ? 40.643 19.969 28.400 1.00 31.06 168 TYR B CA 1
ATOM 2906 C C . TYR B 1 139 ? 39.799 18.697 28.471 1.00 32.07 168 TYR B C 1
ATOM 2907 O O . TYR B 1 139 ? 39.295 18.341 29.532 1.00 32.07 168 TYR B O 1
ATOM 2916 N N . ASP B 1 140 ? 39.699 18.009 27.322 1.00 30.07 169 ASP B N 1
ATOM 2917 C CA . ASP B 1 140 ? 38.952 16.773 27.126 1.00 31.63 169 ASP B CA 1
ATOM 2918 C C . ASP B 1 140 ? 37.456 16.893 27.273 1.00 32.93 169 ASP B C 1
ATOM 2919 O O . ASP B 1 140 ? 36.774 15.865 27.324 1.00 32.66 169 ASP B O 1
ATOM 2932 N N . ILE B 1 142 ? 35.358 20.428 26.291 1.00 32.15 171 ILE B N 1
ATOM 2933 C CA . ILE B 1 142 ? 34.692 21.432 25.453 1.00 33.19 171 ILE B CA 1
ATOM 2934 C C . ILE B 1 142 ? 35.744 22.086 24.587 1.00 32.45 171 ILE B C 1
ATOM 2935 O O . ILE B 1 142 ? 36.730 22.585 25.091 1.00 34.13 171 ILE B O 1
ATOM 2948 N N . PRO B 1 144 ? 37.033 25.124 22.017 1.00 31.49 173 PRO B N 1
ATOM 2949 C CA . PRO B 1 144 ? 36.759 26.536 21.795 1.00 31.59 173 PRO B CA 1
ATOM 2950 C C . PRO B 1 144 ? 36.097 26.770 20.437 1.00 31.45 173 PRO B C 1
ATOM 2951 O O . PRO B 1 144 ? 36.485 26.153 19.437 1.00 32.24 173 PRO B O 1
ATOM 2955 N N . ASP B 1 145 ? 35.095 27.650 20.400 1.00 31.47 174 ASP B N 1
ATOM 2956 C CA . ASP B 1 145 ? 34.502 28.117 19.146 1.00 32.27 174 ASP B CA 1
ATOM 2957 C C . ASP B 1 145 ? 33.922 29.504 19.416 1.00 32.00 174 ASP B C 1
ATOM 2958 O O . ASP B 1 145 ? 32.945 29.605 20.178 1.00 34.53 174 ASP B O 1
ATOM 2963 N N . PRO B 1 146 ? 34.506 30.559 18.817 1.00 33.86 175 PRO B N 1
ATOM 2964 C CA . PRO B 1 146 ? 35.631 30.590 17.880 1.00 33.19 175 PRO B CA 1
ATOM 2965 C C . PRO B 1 146 ? 36.951 30.153 18.486 1.00 33.36 175 PRO B C 1
ATOM 2966 O O . PRO B 1 146 ? 37.041 29.973 19.711 1.00 34.25 175 PRO B O 1
ATOM 2970 N N . GLN B 1 147 ? 37.932 29.978 17.596 1.00 33.49 176 GLN B N 1
ATOM 2971 C CA . GLN B 1 147 ? 39.311 29.679 17.938 1.00 32.61 176 GLN B CA 1
ATOM 2972 C C . GLN B 1 147 ? 40.194 30.871 17.531 1.00 31.67 176 GLN B C 1
ATOM 2973 O O . GLN B 1 147 ? 40.728 30.907 16.422 1.00 33.32 176 GLN B O 1
ATOM 2979 N N . PRO B 1 148 ? 40.380 31.834 18.453 1.00 32.38 177 PRO B N 1
ATOM 2980 C CA . PRO B 1 148 ? 41.139 33.042 18.164 1.00 32.78 177 PRO B CA 1
ATOM 2981 C C . PRO B 1 148 ? 42.609 32.978 18.575 1.00 32.64 177 PRO B C 1
ATOM 2982 O O . PRO B 1 148 ? 43.269 34.031 18.613 1.00 34.04 177 PRO B O 1
ATOM 2986 N N . VAL B 1 149 ? 43.139 31.781 18.852 1.00 32.03 178 VAL B N 1
ATOM 2987 C CA . VAL B 1 149 ? 44.551 31.652 19.270 1.00 32.70 178 VAL B CA 1
ATOM 2988 C C . VAL B 1 149 ? 45.494 32.173 18.209 1.00 33.00 178 VAL B C 1
ATOM 2989 O O . VAL B 1 149 ? 45.275 31.979 17.012 1.00 34.29 178 VAL B O 1
ATOM 2993 N N . LYS B 1 150 ? 46.545 32.862 18.648 1.00 33.42 179 LYS B N 1
ATOM 2994 C CA . LYS B 1 150 ? 47.562 33.371 17.739 1.00 34.37 179 LYS B CA 1
ATOM 2995 C C . LYS B 1 150 ? 48.606 32.263 17.546 1.00 35.09 179 LYS B C 1
ATOM 2996 O O . LYS B 1 150 ? 48.656 31.337 18.355 1.00 36.00 179 LYS B O 1
ATOM 3002 N N . PRO B 1 151 ? 49.425 32.336 16.478 1.00 35.97 180 PRO B N 1
ATOM 3003 C CA . PRO B 1 151 ? 50.508 31.362 16.308 1.00 36.10 180 PRO B CA 1
ATOM 3004 C C . PRO B 1 151 ? 51.466 31.328 17.507 1.00 36.92 180 PRO B C 1
ATOM 3005 O O . PRO B 1 151 ? 51.562 32.317 18.253 1.00 37.27 180 PRO B O 1
ATOM 3009 N N . TYR B 1 152 ? 52.175 30.210 17.683 1.00 35.84 181 TYR B N 1
ATOM 3010 C CA . TYR B 1 152 ? 53.160 30.103 18.757 1.00 34.41 181 TYR B CA 1
ATOM 3011 C C . TYR B 1 152 ? 54.170 31.263 18.668 1.00 34.01 181 TYR B C 1
ATOM 3012 O O . TYR B 1 152 ? 54.476 31.744 17.585 1.00 33.94 181 TYR B O 1
ATOM 3021 N N . GLY B 1 153 ? 54.633 31.710 19.831 1.00 34.28 182 GLY B N 1
ATOM 3022 C CA . GLY B 1 153 ? 55.496 32.880 19.959 1.00 33.96 182 GLY B CA 1
ATOM 3023 C C . GLY B 1 153 ? 54.797 34.225 19.972 1.00 33.72 182 GLY B C 1
ATOM 3024 O O . GLY B 1 153 ? 55.462 35.265 19.995 1.00 34.01 182 GLY B O 1
ATOM 3025 N N . ASN B 1 154 ? 53.466 34.217 19.914 1.00 34.85 183 ASN B N 1
ATOM 3026 C CA . ASN B 1 154 ? 52.667 35.414 20.092 1.00 36.02 183 ASN B CA 1
ATOM 3027 C C . ASN B 1 154 ? 52.091 35.368 21.488 1.00 35.56 183 ASN B C 1
ATOM 3028 O O . ASN B 1 154 ? 51.782 34.278 22.020 1.00 35.56 183 ASN B O 1
ATOM 3033 N N . TRP B 1 155 ? 51.943 36.543 22.092 1.00 35.62 184 TRP B N 1
ATOM 3034 C CA . TRP B 1 155 ? 51.235 36.658 23.367 1.00 34.20 184 TRP B CA 1
ATOM 3035 C C . TRP B 1 155 ? 49.724 36.626 23.157 1.00 33.59 184 TRP B C 1
ATOM 3036 O O . TRP B 1 155 ? 49.184 37.406 22.373 1.00 34.17 184 TRP B O 1
ATOM 3047 N N . ASN B 1 156 ? 49.054 35.710 23.847 1.00 33.56 185 ASN B N 1
ATOM 3048 C CA . ASN B 1 156 ? 47.603 35.626 23.843 1.00 33.49 185 ASN B CA 1
ATOM 3049 C C . ASN B 1 156 ? 47.078 36.175 25.164 1.00 34.34 185 ASN B C 1
ATOM 3050 O O . ASN B 1 156 ? 47.744 36.033 26.181 1.00 36.28 185 ASN B O 1
ATOM 3055 N N . LYS B 1 157 ? 45.902 36.796 25.156 1.00 33.48 186 LYS B N 1
ATOM 3056 C CA . LYS B 1 157 ? 45.283 37.313 26.385 1.00 33.55 186 LYS B CA 1
ATOM 3057 C C . LYS B 1 157 ? 44.111 36.414 26.748 1.00 33.64 186 LYS B C 1
ATOM 3058 O O . LYS B 1 157 ? 43.208 36.247 25.952 1.00 34.08 186 LYS B O 1
ATOM 3060 N N . THR B 1 158 ? 44.102 35.912 27.962 1.00 33.03 187 THR B N 1
ATOM 3061 C CA . THR B 1 158 ? 43.056 35.014 28.435 1.00 33.01 187 THR B CA 1
ATOM 3062 C C . THR B 1 158 ? 42.287 35.705 29.557 1.00 33.12 187 THR B C 1
ATOM 3063 O O . THR B 1 158 ? 42.885 36.411 30.367 1.00 33.62 187 THR B O 1
ATOM 3067 N N . ARG B 1 159 ? 40.969 35.520 29.555 1.00 33.59 188 ARG B N 1
ATOM 3068 C CA A ARG B 1 159 ? 40.126 35.884 30.679 0.50 32.60 188 ARG B CA 1
ATOM 3069 C CA B ARG B 1 159 ? 40.116 35.894 30.658 0.50 33.35 188 ARG B CA 1
ATOM 3070 C C . ARG B 1 159 ? 39.272 34.663 30.995 1.00 32.58 188 ARG B C 1
ATOM 3071 O O . ARG B 1 159 ? 38.748 34.003 30.090 1.00 33.47 188 ARG B O 1
ATOM 3086 N N . ILE B 1 160 ? 39.167 34.355 32.282 1.00 31.84 189 ILE B N 1
ATOM 3087 C CA . ILE B 1 160 ? 38.306 33.303 32.799 1.00 31.73 189 ILE B CA 1
ATOM 3088 C C . ILE B 1 160 ? 37.399 33.941 33.850 1.00 32.29 189 ILE B C 1
ATOM 3089 O O . ILE B 1 160 ? 37.868 34.587 34.787 1.00 32.84 189 ILE B O 1
ATOM 3094 N N . VAL B 1 161 ? 36.093 33.758 33.673 1.00 32.61 190 VAL B N 1
ATOM 3095 C CA . VAL B 1 161 ? 35.093 34.268 34.597 1.00 31.79 190 VAL B CA 1
ATOM 3096 C C . VAL B 1 161 ? 34.356 33.123 35.235 1.00 32.69 190 VAL B C 1
ATOM 3097 O O . VAL B 1 161 ? 33.946 32.204 34.522 1.00 32.70 190 VAL B O 1
ATOM 3101 N N . VAL B 1 162 ? 34.195 33.147 36.554 1.00 32.54 191 VAL B N 1
ATOM 3102 C CA . VAL B 1 162 ? 33.306 32.232 37.259 1.00 32.34 191 VAL B CA 1
ATOM 3103 C C . VAL B 1 162 ? 32.378 33.105 38.078 1.00 32.55 191 VAL B C 1
ATOM 3104 O O . VAL B 1 162 ? 32.826 33.953 38.840 1.00 32.69 191 VAL B O 1
ATOM 3108 N N . TYR B 1 163 ? 31.079 32.973 37.825 1.00 31.18 192 TYR B N 1
ATOM 3109 C CA . TYR B 1 163 ? 30.085 33.851 38.462 1.00 30.54 192 TYR B CA 1
ATOM 3110 C C . TYR B 1 163 ? 28.815 33.063 38.707 1.00 31.67 192 TYR B C 1
ATOM 3111 O O . TYR B 1 163 ? 28.101 32.723 37.776 1.00 31.29 192 TYR B O 1
ATOM 3120 N N . ASN B 1 164 ? 28.542 32.775 39.978 1.00 32.56 193 ASN B N 1
ATOM 3121 C CA . ASN B 1 164 ? 27.364 31.993 40.383 1.00 32.12 193 ASN B CA 1
ATOM 3122 C C . ASN B 1 164 ? 27.271 30.711 39.572 1.00 32.88 193 ASN B C 1
ATOM 3123 O O . ASN B 1 164 ? 26.211 30.367 39.014 1.00 33.67 193 ASN B O 1
ATOM 3128 N N . GLN B 1 165 ? 28.412 30.032 39.531 1.00 33.03 194 GLN B N 1
ATOM 3129 C CA . GLN B 1 165 ? 28.598 28.741 38.839 1.00 33.09 194 GLN B CA 1
ATOM 3130 C C . GLN B 1 165 ? 28.608 28.781 37.301 1.00 33.18 194 GLN B C 1
ATOM 3131 O O . GLN B 1 165 ? 28.862 27.766 36.658 1.00 33.80 194 GLN B O 1
ATOM 3137 N N . ARG B 1 166 ? 28.408 29.947 36.702 1.00 31.81 195 ARG B N 1
ATOM 3138 C CA . ARG B 1 166 ? 28.579 30.136 35.288 1.00 31.88 195 ARG B CA 1
ATOM 3139 C C . ARG B 1 166 ? 30.053 30.346 35.021 1.00 32.99 195 ARG B C 1
ATOM 3140 O O . ARG B 1 166 ? 30.658 31.174 35.686 1.00 34.59 195 ARG B O 1
ATOM 3148 N N . VAL B 1 167 ? 30.591 29.698 33.995 1.00 31.89 196 VAL B N 1
ATOM 3149 C CA . VAL B 1 167 ? 31.994 29.826 33.604 1.00 32.63 196 VAL B CA 1
ATOM 3150 C C . VAL B 1 167 ? 32.070 30.311 32.165 1.00 31.99 196 VAL B C 1
ATOM 3151 O O . VAL B 1 167 ? 31.353 29.787 31.323 1.00 32.98 196 VAL B O 1
ATOM 3155 N N . ILE B 1 168 ? 32.917 31.303 31.900 1.00 32.61 197 ILE B N 1
ATOM 3156 C CA . ILE B 1 168 ? 33.148 31.796 30.552 1.00 32.25 197 ILE B CA 1
ATOM 3157 C C . ILE B 1 168 ? 34.647 31.814 30.325 1.00 32.37 197 ILE B C 1
ATOM 3158 O O . ILE B 1 168 ? 35.383 32.313 31.178 1.00 33.93 197 ILE B O 1
ATOM 3163 N N . HIS B 1 169 ? 35.087 31.215 29.220 1.00 32.95 198 HIS B N 1
ATOM 3164 C CA . HIS B 1 169 ? 36.465 31.348 28.751 1.00 32.09 198 HIS B CA 1
ATOM 3165 C C . HIS B 1 169 ? 36.489 32.404 27.663 1.00 32.50 198 HIS B C 1
ATOM 3166 O O . HIS B 1 169 ? 35.640 32.372 26.745 1.00 31.22 198 HIS B O 1
ATOM 3173 N N . TYR B 1 170 ? 37.465 33.314 27.735 1.00 31.56 199 TYR B N 1
ATOM 3174 C CA . TYR B 1 170 ? 37.749 34.247 26.649 1.00 32.71 199 TYR B CA 1
ATOM 3175 C C . TYR B 1 170 ? 39.189 34.064 26.217 1.00 32.95 199 TYR B C 1
ATOM 3176 O O . TYR B 1 170 ? 40.065 33.612 26.992 1.00 31.89 199 TYR B O 1
ATOM 3198 N N . ASN B 1 172 ? 41.836 36.513 23.554 1.00 32.60 201 ASN B N 1
ATOM 3199 C CA . ASN B 1 172 ? 42.070 37.562 22.592 1.00 33.81 201 ASN B CA 1
ATOM 3200 C C . ASN B 1 172 ? 40.794 38.364 22.315 1.00 35.70 201 ASN B C 1
ATOM 3201 O O . ASN B 1 172 ? 40.415 38.578 21.166 1.00 36.79 201 ASN B O 1
ATOM 3206 N N . ASP B 1 173 ? 40.150 38.759 23.417 1.00 37.44 202 ASP B N 1
ATOM 3207 C CA . ASP B 1 173 ? 38.910 39.565 23.443 1.00 38.97 202 ASP B CA 1
ATOM 3208 C C . ASP B 1 173 ? 37.673 38.918 22.805 1.00 38.33 202 ASP B C 1
ATOM 3209 O O . ASP B 1 173 ? 36.741 39.611 22.400 1.00 41.20 202 ASP B O 1
ATOM 3214 N N . VAL B 1 174 ? 37.648 37.598 22.734 1.00 34.85 203 VAL B N 1
ATOM 3215 C CA . VAL B 1 174 ? 36.536 36.853 22.152 1.00 34.53 203 VAL B CA 1
ATOM 3216 C C . VAL B 1 174 ? 36.109 35.768 23.125 1.00 33.22 203 VAL B C 1
ATOM 3217 O O . VAL B 1 174 ? 36.947 35.078 23.696 1.00 32.82 203 VAL B O 1
ATOM 3221 N N . LYS B 1 175 ? 34.805 35.637 23.355 1.00 33.82 204 LYS B N 1
ATOM 3222 C CA . LYS B 1 175 ? 34.263 34.568 24.158 1.00 34.74 204 LYS B CA 1
ATOM 3223 C C . LYS B 1 175 ? 34.369 33.286 23.354 1.00 33.32 204 LYS B C 1
ATOM 3224 O O . LYS B 1 175 ? 33.872 33.242 22.237 1.00 36.42 204 LYS B O 1
ATOM 3230 N N . ILE B 1 176 ? 34.994 32.257 23.916 1.00 32.03 205 ILE B N 1
ATOM 3231 C CA . ILE B 1 176 ? 35.233 30.999 23.187 1.00 31.36 205 ILE B CA 1
ATOM 3232 C C . ILE B 1 176 ? 34.441 29.784 23.656 1.00 31.69 205 ILE B C 1
ATOM 3233 O O . ILE B 1 176 ? 34.311 28.836 22.912 1.00 32.28 205 ILE B O 1
ATOM 3238 N N . LEU B 1 177 ? 33.915 29.820 24.883 1.00 32.32 206 LEU B N 1
ATOM 3239 C CA . LEU B 1 177 ? 32.994 28.812 25.385 1.00 32.03 206 LEU B CA 1
ATOM 3240 C C . LEU B 1 177 ? 32.424 29.303 26.719 1.00 32.49 206 LEU B C 1
ATOM 3241 O O . LEU B 1 177 ? 32.988 30.207 27.377 1.00 31.64 206 LEU B O 1
ATOM 3246 N N . GLU B 1 178 ? 31.307 28.704 27.098 1.00 32.98 207 GLU B N 1
ATOM 3247 C CA . GLU B 1 178 ? 30.610 29.045 28.322 1.00 33.85 207 GLU B CA 1
ATOM 3248 C C . GLU B 1 178 ? 29.870 27.806 28.783 1.00 33.95 207 GLU B C 1
ATOM 3249 O O . GLU B 1 178 ? 29.286 27.092 27.958 1.00 35.15 207 GLU B O 1
ATOM 3255 N N . PHE B 1 179 ? 29.807 27.613 30.093 1.00 32.84 208 PHE B N 1
ATOM 3256 C CA . PHE B 1 179 ? 29.096 26.461 30.668 1.00 32.36 208 PHE B CA 1
ATOM 3257 C C . PHE B 1 179 ? 28.742 26.764 32.114 1.00 33.88 208 PHE B C 1
ATOM 3258 O O . PHE B 1 179 ? 29.009 27.858 32.594 1.00 34.66 208 PHE B O 1
ATOM 3266 N N . GLN B 1 180 ? 28.063 25.830 32.776 1.00 33.13 209 GLN B N 1
ATOM 3267 C CA . GLN B 1 180 ? 27.541 26.045 34.112 1.00 33.82 209 GLN B CA 1
ATOM 3268 C C . GLN B 1 180 ? 27.896 24.815 34.930 1.00 33.38 209 GLN B C 1
ATOM 3269 O O . GLN B 1 180 ? 27.506 23.710 34.586 1.00 33.40 209 GLN B O 1
ATOM 3275 N N . PHE B 1 181 ? 28.630 25.023 36.013 1.00 32.12 210 PHE B N 1
ATOM 3276 C CA . PHE B 1 181 ? 28.859 23.963 36.997 1.00 31.94 210 PHE B CA 1
ATOM 3277 C C . PHE B 1 181 ? 27.564 23.503 37.629 1.00 32.56 210 PHE B C 1
ATOM 3278 O O . PHE B 1 181 ? 26.574 24.226 37.637 1.00 33.47 210 PHE B O 1
ATOM 3286 N N . GLY B 1 182 ? 27.562 22.293 38.184 1.00 31.91 211 GLY B N 1
ATOM 3287 C CA . GLY B 1 182 ? 26.467 21.819 38.988 1.00 33.10 211 GLY B CA 1
ATOM 3288 C C . GLY B 1 182 ? 25.198 21.506 38.221 1.00 33.53 211 GLY B C 1
ATOM 3289 O O . GLY B 1 182 ? 24.117 21.498 38.814 1.00 37.27 211 GLY B O 1
ATOM 3290 N N . THR B 1 183 ? 25.319 21.268 36.923 1.00 31.19 212 THR B N 1
ATOM 3291 C CA . THR B 1 183 ? 24.193 21.039 36.027 1.00 31.13 212 THR B CA 1
ATOM 3292 C C . THR B 1 183 ? 24.329 19.671 35.364 1.00 31.25 212 THR B C 1
ATOM 3293 O O . THR B 1 183 ? 25.438 19.107 35.290 1.00 31.50 212 THR B O 1
ATOM 3297 N N . PRO B 1 184 ? 23.229 19.142 34.854 1.00 31.06 213 PRO B N 1
ATOM 3298 C CA . PRO B 1 184 ? 23.349 17.902 34.074 1.00 30.75 213 PRO B CA 1
ATOM 3299 C C . PRO B 1 184 ? 24.209 18.042 32.822 1.00 31.05 213 PRO B C 1
ATOM 3300 O O . PRO B 1 184 ? 24.840 17.078 32.419 1.00 31.53 213 PRO B O 1
ATOM 3304 N N . VAL B 1 185 ? 24.273 19.216 32.214 1.00 29.91 214 VAL B N 1
ATOM 3305 C CA . VAL B 1 185 ? 25.174 19.418 31.082 1.00 30.39 214 VAL B CA 1
ATOM 3306 C C . VAL B 1 185 ? 26.628 19.219 31.528 1.00 31.01 214 VAL B C 1
ATOM 3307 O O . VAL B 1 185 ? 27.384 18.540 30.843 1.00 31.96 214 VAL B O 1
ATOM 3311 N N . TRP B 1 186 ? 27.014 19.775 32.673 1.00 30.96 215 TRP B N 1
ATOM 3312 C CA . TRP B 1 186 ? 28.358 19.534 33.197 1.00 30.91 215 TRP B CA 1
ATOM 3313 C C . TRP B 1 186 ? 28.582 18.050 33.436 1.00 31.22 215 TRP B C 1
ATOM 3314 O O . TRP B 1 186 ? 29.618 17.503 33.043 1.00 30.99 215 TRP B O 1
ATOM 3325 N N . ARG B 1 187 ? 27.622 17.376 34.060 1.00 30.42 216 ARG B N 1
ATOM 3326 C CA . ARG B 1 187 ? 27.754 15.928 34.270 1.00 28.97 216 ARG B CA 1
ATOM 3327 C C . ARG B 1 187 ? 27.924 15.155 32.962 1.00 30.98 216 ARG B C 1
ATOM 3328 O O . ARG B 1 187 ? 28.761 14.248 32.878 1.00 30.49 216 ARG B O 1
ATOM 3336 N N . ALA B 1 188 ? 27.162 15.509 31.933 1.00 30.13 217 ALA B N 1
ATOM 3337 C CA . ALA B 1 188 ? 27.263 14.824 30.657 1.00 30.37 217 ALA B CA 1
ATOM 3338 C C . ALA B 1 188 ? 28.660 15.018 30.068 1.00 30.49 217 ALA B C 1
ATOM 3339 O O . ALA B 1 188 ? 29.241 14.059 29.554 1.00 32.69 217 ALA B O 1
ATOM 3341 N N . LEU B 1 189 ? 29.196 16.224 30.164 1.00 31.29 218 LEU B N 1
ATOM 3342 C CA . LEU B 1 189 ? 30.529 16.527 29.618 1.00 31.81 218 LEU B CA 1
ATOM 3343 C C . LEU B 1 189 ? 31.597 15.762 30.362 1.00 32.36 218 LEU B C 1
ATOM 3344 O O . LEU B 1 189 ? 32.483 15.148 29.739 1.00 32.32 218 LEU B O 1
ATOM 3349 N N . VAL B 1 190 ? 31.478 15.729 31.685 1.00 30.52 219 VAL B N 1
ATOM 3350 C CA . VAL B 1 190 ? 32.417 14.918 32.492 1.00 30.48 219 VAL B CA 1
ATOM 3351 C C . VAL B 1 190 ? 32.313 13.428 32.136 1.00 31.37 219 VAL B C 1
ATOM 3352 O O . VAL B 1 190 ? 33.333 12.705 32.001 1.00 31.00 219 VAL B O 1
ATOM 3356 N N . ASP B 1 191 ? 31.091 12.939 31.949 1.00 29.80 220 ASP B N 1
ATOM 3357 C CA . ASP B 1 191 ? 30.816 11.540 31.631 1.00 29.19 220 ASP B CA 1
ATOM 3358 C C . ASP B 1 191 ? 31.517 11.037 30.377 1.00 30.75 220 ASP B C 1
ATOM 3359 O O . ASP B 1 191 ? 31.837 9.866 30.292 1.00 32.71 220 ASP B O 1
ATOM 3364 N N . HIS B 1 192 ? 31.699 11.919 29.408 1.00 32.47 221 HIS B N 1
ATOM 3365 C CA . HIS B 1 192 ? 32.352 11.559 28.171 1.00 32.81 221 HIS B CA 1
ATOM 3366 C C . HIS B 1 192 ? 33.839 11.850 28.131 1.00 34.15 221 HIS B C 1
ATOM 3367 O O . HIS B 1 192 ? 34.482 11.540 27.130 1.00 36.43 221 HIS B O 1
ATOM 3374 N N . SER B 1 193 ? 34.382 12.372 29.222 1.00 32.78 222 SER B N 1
ATOM 3375 C CA . SER B 1 193 ? 35.793 12.732 29.323 1.00 32.45 222 SER B CA 1
ATOM 3376 C C . SER B 1 193 ? 36.599 11.604 29.927 1.00 30.32 222 SER B C 1
ATOM 3377 O O . SER B 1 193 ? 36.057 10.620 30.432 1.00 30.06 222 SER B O 1
ATOM 3380 N N . LYS B 1 194 ? 37.919 11.804 29.912 1.00 31.55 223 LYS B N 1
ATOM 3381 C CA . LYS B 1 194 ? 38.867 10.935 30.635 1.00 32.89 223 LYS B CA 1
ATOM 3382 C C . LYS B 1 194 ? 38.608 10.842 32.142 1.00 31.04 223 LYS B C 1
ATOM 3383 O O . LYS B 1 194 ? 39.061 9.879 32.752 1.00 31.08 223 LYS B O 1
ATOM 3389 N N . PHE B 1 195 ? 37.876 11.799 32.717 1.00 30.51 224 PHE B N 1
ATOM 3390 C CA . PHE B 1 195 ? 37.622 11.848 34.155 1.00 31.72 224 PHE B CA 1
ATOM 3391 C C . PHE B 1 195 ? 36.412 11.019 34.565 1.00 34.76 224 PHE B C 1
ATOM 3392 O O . PHE B 1 195 ? 36.086 10.947 35.726 1.00 38.38 224 PHE B O 1
ATOM 3400 N N . SER B 1 196 ? 35.770 10.376 33.606 1.00 34.96 225 SER B N 1
ATOM 3401 C CA . SER B 1 196 ? 34.589 9.602 33.849 1.00 34.93 225 SER B CA 1
ATOM 3402 C C . SER B 1 196 ? 34.851 8.246 34.468 1.00 35.09 225 SER B C 1
ATOM 3403 O O . SER B 1 196 ? 35.788 7.565 34.084 1.00 33.78 225 SER B O 1
ATOM 3406 N N . LYS B 1 197 ? 33.962 7.831 35.372 1.00 38.04 226 LYS B N 1
ATOM 3407 C CA A LYS B 1 197 ? 33.892 6.440 35.801 0.50 39.79 226 LYS B CA 1
ATOM 3408 C CA B LYS B 1 197 ? 33.882 6.437 35.796 0.50 40.22 226 LYS B CA 1
ATOM 3409 C C . LYS B 1 197 ? 33.547 5.493 34.627 1.00 40.31 226 LYS B C 1
ATOM 3410 O O . LYS B 1 197 ? 33.794 4.291 34.712 1.00 43.70 226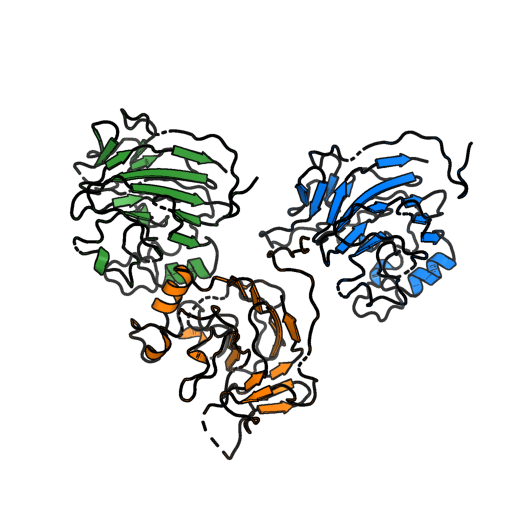 LYS B O 1
ATOM 3421 N N . PHE B 1 198 ? 32.959 6.029 33.547 1.00 40.74 227 PHE B N 1
ATOM 3422 C CA . PHE B 1 198 ? 32.634 5.266 32.335 1.00 41.77 227 PHE B CA 1
ATOM 3423 C C . PHE B 1 198 ? 33.765 5.258 31.272 1.00 42.15 227 PHE B C 1
ATOM 3424 O O . PHE B 1 198 ? 33.584 4.643 30.221 1.00 42.86 227 PHE B O 1
ATOM 3432 N N . SER B 1 199 ? 34.895 5.941 31.506 1.00 41.09 228 SER B N 1
ATOM 3433 C CA . SER B 1 199 ? 35.931 6.102 30.472 1.00 40.31 228 SER B CA 1
ATOM 3434 C C . SER B 1 199 ? 36.704 4.818 30.156 1.00 41.37 228 SER B C 1
ATOM 3435 O O . SER B 1 199 ? 37.244 4.174 31.056 1.00 41.94 228 SER B O 1
ATOM 3438 N N . THR B 1 200 ? 36.772 4.489 28.867 1.00 41.93 229 THR B N 1
ATOM 3439 C CA . THR B 1 200 ? 37.608 3.393 28.350 1.00 42.81 229 THR B CA 1
ATOM 3440 C C . THR B 1 200 ? 38.862 3.919 27.618 1.00 42.79 229 THR B C 1
ATOM 3441 O O . THR B 1 200 ? 39.496 3.170 26.866 1.00 44.38 229 THR B O 1
ATOM 3445 N N . SER B 1 201 ? 39.218 5.185 27.843 1.00 44.30 230 SER B N 1
ATOM 3446 C CA . SER B 1 201 ? 40.438 5.782 27.297 1.00 44.84 230 SER B CA 1
ATOM 3447 C C . SER B 1 201 ? 41.660 5.133 27.954 1.00 45.32 230 SER B C 1
ATOM 3448 O O . SER B 1 201 ? 41.580 4.732 29.116 1.00 45.03 230 SER B O 1
ATOM 3451 N N . PRO B 1 202 ? 42.795 5.014 27.224 1.00 45.84 231 PRO B N 1
ATOM 3452 C CA . PRO B 1 202 ? 44.045 4.627 27.901 1.00 44.11 231 PRO B CA 1
ATOM 3453 C C . PRO B 1 202 ? 44.648 5.742 28.782 1.00 43.00 231 PRO B C 1
ATOM 3454 O O . PRO B 1 202 ? 45.548 5.457 29.583 1.00 43.10 231 PRO B O 1
ATOM 3458 N N . GLU B 1 203 ? 44.148 6.976 28.627 1.00 41.67 232 GLU B N 1
ATOM 3459 C CA A GLU B 1 203 ? 44.504 8.149 29.442 0.50 40.79 232 GLU B CA 1
ATOM 3460 C CA B GLU B 1 203 ? 44.545 8.091 29.487 0.50 41.57 232 GLU B CA 1
ATOM 3461 C C . GLU B 1 203 ? 43.496 8.326 30.588 1.00 39.36 232 GLU B C 1
ATOM 3462 O O . GLU B 1 203 ? 43.507 9.350 31.264 1.00 39.85 232 GLU B O 1
ATOM 3473 N N . LYS B 1 204 ? 42.606 7.350 30.795 1.00 37.52 233 LYS B N 1
ATOM 3474 C CA . LYS B 1 204 ? 41.535 7.472 31.787 1.00 36.13 233 LYS B CA 1
ATOM 3475 C C . LYS B 1 204 ? 42.028 7.785 33.202 1.00 34.83 233 LYS B C 1
ATOM 3476 O O . LYS B 1 204 ? 43.070 7.263 33.645 1.00 34.82 233 LYS B O 1
ATOM 3482 N N . CYS B 1 205 ? 41.275 8.657 33.867 1.00 33.52 234 CYS B N 1
ATOM 3483 C CA A CYS B 1 205 ? 41.452 9.024 35.256 0.50 32.38 234 CYS B CA 1
ATOM 3484 C CA B CYS B 1 205 ? 41.477 8.901 35.304 0.50 34.17 234 CYS B CA 1
ATOM 3485 C C . CYS B 1 205 ? 40.112 8.888 35.978 1.00 32.49 234 CYS B C 1
ATOM 3486 O O . CYS B 1 205 ? 39.592 9.913 36.440 1.00 31.68 234 CYS B O 1
ATOM 3491 N N . PRO B 1 206 ? 39.538 7.674 36.070 1.00 32.34 235 PRO B N 1
ATOM 3492 C CA . PRO B 1 206 ? 38.213 7.525 36.639 1.00 32.85 235 PRO B CA 1
ATOM 3493 C C . PRO B 1 206 ? 38.107 7.890 38.120 1.00 32.72 235 PRO B C 1
ATOM 3494 O O . PRO B 1 206 ? 37.004 8.195 38.575 1.00 32.75 235 PRO B O 1
ATOM 3498 N N . GLU B 1 207 ? 39.223 7.903 38.855 1.00 32.81 236 GLU B N 1
ATOM 3499 C CA . GLU B 1 207 ? 39.188 8.303 40.263 1.00 34.86 236 GLU B CA 1
ATOM 3500 C C . GLU B 1 207 ? 38.888 9.776 40.447 1.00 32.93 236 GLU B C 1
ATOM 3501 O O . GLU B 1 207 ? 38.610 10.194 41.565 1.00 35.53 236 GLU B O 1
ATOM 3507 N N . ALA B 1 208 ? 38.969 10.565 39.367 1.00 30.38 237 ALA B N 1
ATOM 3508 C CA . ALA B 1 208 ? 38.618 11.994 39.373 1.00 29.76 237 ALA B CA 1
ATOM 3509 C C . ALA B 1 208 ? 37.122 12.293 39.315 1.00 29.06 237 ALA B C 1
ATOM 3510 O O . ALA B 1 208 ? 36.760 13.427 39.494 1.00 31.42 237 ALA B O 1
ATOM 3512 N N . TYR B 1 209 ? 36.292 11.293 39.050 1.00 29.05 238 TYR B N 1
ATOM 3513 C CA . TYR B 1 209 ? 34.918 11.544 38.616 1.00 30.11 238 TYR B CA 1
ATOM 3514 C C . TYR B 1 209 ? 34.132 12.379 39.590 1.00 30.98 238 TYR B C 1
ATOM 3515 O O . TYR B 1 209 ? 33.557 13.375 39.195 1.00 31.47 238 TYR B O 1
ATOM 3524 N N . ASP B 1 210 ? 34.117 11.972 40.852 1.00 30.87 239 ASP B N 1
ATOM 3525 C CA . ASP B 1 210 ? 33.285 12.682 41.831 1.00 31.93 239 ASP B CA 1
ATOM 3526 C C . ASP B 1 210 ? 33.798 14.044 42.177 1.00 32.56 239 ASP B C 1
ATOM 3527 O O . ASP B 1 210 ? 33.005 14.969 42.331 1.00 32.57 239 ASP B O 1
ATOM 3532 N N . LEU B 1 211 ? 35.116 14.202 42.229 1.00 31.79 240 LEU B N 1
ATOM 3533 C CA . LEU B 1 211 ? 35.703 15.529 42.390 1.00 31.06 240 LEU B CA 1
ATOM 3534 C C . LEU B 1 211 ? 35.343 16.427 41.230 1.00 31.43 240 LEU B C 1
ATOM 3535 O O . LEU B 1 211 ? 34.955 17.586 41.431 1.00 32.58 240 LEU B O 1
ATOM 3553 N N . LEU B 1 213 ? 32.785 16.261 39.241 1.00 30.78 242 LEU B N 1
ATOM 3554 C CA . LEU B 1 213 ? 31.356 16.623 39.300 1.00 32.56 242 LEU B CA 1
ATOM 3555 C C . LEU B 1 213 ? 31.068 17.758 40.290 1.00 33.17 242 LEU B C 1
ATOM 3556 O O . LEU B 1 213 ? 30.092 18.494 40.077 1.00 35.42 242 LEU B O 1
ATOM 3561 N N . GLN B 1 214 ? 31.895 17.915 41.325 1.00 31.59 243 GLN B N 1
ATOM 3562 C CA . GLN B 1 214 ? 31.693 18.923 42.367 1.00 32.73 243 GLN B CA 1
ATOM 3563 C C . GLN B 1 214 ? 32.464 20.222 42.128 1.00 32.30 243 GLN B C 1
ATOM 3564 O O . GLN B 1 214 ? 32.393 21.096 42.969 1.00 33.50 243 GLN B O 1
ATOM 3570 N N . CYS B 1 215 ? 33.152 20.400 40.993 1.00 33.04 244 CYS B N 1
ATOM 3571 C CA . CYS B 1 215 ? 33.851 21.668 40.715 1.00 33.88 244 CYS B CA 1
ATOM 3572 C C . CYS B 1 215 ? 32.933 22.856 40.847 1.00 33.98 244 CYS B C 1
ATOM 3573 O O . CYS B 1 215 ? 31.787 22.806 40.390 1.00 34.64 244 CYS B O 1
ATOM 3576 N N . GLY B 1 216 ? 33.445 23.914 41.466 1.00 34.14 245 GLY B N 1
ATOM 3577 C CA . GLY B 1 216 ? 32.690 25.157 41.598 1.00 34.72 245 GLY B CA 1
ATOM 3578 C C . GLY B 1 216 ? 31.688 25.207 42.721 1.00 35.19 245 GLY B C 1
ATOM 3579 O O . GLY B 1 216 ? 31.030 26.214 42.890 1.00 36.60 245 GLY B O 1
ATOM 3580 N N . LYS B 1 217 ? 31.535 24.158 43.512 1.00 33.72 246 LYS B N 1
ATOM 3581 C CA . LYS B 1 217 ? 30.603 24.179 44.630 1.00 34.24 246 LYS B CA 1
ATOM 3582 C C . LYS B 1 217 ? 31.225 24.731 45.905 1.00 34.81 246 LYS B C 1
ATOM 3583 O O . LYS B 1 217 ? 30.557 24.850 46.933 1.00 36.34 246 LYS B O 1
ATOM 3589 N N . GLN B 1 218 ? 32.509 25.050 45.840 1.00 33.74 247 GLN B N 1
ATOM 3590 C CA . GLN B 1 218 ? 33.239 25.635 46.933 1.00 32.32 247 GLN B CA 1
ATOM 3591 C C . GLN B 1 218 ? 34.371 26.445 46.323 1.00 30.93 247 GLN B C 1
ATOM 3592 O O . GLN B 1 218 ? 34.644 26.290 45.118 1.00 32.90 247 GLN B O 1
ATOM 3598 N N . PRO B 1 219 ? 35.045 27.287 47.129 1.00 32.60 248 PRO B N 1
ATOM 3599 C CA . PRO B 1 219 ? 36.211 28.013 46.626 1.00 32.54 248 PRO B CA 1
ATOM 3600 C C . PRO B 1 219 ? 37.349 27.080 46.231 1.00 32.87 248 PRO B C 1
ATOM 3601 O O . PRO B 1 219 ? 37.397 25.924 46.672 1.00 33.84 248 PRO B O 1
ATOM 3605 N N . GLY B 1 220 ? 38.198 27.573 45.347 1.00 32.32 249 GLY B N 1
ATOM 3606 C CA . GLY B 1 220 ? 39.288 26.775 44.809 1.00 32.25 249 GLY B CA 1
ATOM 3607 C C . GLY B 1 220 ? 40.425 27.651 44.342 1.00 32.96 249 GLY B C 1
ATOM 3608 O O . GLY B 1 220 ? 40.337 28.875 44.314 1.00 33.04 249 GLY B O 1
ATOM 3609 N N . TYR B 1 221 ? 41.515 26.986 44.005 1.00 31.52 250 TYR B N 1
ATOM 3610 C CA . TYR B 1 221 ? 42.725 27.645 43.586 1.00 31.95 250 TYR B CA 1
ATOM 3611 C C . TYR B 1 221 ? 42.873 27.782 42.083 1.00 31.88 250 TYR B C 1
ATOM 3612 O O . TYR B 1 221 ? 42.427 26.932 41.323 1.00 32.53 250 TYR B O 1
ATOM 3621 N N . ILE B 1 222 ? 43.588 28.835 41.711 1.00 32.13 251 ILE B N 1
ATOM 3622 C CA . ILE B 1 222 ? 44.059 29.071 40.360 1.00 33.27 251 ILE B CA 1
ATOM 3623 C C . ILE B 1 222 ? 45.518 28.646 40.312 1.00 34.09 251 ILE B C 1
ATOM 3624 O O . ILE B 1 222 ? 46.300 28.911 41.231 1.00 33.50 251 ILE B O 1
ATOM 3629 N N . GLY B 1 223 ? 45.888 27.958 39.249 1.00 34.68 252 GLY B N 1
ATOM 3630 C CA . GLY B 1 223 ? 47.284 27.618 39.040 1.00 35.25 252 GLY B CA 1
ATOM 3631 C C . GLY B 1 223 ? 47.602 27.198 37.635 1.00 35.63 252 GLY B C 1
ATOM 3632 O O . GLY B 1 223 ? 46.753 27.238 36.752 1.00 35.24 252 GLY B O 1
ATOM 3641 N N . GLN B 1 225 ? 50.053 24.515 35.017 1.00 36.26 254 GLN B N 1
ATOM 3642 C CA . GLN B 1 225 ? 50.465 23.123 34.885 1.00 36.32 254 GLN B CA 1
ATOM 3643 C C . GLN B 1 225 ? 51.974 22.898 35.001 1.00 38.54 254 GLN B C 1
ATOM 3644 O O . GLN B 1 225 ? 52.753 23.601 34.404 1.00 38.20 254 GLN B O 1
ATOM 3650 N N . ASP B 1 226 ? 52.315 21.853 35.747 1.00 39.45 255 ASP B N 1
ATOM 3651 C CA . ASP B 1 226 ? 53.658 21.314 35.882 1.00 40.68 255 ASP B CA 1
ATOM 3652 C C . ASP B 1 226 ? 54.179 20.869 34.509 1.00 40.61 255 ASP B C 1
ATOM 3653 O O . ASP B 1 226 ? 53.385 20.506 33.641 1.00 38.37 255 ASP B O 1
ATOM 3658 N N . HIS B 1 227 ? 55.498 20.889 34.322 1.00 40.44 256 HIS B N 1
ATOM 3659 C CA . HIS B 1 227 ? 56.126 20.465 33.061 1.00 41.23 256 HIS B CA 1
ATOM 3660 C C . HIS B 1 227 ? 55.640 21.210 31.800 1.00 41.19 256 HIS B C 1
ATOM 3661 O O . HIS B 1 227 ? 55.668 20.654 30.704 1.00 42.16 256 HIS B O 1
ATOM 3668 N N . GLY B 1 228 ? 55.243 22.473 31.953 1.00 41.36 257 GLY B N 1
ATOM 3669 C CA . GLY B 1 228 ? 54.779 23.283 30.827 1.00 41.35 257 GLY B CA 1
ATOM 3670 C C . GLY B 1 228 ? 55.928 24.012 30.166 1.00 41.55 257 GLY B C 1
ATOM 3671 O O . GLY B 1 228 ? 56.027 25.241 30.251 1.00 42.40 257 GLY B O 1
ATOM 3672 N N . TYR B 1 229 ? 56.792 23.248 29.499 1.00 39.92 258 TYR B N 1
ATOM 3673 C CA . TYR B 1 229 ? 58.023 23.766 28.937 1.00 40.01 258 TYR B CA 1
ATOM 3674 C C . TYR B 1 229 ? 57.689 24.720 27.815 1.00 39.09 258 TYR B C 1
ATOM 3675 O O . TYR B 1 229 ? 56.765 24.482 27.047 1.00 41.49 258 TYR B O 1
ATOM 3684 N N . GLY B 1 230 ? 58.413 25.827 27.769 1.00 39.52 259 GLY B N 1
ATOM 3685 C CA . GLY B 1 230 ? 58.233 26.825 26.731 1.00 39.35 259 GLY B CA 1
ATOM 3686 C C . GLY B 1 230 ? 56.996 27.687 26.848 1.00 39.30 259 GLY B C 1
ATOM 3687 O O . GLY B 1 230 ? 56.667 28.378 25.879 1.00 40.88 259 GLY B O 1
ATOM 3688 N N . VAL B 1 231 ? 56.321 27.678 28.003 1.00 37.49 260 VAL B N 1
ATOM 3689 C CA . VAL B 1 231 ? 55.134 28.508 28.215 1.00 36.54 260 VAL B CA 1
ATOM 3690 C C . VAL B 1 231 ? 55.420 29.595 29.254 1.00 36.19 260 VAL B C 1
ATOM 3691 O O . VAL B 1 231 ? 55.908 29.290 30.325 1.00 37.56 260 VAL B O 1
ATOM 3695 N N . CYS B 1 232 ? 55.145 30.855 28.913 1.00 34.76 261 CYS B N 1
ATOM 3696 C CA . CYS B 1 232 ? 55.459 32.022 29.763 1.00 34.48 261 CYS B CA 1
ATOM 3697 C C . CYS B 1 232 ? 54.173 32.721 30.101 1.00 33.44 261 CYS B C 1
ATOM 3698 O O . CYS B 1 232 ? 53.296 32.763 29.251 1.00 32.52 261 CYS B O 1
ATOM 3701 N N . PHE B 1 233 ? 54.072 33.264 31.317 1.00 31.57 262 PHE B N 1
ATOM 3702 C CA . PHE B 1 233 ? 52.866 33.954 31.813 1.00 31.32 262 PHE B CA 1
ATOM 3703 C C . PHE B 1 233 ? 53.191 35.332 32.356 1.00 31.80 262 PHE B C 1
ATOM 3704 O O . PHE B 1 233 ? 54.197 35.498 33.035 1.00 30.93 262 PHE B O 1
ATOM 3712 N N . ARG B 1 234 ? 52.357 36.328 32.043 1.00 32.67 263 ARG B N 1
ATOM 3713 C CA . ARG B 1 234 ? 52.533 37.676 32.594 1.00 32.82 263 ARG B CA 1
ATOM 3714 C C . ARG B 1 234 ? 51.167 38.370 32.669 1.00 32.31 263 ARG B C 1
ATOM 3715 O O . ARG B 1 234 ? 50.184 37.838 32.164 1.00 31.80 263 ARG B O 1
ATOM 3723 N N . ASN B 1 235 ? 51.163 39.574 33.252 1.00 32.97 264 ASN B N 1
ATOM 3724 C CA . ASN B 1 235 ? 49.978 40.427 33.379 1.00 33.43 264 ASN B CA 1
ATOM 3725 C C . ASN B 1 235 ? 48.818 39.633 33.988 1.00 33.47 264 ASN B C 1
ATOM 3726 O O . ASN B 1 235 ? 47.763 39.427 33.374 1.00 33.08 264 ASN B O 1
ATOM 3731 N N . ILE B 1 236 ? 49.085 39.157 35.207 1.00 33.28 265 ILE B N 1
ATOM 3732 C CA . ILE B 1 236 ? 48.218 38.241 35.922 1.00 33.03 265 ILE B CA 1
ATOM 3733 C C . ILE B 1 236 ? 47.475 39.016 37.003 1.00 32.98 265 ILE B C 1
ATOM 3734 O O . ILE B 1 236 ? 48.079 39.600 37.899 1.00 33.53 265 ILE B O 1
ATOM 3739 N N . ARG B 1 237 ? 46.148 39.046 36.912 1.00 32.01 266 ARG B N 1
ATOM 3740 C CA . ARG B 1 237 ? 45.357 39.787 37.874 1.00 31.61 266 ARG B CA 1
ATOM 3741 C C . ARG B 1 237 ? 43.971 39.181 37.993 1.00 32.56 266 ARG B C 1
ATOM 3742 O O . ARG B 1 237 ? 43.538 38.412 37.127 1.00 32.81 266 ARG B O 1
ATOM 3750 N N . ILE B 1 238 ? 43.285 39.561 39.064 1.00 32.05 267 ILE B N 1
ATOM 3751 C CA . ILE B 1 238 ? 41.968 38.995 39.373 1.00 31.61 267 ILE B CA 1
ATOM 3752 C C . ILE B 1 238 ? 41.115 40.030 40.083 1.00 32.39 267 ILE B C 1
ATOM 3753 O O . ILE B 1 238 ? 41.639 40.866 40.805 1.00 32.49 267 ILE B O 1
ATOM 3758 N N . LYS B 1 239 ? 39.819 39.996 39.812 1.00 32.04 268 LYS B N 1
ATOM 3759 C CA . LYS B 1 239 ? 38.815 40.839 40.432 1.00 34.82 268 LYS B CA 1
ATOM 3760 C C . LYS B 1 239 ? 37.785 39.890 41.038 1.00 34.20 268 LYS B C 1
ATOM 3761 O O . LYS B 1 239 ? 37.239 39.063 40.331 1.00 34.36 268 LYS B O 1
ATOM 3767 N N . GLU B 1 240 ? 37.580 39.946 42.345 1.00 32.49 269 GLU B N 1
ATOM 3768 C CA . GLU B 1 240 ? 36.572 39.111 42.999 1.00 34.22 269 GLU B CA 1
ATOM 3769 C C . GLU B 1 240 ? 35.210 39.730 42.762 1.00 33.78 269 GLU B C 1
ATOM 3770 O O . GLU B 1 240 ? 35.071 40.967 42.826 1.00 34.35 269 GLU B O 1
ATOM 3776 N N . LEU B 1 241 ? 34.225 38.862 42.508 1.00 35.21 270 LEU B N 1
ATOM 3777 C CA . LEU B 1 241 ? 32.861 39.258 42.203 1.00 36.50 270 LEU B CA 1
ATOM 3778 C C . LEU B 1 241 ? 31.952 38.911 43.376 1.00 40.42 270 LEU B C 1
ATOM 3779 O O . LEU B 1 241 ? 32.307 38.141 44.273 1.00 42.06 270 LEU B O 1
ATOM 3785 N N . ALA C 1 11 ? 8.384 41.615 31.043 1.00 42.29 40 ALA C N 1
ATOM 3786 C CA . ALA C 1 11 ? 8.415 40.863 32.333 1.00 41.26 40 ALA C CA 1
ATOM 3787 C C . ALA C 1 11 ? 8.918 39.460 32.078 1.00 40.87 40 ALA C C 1
ATOM 3788 O O . ALA C 1 11 ? 8.337 38.746 31.254 1.00 41.42 40 ALA C O 1
ATOM 3790 N N . LEU C 1 12 ? 9.977 39.061 32.787 1.00 39.89 41 LEU C N 1
ATOM 3791 C CA . LEU C 1 12 ? 10.569 37.744 32.641 1.00 39.47 41 LEU C CA 1
ATOM 3792 C C . LEU C 1 12 ? 10.298 36.886 33.877 1.00 39.01 41 LEU C C 1
ATOM 3793 O O . LEU C 1 12 ? 10.162 37.406 34.977 1.00 40.32 41 LEU C O 1
ATOM 3798 N N . ASP C 1 13 ? 10.187 35.576 33.683 1.00 40.14 42 ASP C N 1
ATOM 3799 C CA . ASP C 1 13 ? 10.181 34.615 34.795 1.00 41.47 42 ASP C CA 1
ATOM 3800 C C . ASP C 1 13 ? 11.620 34.404 35.313 1.00 42.05 42 ASP C C 1
ATOM 3801 O O . ASP C 1 13 ? 12.574 35.009 34.788 1.00 42.83 42 ASP C O 1
ATOM 3806 N N . SER C 1 14 ? 11.797 33.522 36.295 1.00 41.91 43 SER C N 1
ATOM 3807 C CA A SER C 1 14 ? 13.118 33.335 36.903 0.50 41.73 43 SER C CA 1
ATOM 3808 C CA B SER C 1 14 ? 13.122 33.292 36.910 0.50 42.09 43 SER C CA 1
ATOM 3809 C C . SER C 1 14 ? 14.169 32.701 35.979 1.00 42.38 43 SER C C 1
ATOM 3810 O O . SER C 1 14 ? 15.371 32.827 36.236 1.00 43.81 43 SER C O 1
ATOM 3815 N N . ASP C 1 15 ? 13.727 32.028 34.919 1.00 40.56 44 ASP C N 1
ATOM 3816 C CA . ASP C 1 15 ? 14.633 31.550 33.915 1.00 39.94 44 ASP C CA 1
ATOM 3817 C C . ASP C 1 15 ? 14.825 32.591 32.800 1.00 39.51 44 ASP C C 1
ATOM 3818 O O . ASP C 1 15 ? 15.375 32.243 31.795 1.00 40.30 44 ASP C O 1
ATOM 3823 N N . GLY C 1 16 ? 14.396 33.842 32.986 1.00 37.84 45 GLY C N 1
ATOM 3824 C CA . GLY C 1 16 ? 14.623 34.920 32.004 1.00 38.57 45 GLY C CA 1
ATOM 3825 C C . GLY C 1 16 ? 13.767 34.785 30.752 1.00 38.66 45 GLY C C 1
ATOM 3826 O O . GLY C 1 16 ? 14.139 35.303 29.678 1.00 38.01 45 GLY C O 1
ATOM 3827 N N . ILE C 1 17 ? 12.623 34.102 30.883 1.00 36.85 46 ILE C N 1
ATOM 3828 C CA . ILE C 1 17 ? 11.735 33.820 29.753 1.00 36.15 46 ILE C CA 1
ATOM 3829 C C . ILE C 1 17 ? 10.578 34.783 29.841 1.00 36.35 46 ILE C C 1
ATOM 3830 O O . ILE C 1 17 ? 10.009 34.922 30.918 1.00 36.07 46 ILE C O 1
ATOM 3835 N N . PRO C 1 18 ? 10.213 35.453 28.726 1.00 36.88 47 PRO C N 1
ATOM 3836 C CA . PRO C 1 18 ? 9.076 36.398 28.780 1.00 37.21 47 PRO C CA 1
ATOM 3837 C C . PRO C 1 18 ? 7.775 35.741 29.250 1.00 38.28 47 PRO C C 1
ATOM 3838 O O . PRO C 1 18 ? 7.523 34.600 28.907 1.00 38.67 47 PRO C O 1
ATOM 3842 N N . THR C 1 19 ? 6.983 36.453 30.051 1.00 40.58 48 THR C N 1
ATOM 3843 C CA . THR C 1 19 ? 5.763 35.888 30.669 1.00 42.55 48 THR C CA 1
ATOM 3844 C C . THR C 1 19 ? 4.441 36.285 30.008 1.00 44.27 48 THR C C 1
ATOM 3845 O O . THR C 1 19 ? 3.398 35.724 30.362 1.00 45.63 48 THR C O 1
ATOM 3849 N N . GLY C 1 20 ? 4.459 37.238 29.072 1.00 45.05 49 GLY C N 1
ATOM 3850 C CA . GLY C 1 20 ? 3.250 37.615 28.323 1.00 46.36 49 GLY C CA 1
ATOM 3851 C C . GLY C 1 20 ? 2.888 36.574 27.272 1.00 47.22 49 GLY C C 1
ATOM 3852 O O . GLY C 1 20 ? 3.136 35.388 27.455 1.00 49.76 49 GLY C O 1
ATOM 3853 N N . GLY C 1 21 ? 2.301 37.012 26.164 1.00 47.93 50 GLY C N 1
ATOM 3854 C CA . GLY C 1 21 ? 1.981 36.111 25.047 1.00 47.45 50 GLY C CA 1
ATOM 3855 C C . GLY C 1 21 ? 0.661 35.389 25.232 1.00 47.19 50 GLY C C 1
ATOM 3856 O O . GLY C 1 21 ? 0.128 35.308 26.347 1.00 48.63 50 GLY C O 1
ATOM 3857 N N . GLU C 1 22 ? 0.120 34.892 24.119 1.00 45.18 51 GLU C N 1
ATOM 3858 C CA . GLU C 1 22 ? -1.175 34.213 24.096 1.00 42.37 51 GLU C CA 1
ATOM 3859 C C . GLU C 1 22 ? -0.922 32.740 23.828 1.00 39.58 51 GLU C C 1
ATOM 3860 O O . GLU C 1 22 ? -0.104 32.395 22.971 1.00 39.82 51 GLU C O 1
ATOM 3862 N N . TRP C 1 23 ? -1.590 31.870 24.587 1.00 38.26 52 TRP C N 1
ATOM 3863 C CA . TRP C 1 23 ? -1.520 30.430 24.346 1.00 36.93 52 TRP C CA 1
ATOM 3864 C C . TRP C 1 23 ? -2.346 30.093 23.123 1.00 36.66 52 TRP C C 1
ATOM 3865 O O . TRP C 1 23 ? -3.491 30.560 22.991 1.00 36.27 52 TRP C O 1
ATOM 3876 N N . ILE C 1 24 ? -1.776 29.290 22.242 1.00 36.18 53 ILE C N 1
ATOM 3877 C CA . ILE C 1 24 ? -2.471 28.726 21.098 1.00 37.27 53 ILE C CA 1
ATOM 3878 C C . ILE C 1 24 ? -2.640 27.229 21.341 1.00 35.37 53 ILE C C 1
ATOM 3879 O O . ILE C 1 24 ? -1.665 26.517 21.614 1.00 33.76 53 ILE C O 1
ATOM 3884 N N . THR C 1 25 ? -3.882 26.765 21.240 1.00 34.93 54 THR C N 1
ATOM 3885 C CA . THR C 1 25 ? -4.198 25.358 21.401 1.00 35.02 54 THR C CA 1
ATOM 3886 C C . THR C 1 25 ? -3.800 24.614 20.136 1.00 34.16 54 THR C C 1
ATOM 3887 O O . THR C 1 25 ? -4.259 24.967 19.044 1.00 37.08 54 THR C O 1
ATOM 3899 N N . PHE C 1 27 ? -4.241 21.233 19.801 1.00 35.64 56 PHE C N 1
ATOM 3900 C CA . PHE C 1 27 ? -5.047 20.025 19.699 1.00 34.43 56 PHE C CA 1
ATOM 3901 C C . PHE C 1 27 ? -6.417 20.319 20.289 1.00 35.38 56 PHE C C 1
ATOM 3902 O O . PHE C 1 27 ? -6.512 20.732 21.450 1.00 34.78 56 PHE C O 1
ATOM 3910 N N . ASP C 1 28 ? -7.460 20.117 19.480 1.00 36.15 57 ASP C N 1
ATOM 3911 C CA . ASP C 1 28 ? -8.850 20.393 19.881 1.00 36.98 57 ASP C CA 1
ATOM 3912 C C . ASP C 1 28 ? -9.498 19.380 20.841 1.00 37.14 57 ASP C C 1
ATOM 3913 O O . ASP C 1 28 ? -10.610 19.617 21.307 1.00 38.61 57 ASP C O 1
ATOM 3918 N N . GLY C 1 29 ? -8.819 18.262 21.116 1.00 35.88 58 GLY C N 1
ATOM 3919 C CA . GLY C 1 29 ? -9.376 17.175 21.929 1.00 35.74 58 GLY C CA 1
ATOM 3920 C C . GLY C 1 29 ? -10.206 16.149 21.174 1.00 35.98 58 GLY C C 1
ATOM 3921 O O . GLY C 1 29 ? -10.649 15.178 21.769 1.00 36.80 58 GLY C O 1
ATOM 3922 N N . LYS C 1 30 ? -10.436 16.358 19.876 1.00 35.56 59 LYS C N 1
ATOM 3923 C CA . LYS C 1 30 ? -11.355 15.513 19.079 1.00 36.60 59 LYS C CA 1
ATOM 3924 C C . LYS C 1 30 ? -10.773 14.941 17.778 1.00 36.61 59 LYS C C 1
ATOM 3925 O O . LYS C 1 30 ? -11.190 13.867 17.344 1.00 37.19 59 LYS C O 1
ATOM 3928 N N . THR C 1 31 ? -9.857 15.674 17.140 1.00 36.29 60 THR C N 1
ATOM 3929 C CA . THR C 1 31 ? -9.339 15.337 15.810 1.00 36.19 60 THR C CA 1
ATOM 3930 C C . THR C 1 31 ? -7.853 15.634 15.743 1.00 35.05 60 THR C C 1
ATOM 3931 O O . THR C 1 31 ? -7.299 16.279 16.637 1.00 34.45 60 THR C O 1
ATOM 3935 N N . LEU C 1 32 ? -7.221 15.169 14.666 1.00 34.85 61 LEU C N 1
ATOM 3936 C CA . LEU C 1 32 ? -5.834 15.510 14.343 1.00 34.82 61 LEU C CA 1
ATOM 3937 C C . LEU C 1 32 ? -5.694 16.683 13.354 1.00 35.46 61 LEU C C 1
ATOM 3938 O O . LEU C 1 32 ? -4.643 16.816 12.712 1.00 35.00 61 LEU C O 1
ATOM 3943 N N . ASN C 1 33 ? -6.711 17.549 13.273 1.00 35.47 62 ASN C N 1
ATOM 3944 C CA . ASN C 1 33 ? -6.623 18.757 12.446 1.00 36.64 62 ASN C CA 1
ATOM 3945 C C . ASN C 1 33 ? -5.470 19.628 12.956 1.00 35.93 62 ASN C C 1
ATOM 3946 O O . ASN C 1 33 ? -5.283 19.783 14.163 1.00 36.03 62 ASN C O 1
ATOM 3951 N N . GLY C 1 34 ? -4.687 20.165 12.027 1.00 35.85 63 GLY C N 1
ATOM 3952 C CA . GLY C 1 34 ? -3.488 20.930 12.358 1.00 33.57 63 GLY C CA 1
ATOM 3953 C C . GLY C 1 34 ? -2.211 20.114 12.399 1.00 33.04 63 GLY C C 1
ATOM 3954 O O . GLY C 1 34 ? -1.118 20.692 12.449 1.00 32.68 63 GLY C O 1
ATOM 3955 N N . TRP C 1 35 ? -2.350 18.784 12.398 1.00 31.95 64 TRP C N 1
ATOM 3956 C CA . TRP C 1 35 ? -1.232 17.864 12.380 1.00 31.89 64 TRP C CA 1
ATOM 3957 C C . TRP C 1 35 ? -1.186 17.148 11.051 1.00 31.30 64 TRP C C 1
ATOM 3958 O O . TRP C 1 35 ? -2.203 17.044 10.353 1.00 31.09 64 TRP C O 1
ATOM 3969 N N . ARG C 1 36 ? 0.006 16.687 10.693 1.00 30.70 65 ARG C N 1
ATOM 3970 C CA . ARG C 1 36 ? 0.195 15.824 9.539 1.00 32.07 65 ARG C CA 1
ATOM 3971 C C . ARG C 1 36 ? 1.459 15.001 9.722 1.00 32.23 65 ARG C C 1
ATOM 3972 O O . ARG C 1 36 ? 2.220 15.221 10.668 1.00 31.24 65 ARG C O 1
ATOM 3980 N N . GLY C 1 37 ? 1.683 14.074 8.798 1.00 32.03 66 GLY C N 1
ATOM 3981 C CA . GLY C 1 37 ? 2.877 13.245 8.809 1.00 32.31 66 GLY C CA 1
ATOM 3982 C C . GLY C 1 37 ? 4.124 14.027 8.445 1.00 33.32 66 GLY C C 1
ATOM 3983 O O . GLY C 1 37 ? 4.072 14.961 7.639 1.00 33.04 66 GLY C O 1
ATOM 3984 N N . TYR C 1 38 ? 5.241 13.661 9.068 1.00 32.74 67 TYR C N 1
ATOM 3985 C CA . TYR C 1 38 ? 6.552 14.173 8.684 1.00 33.13 67 TYR C CA 1
ATOM 3986 C C . TYR C 1 38 ? 6.841 13.884 7.193 1.00 35.01 67 TYR C C 1
ATOM 3987 O O . TYR C 1 38 ? 6.766 12.732 6.771 1.00 34.62 67 TYR C O 1
ATOM 3996 N N . CYS C 1 39 ? 7.102 14.939 6.401 1.00 35.73 68 CYS C N 1
ATOM 3997 C CA . CYS C 1 39 ? 7.295 14.852 4.925 1.00 36.48 68 CYS C CA 1
ATOM 3998 C C . CYS C 1 39 ? 6.109 14.260 4.143 1.00 36.42 68 CYS C C 1
ATOM 3999 O O . CYS C 1 39 ? 6.296 13.619 3.104 1.00 37.57 68 CYS C O 1
ATOM 4002 N N . ARG C 1 40 ? 4.893 14.450 4.649 1.00 36.29 69 ARG C N 1
ATOM 4003 C CA . ARG C 1 40 ? 3.671 13.954 3.986 1.00 37.07 69 ARG C CA 1
ATOM 4004 C C . ARG C 1 40 ? 2.567 14.961 4.206 1.00 36.70 69 ARG C C 1
ATOM 4005 O O . ARG C 1 40 ? 2.656 15.782 5.091 1.00 37.38 69 ARG C O 1
ATOM 4013 N N . GLN C 1 41 ? 1.509 14.896 3.415 1.00 37.62 70 GLN C N 1
ATOM 4014 C CA . GLN C 1 41 ? 0.383 15.799 3.624 1.00 38.85 70 GLN C CA 1
ATOM 4015 C C . GLN C 1 41 ? -0.762 15.184 4.421 1.00 40.06 70 GLN C C 1
ATOM 4016 O O . GLN C 1 41 ? -1.581 15.922 4.981 1.00 42.61 70 GLN C O 1
ATOM 4022 N N . ASP C 1 42 ? -0.778 13.857 4.519 1.00 38.45 71 ASP C N 1
ATOM 4023 C CA . ASP C 1 42 ? -1.793 13.132 5.272 1.00 38.00 71 ASP C CA 1
ATOM 4024 C C . ASP C 1 42 ? -1.289 12.777 6.678 1.00 36.47 71 ASP C C 1
ATOM 4025 O O . ASP C 1 42 ? -0.089 12.873 6.973 1.00 35.33 71 ASP C O 1
ATOM 4030 N N . VAL C 1 43 ? -2.231 12.389 7.538 1.00 35.99 72 VAL C N 1
ATOM 4031 C CA . VAL C 1 43 ? -1.920 11.869 8.867 1.00 35.50 72 VAL C CA 1
ATOM 4032 C C . VAL C 1 43 ? -1.593 10.381 8.688 1.00 35.10 72 VAL C C 1
ATOM 4033 O O . VAL C 1 43 ? -2.427 9.659 8.155 1.00 35.16 72 VAL C O 1
ATOM 4037 N N . PRO C 1 44 ? -0.388 9.918 9.103 1.00 34.97 73 PRO C N 1
ATOM 4038 C CA . PRO C 1 44 ? -0.038 8.505 8.895 1.00 34.81 73 PRO C CA 1
ATOM 4039 C C . PRO C 1 44 ? -0.945 7.520 9.642 1.00 35.10 73 PRO C C 1
ATOM 4040 O O . PRO C 1 44 ? -1.438 7.846 10.733 1.00 35.02 73 PRO C O 1
ATOM 4044 N N . LEU C 1 45 ? -1.153 6.340 9.047 1.00 35.63 74 LEU C N 1
ATOM 4045 C CA . LEU C 1 45 ? -1.954 5.281 9.655 1.00 35.45 74 LEU C CA 1
ATOM 4046 C C . LEU C 1 45 ? -1.344 4.917 11.001 1.00 35.93 74 LEU C C 1
ATOM 4047 O O . LEU C 1 45 ? -0.119 4.773 11.114 1.00 37.75 74 LEU C O 1
ATOM 4049 N N . GLY C 1 46 ? -2.196 4.832 12.022 1.00 35.52 75 GLY C N 1
ATOM 4050 C CA . GLY C 1 46 ? -1.771 4.592 13.397 1.00 35.49 75 GLY C CA 1
ATOM 4051 C C . GLY C 1 46 ? -2.197 5.679 14.362 1.00 35.62 75 GLY C C 1
ATOM 4052 O O . GLY C 1 46 ? -2.592 5.377 15.485 1.00 37.15 75 GLY C O 1
ATOM 4053 N N . TRP C 1 47 ? -2.121 6.940 13.936 1.00 33.95 76 TRP C N 1
ATOM 4054 C CA . TRP C 1 47 ? -2.496 8.061 14.797 1.00 32.93 76 TRP C CA 1
ATOM 4055 C C . TRP C 1 47 ? -4.005 8.220 14.880 1.00 32.50 76 TRP C C 1
ATOM 4056 O O . TRP C 1 47 ? -4.692 8.231 13.857 1.00 31.45 76 TRP C O 1
ATOM 4067 N N . VAL C 1 48 ? -4.502 8.344 16.110 1.00 32.64 77 VAL C N 1
ATOM 4068 C CA . VAL C 1 48 ? -5.919 8.483 16.406 1.00 32.15 77 VAL C CA 1
ATOM 4069 C C . VAL C 1 48 ? -6.092 9.440 17.576 1.00 31.25 77 VAL C C 1
ATOM 4070 O O . VAL C 1 48 ? -5.119 9.690 18.322 1.00 33.18 77 VAL C O 1
ATOM 4074 N N . VAL C 1 49 ? -7.292 10.002 17.702 1.00 31.76 78 VAL C N 1
ATOM 4075 C CA . VAL C 1 49 ? -7.745 10.659 18.923 1.00 32.43 78 VAL C CA 1
ATOM 4076 C C . VAL C 1 49 ? -8.694 9.701 19.637 1.00 33.78 78 VAL C C 1
ATOM 4077 O O . VAL C 1 49 ? -9.615 9.196 19.024 1.00 34.08 78 VAL C O 1
ATOM 4081 N N . GLU C 1 50 ? -8.449 9.448 20.919 1.00 35.19 79 GLU C N 1
ATOM 4082 C CA . GLU C 1 50 ? -9.272 8.527 21.726 1.00 35.99 79 GLU C CA 1
ATOM 4083 C C . GLU C 1 50 ? -9.435 9.145 23.107 1.00 35.98 79 GLU C C 1
ATOM 4084 O O . GLU C 1 50 ? -8.434 9.429 23.758 1.00 33.48 79 GLU C O 1
ATOM 4086 N N . ASP C 1 51 ? -10.683 9.352 23.544 1.00 37.30 80 ASP C N 1
ATOM 4087 C CA . ASP C 1 51 ? -10.987 9.906 24.881 1.00 38.73 80 ASP C CA 1
ATOM 4088 C C . ASP C 1 51 ? -10.260 11.232 25.180 1.00 37.81 80 ASP C C 1
ATOM 4089 O O . ASP C 1 51 ? -9.751 11.444 26.286 1.00 38.41 80 ASP C O 1
ATOM 4094 N N . GLY C 1 52 ? -10.197 12.111 24.187 1.00 36.68 81 GLY C N 1
ATOM 4095 C CA . GLY C 1 52 ? -9.586 13.409 24.373 1.00 36.07 81 GLY C CA 1
ATOM 4096 C C . GLY C 1 52 ? -8.074 13.461 24.302 1.00 35.34 81 GLY C C 1
ATOM 4097 O O . GLY C 1 52 ? -7.508 14.490 24.668 1.00 35.91 81 GLY C O 1
ATOM 4098 N N . SER C 1 53 ? -7.431 12.400 23.794 1.00 34.57 82 SER C N 1
ATOM 4099 C CA . SER C 1 53 ? -5.965 12.296 23.711 1.00 34.20 82 SER C CA 1
ATOM 4100 C C . SER C 1 53 ? -5.497 11.801 22.344 1.00 32.76 82 SER C C 1
ATOM 4101 O O . SER C 1 53 ? -6.168 10.977 21.747 1.00 33.41 82 SER C O 1
ATOM 4104 N N . ILE C 1 54 ? -4.346 12.287 21.871 1.00 32.64 83 ILE C N 1
ATOM 4105 C CA . ILE C 1 54 ? -3.662 11.741 20.688 1.00 32.49 83 ILE C CA 1
ATOM 4106 C C . ILE C 1 54 ? -2.846 10.504 21.071 1.00 32.38 83 ILE C C 1
ATOM 4107 O O . ILE C 1 54 ? -2.098 10.536 22.070 1.00 33.91 83 ILE C O 1
ATOM 4112 N N . THR C 1 55 ? -2.936 9.442 20.269 1.00 34.15 84 THR C N 1
ATOM 4113 C CA . THR C 1 55 ? -2.107 8.245 20.469 1.00 35.43 84 THR C CA 1
ATOM 4114 C C . THR C 1 55 ? -1.807 7.518 19.160 1.00 35.61 84 THR C C 1
ATOM 4115 O O . THR C 1 55 ? -2.577 7.620 18.214 1.00 34.56 84 THR C O 1
ATOM 4119 N N . TYR C 1 56 ? -0.670 6.821 19.117 1.00 36.22 85 TYR C N 1
ATOM 4120 C CA . TYR C 1 56 ? -0.292 5.946 18.003 1.00 36.55 85 TYR C CA 1
ATOM 4121 C C . TYR C 1 56 ? -0.641 4.485 18.339 1.00 37.83 85 TYR C C 1
ATOM 4122 O O . TYR C 1 56 ? -0.119 3.934 19.310 1.00 38.96 85 TYR C O 1
ATOM 4131 N N . LYS C 1 57 ? -1.490 3.876 17.521 1.00 38.28 86 LYS C N 1
ATOM 4132 C CA . LYS C 1 57 ? -1.901 2.457 17.645 1.00 40.48 86 LYS C CA 1
ATOM 4133 C C . LYS C 1 57 ? -1.124 1.500 16.728 1.00 41.64 86 LYS C C 1
ATOM 4134 O O . LYS C 1 57 ? -0.978 0.316 17.051 1.00 42.27 86 LYS C O 1
ATOM 4140 N N . GLY C 1 58 ? -0.672 1.996 15.575 1.00 42.77 87 GLY C N 1
ATOM 4141 C CA . GLY C 1 58 ? 0.002 1.172 14.569 1.00 43.47 87 GLY C CA 1
ATOM 4142 C C . GLY C 1 58 ? -0.949 0.256 13.833 1.00 44.07 87 GLY C C 1
ATOM 4143 O O . GLY C 1 58 ? -1.923 0.710 13.237 1.00 45.35 87 GLY C O 1
ATOM 4144 N N . PHE C 1 67 ? 7.982 7.680 6.242 1.00 42.37 96 PHE C N 1
ATOM 4145 C CA . PHE C 1 67 ? 8.089 8.026 7.662 1.00 40.88 96 PHE C CA 1
ATOM 4146 C C . PHE C 1 67 ? 6.712 8.229 8.271 1.00 39.82 96 PHE C C 1
ATOM 4147 O O . PHE C 1 67 ? 5.818 8.725 7.602 1.00 39.90 96 PHE C O 1
ATOM 4155 N N . GLY C 1 68 ? 6.571 7.901 9.554 1.00 39.06 97 GLY C N 1
ATOM 4156 C CA . GLY C 1 68 ? 5.279 7.950 10.247 1.00 38.06 97 GLY C CA 1
ATOM 4157 C C . GLY C 1 68 ? 5.164 8.863 11.451 1.00 37.58 97 GLY C C 1
ATOM 4158 O O . GLY C 1 68 ? 4.205 8.749 12.192 1.00 38.45 97 GLY C O 1
ATOM 4159 N N . ASP C 1 69 ? 6.118 9.767 11.652 1.00 35.44 98 ASP C N 1
ATOM 4160 C CA . ASP C 1 69 ? 6.081 10.694 12.791 1.00 35.14 98 ASP C CA 1
ATOM 4161 C C . ASP C 1 69 ? 5.009 11.755 12.509 1.00 34.67 98 ASP C C 1
ATOM 4162 O O . ASP C 1 69 ? 4.721 12.030 11.347 1.00 35.33 98 ASP C O 1
ATOM 4167 N N . LEU C 1 70 ? 4.388 12.284 13.562 1.00 33.30 99 LEU C N 1
ATOM 4168 C CA . LEU C 1 70 ? 3.329 13.289 13.430 1.00 33.11 99 LEU C CA 1
ATOM 4169 C C . LEU C 1 70 ? 3.900 14.633 13.854 1.00 32.58 99 LEU C C 1
ATOM 4170 O O . LEU C 1 70 ? 4.447 14.745 14.935 1.00 34.50 99 LEU C O 1
ATOM 4175 N N . ILE C 1 71 ? 3.787 15.633 12.989 1.00 30.93 100 ILE C N 1
ATOM 4176 C CA . ILE C 1 71 ? 4.217 16.983 13.277 1.00 32.09 100 ILE C CA 1
ATOM 4177 C C . ILE C 1 71 ? 3.021 17.924 13.243 1.00 31.44 100 ILE C C 1
ATOM 4178 O O . ILE C 1 71 ? 2.046 17.675 12.515 1.00 30.04 100 ILE C O 1
ATOM 4183 N N . TYR C 1 72 ? 3.102 18.988 14.036 1.00 31.12 101 TYR C N 1
ATOM 4184 C CA . TYR C 1 72 ? 2.138 20.069 13.968 1.00 30.97 101 TYR C CA 1
ATOM 4185 C C . TYR C 1 72 ? 2.550 20.980 12.809 1.00 31.05 101 TYR C C 1
ATOM 4186 O O . TYR C 1 72 ? 3.728 21.329 12.677 1.00 30.73 101 TYR C O 1
ATOM 4195 N N . ASP C 1 73 ? 1.592 21.391 11.999 1.00 31.45 102 ASP C N 1
ATOM 4196 C CA . ASP C 1 73 ? 1.885 21.990 10.684 1.00 31.99 102 ASP C CA 1
ATOM 4197 C C . ASP C 1 73 ? 2.185 23.501 10.728 1.00 32.76 102 ASP C C 1
ATOM 4198 O O . ASP C 1 73 ? 1.573 24.289 10.011 1.00 33.95 102 ASP C O 1
ATOM 4203 N N . LYS C 1 74 ? 3.157 23.880 11.533 1.00 33.21 103 LYS C N 1
ATOM 4204 C CA . LYS C 1 74 ? 3.598 25.261 11.675 1.00 34.79 103 LYS C CA 1
ATOM 4205 C C . LYS C 1 74 ? 4.987 25.199 12.254 1.00 33.76 103 LYS C C 1
ATOM 4206 O O . LYS C 1 74 ? 5.229 24.439 13.191 1.00 33.76 103 LYS C O 1
ATOM 4212 N N . LYS C 1 75 ? 5.894 25.987 11.706 1.00 33.57 104 LYS C N 1
ATOM 4213 C CA . LYS C 1 75 ? 7.228 26.101 12.254 1.00 34.24 104 LYS C CA 1
ATOM 4214 C C . LYS C 1 75 ? 7.250 27.138 13.376 1.00 33.81 104 LYS C C 1
ATOM 4215 O O . LYS C 1 75 ? 6.530 28.140 13.319 1.00 35.29 104 LYS C O 1
ATOM 4221 N N . PHE C 1 76 ? 8.094 26.891 14.374 1.00 33.74 105 PHE C N 1
ATOM 4222 C CA . PHE C 1 76 ? 8.252 27.757 15.532 1.00 32.85 105 PHE C CA 1
ATOM 4223 C C . PHE C 1 76 ? 9.732 27.986 15.717 1.00 33.89 105 PHE C C 1
ATOM 4224 O O . PHE C 1 76 ? 10.551 27.206 15.235 1.00 33.93 105 PHE C O 1
ATOM 4232 N N . LYS C 1 77 ? 10.077 29.067 16.415 1.00 34.43 106 LYS C N 1
ATOM 4233 C CA . LYS C 1 77 ? 11.478 29.323 16.742 1.00 34.87 106 LYS C CA 1
ATOM 4234 C C . LYS C 1 77 ? 11.679 29.641 18.209 1.00 33.74 106 LYS C C 1
ATOM 4235 O O . LYS C 1 77 ? 12.377 28.908 18.903 1.00 34.94 106 LYS C O 1
ATOM 4241 N N . ASN C 1 78 ? 11.055 30.719 18.666 1.00 33.54 107 ASN C N 1
ATOM 4242 C CA . ASN C 1 78 ? 11.056 31.057 20.075 1.00 32.35 107 ASN C CA 1
ATOM 4243 C C . ASN C 1 78 ? 9.680 30.795 20.638 1.00 31.71 107 ASN C C 1
ATOM 4244 O O . ASN C 1 78 ? 8.697 31.360 20.149 1.00 31.77 107 ASN C O 1
ATOM 4249 N N . PHE C 1 79 ? 9.597 29.962 21.670 1.00 30.57 108 PHE C N 1
ATOM 4250 C CA . PHE C 1 79 ? 8.304 29.518 22.141 1.00 31.16 108 PHE C CA 1
ATOM 4251 C C . PHE C 1 79 ? 8.362 28.877 23.504 1.00 30.91 108 PHE C C 1
ATOM 4252 O O . PHE C 1 79 ? 9.424 28.452 23.943 1.00 30.78 108 PHE C O 1
ATOM 4260 N N . VAL C 1 80 ? 7.193 28.782 24.131 1.00 31.23 109 VAL C N 1
ATOM 4261 C CA . VAL C 1 80 ? 6.946 27.934 25.301 1.00 31.17 109 VAL C CA 1
ATOM 4262 C C . VAL C 1 80 ? 5.922 26.905 24.872 1.00 31.74 109 VAL C C 1
ATOM 4263 O O . VAL C 1 80 ? 4.810 27.277 24.518 1.00 32.69 109 VAL C O 1
ATOM 4267 N N . PHE C 1 81 ? 6.314 25.633 24.900 1.00 31.18 110 PHE C N 1
ATOM 4268 C CA . PHE C 1 81 ? 5.484 24.514 24.442 1.00 31.91 110 PHE C CA 1
ATOM 4269 C C . PHE C 1 81 ? 5.116 23.657 25.641 1.00 31.59 110 PHE C C 1
ATOM 4270 O O . PHE C 1 81 ? 6.001 23.297 26.422 1.00 31.69 110 PHE C O 1
ATOM 4278 N N . GLU C 1 82 ? 3.844 23.327 25.790 1.00 31.47 111 GLU C N 1
ATOM 4279 C CA . GLU C 1 82 ? 3.388 22.442 26.865 1.00 32.42 111 GLU C CA 1
ATOM 4280 C C . GLU C 1 82 ? 2.562 21.304 26.311 1.00 32.11 111 GLU C C 1
ATOM 4281 O O . GLU C 1 82 ? 1.762 21.475 25.386 1.00 30.54 111 GLU C O 1
ATOM 4287 N N . ILE C 1 83 ? 2.741 20.132 26.919 1.00 31.86 112 ILE C N 1
ATOM 4288 C CA . ILE C 1 83 ? 2.048 18.923 26.508 1.00 31.76 112 ILE C CA 1
ATOM 4289 C C . ILE C 1 83 ? 1.973 18.015 27.720 1.00 30.83 112 ILE C C 1
ATOM 4290 O O . ILE C 1 83 ? 2.927 17.975 28.527 1.00 32.75 112 ILE C O 1
ATOM 4295 N N . GLU C 1 84 ? 0.850 17.316 27.855 1.00 32.27 113 GLU C N 1
ATOM 4296 C CA . GLU C 1 84 ? 0.694 16.288 28.867 1.00 32.07 113 GLU C CA 1
ATOM 4297 C C . GLU C 1 84 ? 0.765 14.941 28.199 1.00 31.80 113 GLU C C 1
ATOM 4298 O O . GLU C 1 84 ? 0.253 14.768 27.093 1.00 31.30 113 GLU C O 1
ATOM 4304 N N . TRP C 1 85 ? 1.394 13.979 28.876 1.00 32.13 114 TRP C N 1
ATOM 4305 C CA . TRP C 1 85 ? 1.576 12.656 28.325 1.00 31.76 114 TRP C CA 1
ATOM 4306 C C . TRP C 1 85 ? 1.504 11.590 29.397 1.00 32.32 114 TRP C C 1
ATOM 4307 O O . TRP C 1 85 ? 1.820 11.833 30.562 1.00 32.39 114 TRP C O 1
ATOM 4318 N N . LYS C 1 86 ? 1.073 10.408 28.976 1.00 32.10 115 LYS C N 1
ATOM 4319 C CA . LYS C 1 86 ? 0.940 9.254 29.853 1.00 33.47 115 LYS C CA 1
ATOM 4320 C C . LYS C 1 86 ? 1.494 8.072 29.099 1.00 34.96 115 LYS C C 1
ATOM 4321 O O . LYS C 1 86 ? 1.157 7.874 27.942 1.00 36.52 115 LYS C O 1
ATOM 4327 N N . ILE C 1 87 ? 2.298 7.260 29.775 1.00 35.22 116 ILE C N 1
ATOM 4328 C CA . ILE C 1 87 ? 2.960 6.139 29.153 1.00 35.69 116 ILE C CA 1
ATOM 4329 C C . ILE C 1 87 ? 2.490 4.861 29.846 1.00 36.44 116 ILE C C 1
ATOM 4330 O O . ILE C 1 87 ? 2.240 4.868 31.049 1.00 37.34 116 ILE C O 1
ATOM 4335 N N . ASP C 1 88 ? 2.324 3.800 29.057 1.00 36.46 117 ASP C N 1
ATOM 4336 C CA A ASP C 1 88 ? 1.981 2.468 29.572 0.50 36.90 117 ASP C CA 1
ATOM 4337 C CA B ASP C 1 88 ? 1.995 2.467 29.569 0.50 37.25 117 ASP C CA 1
ATOM 4338 C C . ASP C 1 88 ? 3.269 1.816 30.080 1.00 36.18 117 ASP C C 1
ATOM 4339 O O . ASP C 1 88 ? 4.346 2.332 29.860 1.00 36.79 117 ASP C O 1
ATOM 4348 N N . LYS C 1 89 ? 3.150 0.665 30.740 1.00 36.57 118 LYS C N 1
ATOM 4349 C CA . LYS C 1 89 ? 4.335 -0.076 31.178 1.00 36.90 118 LYS C CA 1
ATOM 4350 C C . LYS C 1 89 ? 5.295 -0.336 30.017 1.00 35.73 118 LYS C C 1
ATOM 4351 O O . LYS C 1 89 ? 4.872 -0.785 28.958 1.00 39.02 118 LYS C O 1
ATOM 4354 N N . ALA C 1 90 ? 6.576 -0.074 30.245 1.00 37.25 119 ALA C N 1
ATOM 4355 C CA . ALA C 1 90 ? 7.623 -0.178 29.231 1.00 38.16 119 ALA C CA 1
ATOM 4356 C C . ALA C 1 90 ? 7.300 0.612 27.958 1.00 39.83 119 ALA C C 1
ATOM 4357 O O . ALA C 1 90 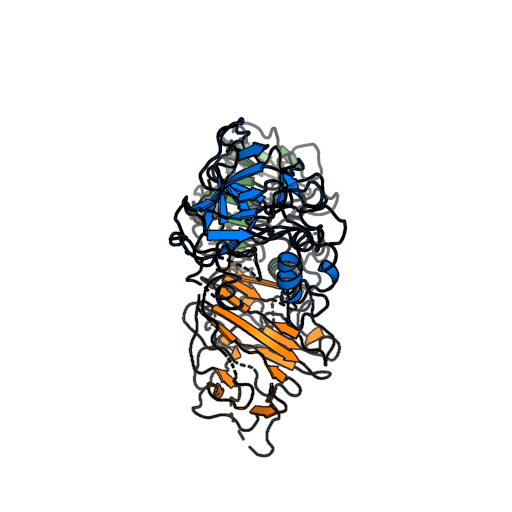? 7.657 0.183 26.873 1.00 43.50 119 ALA C O 1
ATOM 4359 N N . GLY C 1 91 ? 6.586 1.722 28.056 1.00 39.18 120 GLY C N 1
ATOM 4360 C CA . GLY C 1 91 ? 6.305 2.508 26.862 1.00 38.63 120 GLY C CA 1
ATOM 4361 C C . GLY C 1 91 ? 7.505 3.340 26.481 1.00 37.61 120 GLY C C 1
ATOM 4362 O O . GLY C 1 91 ? 8.427 3.560 27.281 1.00 38.03 120 GLY C O 1
ATOM 4363 N N . ASN C 1 92 ? 7.482 3.816 25.239 1.00 38.10 121 ASN C N 1
ATOM 4364 C CA A ASN C 1 92 ? 8.517 4.683 24.722 0.50 38.15 121 ASN C CA 1
ATOM 4365 C CA B ASN C 1 92 ? 8.508 4.732 24.748 0.50 37.59 121 ASN C CA 1
ATOM 4366 C C . ASN C 1 92 ? 7.933 5.632 23.676 1.00 36.65 121 ASN C C 1
ATOM 4367 O O . ASN C 1 92 ? 7.094 5.225 22.894 1.00 36.60 121 ASN C O 1
ATOM 4376 N N . SER C 1 93 ? 8.364 6.885 23.684 1.00 35.23 122 SER C N 1
ATOM 4377 C CA . SER C 1 93 ? 8.021 7.832 22.645 1.00 34.53 122 SER C CA 1
ATOM 4378 C C . SER C 1 93 ? 9.050 8.958 22.715 1.00 33.26 122 SER C C 1
ATOM 4379 O O . SER C 1 93 ? 10.143 8.786 23.268 1.00 32.59 122 SER C O 1
ATOM 4382 N N . GLY C 1 94 ? 8.735 10.095 22.120 1.00 33.61 123 GLY C N 1
ATOM 4383 C CA . GLY C 1 94 ? 9.622 11.220 22.130 1.00 33.72 123 GLY C CA 1
ATOM 4384 C C . GLY C 1 94 ? 8.973 12.401 21.470 1.00 33.45 123 GLY C C 1
ATOM 4385 O O . GLY C 1 94 ? 8.081 12.227 20.640 1.00 32.90 123 GLY C O 1
ATOM 4386 N N . ILE C 1 95 ? 9.463 13.582 21.837 1.00 32.15 124 ILE C N 1
ATOM 4387 C CA . ILE C 1 95 ? 8.998 14.845 21.327 1.00 32.00 124 ILE C CA 1
ATOM 4388 C C . ILE C 1 95 ? 10.175 15.547 20.648 1.00 32.44 124 ILE C C 1
ATOM 4389 O O . ILE C 1 95 ? 11.203 15.772 21.252 1.00 33.11 124 ILE C O 1
ATOM 4394 N N . PHE C 1 96 ? 9.991 15.918 19.385 1.00 31.74 125 PHE C N 1
ATOM 4395 C CA . PHE C 1 96 ? 10.957 16.721 18.629 1.00 31.58 125 PHE C CA 1
ATOM 4396 C C . PHE C 1 96 ? 10.450 18.127 18.608 1.00 32.50 125 PHE C C 1
ATOM 4397 O O . PHE C 1 96 ? 9.241 18.349 18.654 1.00 33.31 125 PHE C O 1
ATOM 4405 N N . TYR C 1 97 ? 11.362 19.092 18.596 1.00 32.49 126 TYR C N 1
ATOM 4406 C CA . TYR C 1 97 ? 10.932 20.505 18.641 1.00 32.23 126 TYR C CA 1
ATOM 4407 C C . TYR C 1 97 ? 11.708 21.521 17.813 1.00 32.97 126 TYR C C 1
ATOM 4408 O O . TYR C 1 97 ? 11.369 22.717 17.848 1.00 33.36 126 TYR C O 1
ATOM 4417 N N . THR C 1 98 ? 12.682 21.069 17.029 1.00 32.56 127 THR C N 1
ATOM 4418 C CA . THR C 1 98 ? 13.348 21.939 16.030 1.00 32.32 127 THR C CA 1
ATOM 4419 C C . THR C 1 98 ? 13.452 21.258 14.655 1.00 32.08 127 THR C C 1
ATOM 4420 O O . THR C 1 98 ? 14.297 21.635 13.835 1.00 32.71 127 THR C O 1
ATOM 4424 N N . ALA C 1 99 ? 12.585 20.281 14.382 1.00 30.93 128 ALA C N 1
ATOM 4425 C CA . ALA C 1 99 ? 12.801 19.421 13.220 1.00 32.04 128 ALA C CA 1
ATOM 4426 C C . ALA C 1 99 ? 12.664 20.162 11.894 1.00 32.28 128 ALA C C 1
ATOM 4427 O O . ALA C 1 99 ? 11.806 21.025 11.744 1.00 31.04 128 ALA C O 1
ATOM 4429 N N . GLN C 1 100 ? 13.506 19.784 10.937 1.00 33.15 129 GLN C N 1
ATOM 4430 C CA . GLN C 1 100 ? 13.404 20.230 9.566 1.00 32.60 129 GLN C CA 1
ATOM 4431 C C . GLN C 1 100 ? 12.812 19.078 8.770 1.00 33.07 129 GLN C C 1
ATOM 4432 O O . GLN C 1 100 ? 13.140 17.916 9.029 1.00 32.49 129 GLN C O 1
ATOM 4438 N N . GLU C 1 101 ? 11.922 19.393 7.845 1.00 32.78 130 GLU C N 1
ATOM 4439 C CA . GLU C 1 101 ? 11.445 18.404 6.893 1.00 33.38 130 GLU C CA 1
ATOM 4440 C C . GLU C 1 101 ? 12.423 18.238 5.764 1.00 33.91 130 GLU C C 1
ATOM 4441 O O . GLU C 1 101 ? 12.476 19.063 4.844 1.00 34.88 130 GLU C O 1
ATOM 4447 N N . ILE C 1 102 ? 13.184 17.153 5.840 1.00 34.65 131 ILE C N 1
ATOM 4448 C CA . ILE C 1 102 ? 14.141 16.788 4.843 1.00 35.30 131 ILE C CA 1
ATOM 4449 C C . ILE C 1 102 ? 13.700 15.408 4.334 1.00 35.43 131 ILE C C 1
ATOM 4450 O O . ILE C 1 102 ? 13.778 14.411 5.057 1.00 35.21 131 ILE C O 1
ATOM 4455 N N . GLU C 1 103 ? 13.205 15.380 3.100 1.00 34.14 132 GLU C N 1
ATOM 4456 C CA A GLU C 1 103 ? 12.674 14.155 2.504 0.50 34.48 132 GLU C CA 1
ATOM 4457 C CA B GLU C 1 103 ? 12.687 14.159 2.485 0.50 34.03 132 GLU C CA 1
ATOM 4458 C C . GLU C 1 103 ? 13.733 13.054 2.549 1.00 33.96 132 GLU C C 1
ATOM 4459 O O . GLU C 1 103 ? 14.891 13.291 2.221 1.00 34.17 132 GLU C O 1
ATOM 4470 N N . GLY C 1 104 ? 13.333 11.861 2.990 1.00 32.80 133 GLY C N 1
ATOM 4471 C CA . GLY C 1 104 ? 14.252 10.724 3.105 1.00 32.53 133 GLY C CA 1
ATOM 4472 C C . GLY C 1 104 ? 15.231 10.733 4.276 1.00 32.78 133 GLY C C 1
ATOM 4473 O O . GLY C 1 104 ? 16.054 9.828 4.384 1.00 33.44 133 GLY C O 1
ATOM 4474 N N . THR C 1 105 ? 15.126 11.726 5.156 1.00 32.25 134 THR C N 1
ATOM 4475 C CA . THR C 1 105 ? 15.994 11.868 6.333 1.00 31.30 134 THR C CA 1
ATOM 4476 C C . THR C 1 105 ? 15.099 11.804 7.557 1.00 31.74 134 THR C C 1
ATOM 4477 O O . THR C 1 105 ? 14.086 12.492 7.605 1.00 30.41 134 THR C O 1
ATOM 4481 N N . PRO C 1 106 ? 15.445 10.961 8.542 1.00 31.49 135 PRO C N 1
ATOM 4482 C CA . PRO C 1 106 ? 14.568 10.887 9.710 1.00 30.50 135 PRO C CA 1
ATOM 4483 C C . PRO C 1 106 ? 14.403 12.198 10.452 1.00 31.65 135 PRO C C 1
ATOM 4484 O O . PRO C 1 106 ? 15.320 13.014 10.463 1.00 30.92 135 PRO C O 1
ATOM 4488 N N . ILE C 1 107 ? 13.244 12.361 11.085 1.00 31.55 136 ILE C N 1
ATOM 4489 C CA . ILE C 1 107 ? 12.951 13.547 11.899 1.00 31.17 136 ILE C CA 1
ATOM 4490 C C . ILE C 1 107 ? 14.010 13.770 12.995 1.00 32.06 136 ILE C C 1
ATOM 4491 O O . ILE C 1 107 ? 14.406 14.895 13.292 1.00 31.96 136 ILE C O 1
ATOM 4496 N N . TYR C 1 108 ? 14.503 12.668 13.543 1.00 32.27 137 TYR C N 1
ATOM 4497 C CA . TYR C 1 108 ? 15.442 12.739 14.658 1.00 32.23 137 TYR C CA 1
ATOM 4498 C C . TYR C 1 108 ? 16.876 13.137 14.268 1.00 32.57 137 TYR C C 1
ATOM 4499 O O . TYR C 1 108 ? 17.718 13.261 15.140 1.00 32.35 137 TYR C O 1
ATOM 4508 N N . TYR C 1 109 ? 17.154 13.339 12.981 1.00 31.51 138 TYR C N 1
ATOM 4509 C CA . TYR C 1 109 ? 18.429 13.894 12.531 1.00 31.48 138 TYR C CA 1
ATOM 4510 C C . TYR C 1 109 ? 18.542 15.406 12.709 1.00 33.18 138 TYR C C 1
ATOM 4511 O O . TYR C 1 109 ? 19.649 15.941 12.676 1.00 33.65 138 TYR C O 1
ATOM 4520 N N . SER C 1 110 ? 17.417 16.107 12.861 1.00 32.55 139 SER C N 1
ATOM 4521 C CA . SER C 1 110 ? 17.423 17.563 12.826 1.00 32.03 139 SER C CA 1
ATOM 4522 C C . SER C 1 110 ? 16.810 18.209 14.068 1.00 31.28 139 SER C C 1
ATOM 4523 O O . SER C 1 110 ? 16.474 19.399 14.048 1.00 32.06 139 SER C O 1
ATOM 4526 N N . SER C 1 111 ? 16.655 17.444 15.141 1.00 31.68 140 SER C N 1
ATOM 4527 C CA . SER C 1 111 ? 16.140 18.011 16.355 1.00 32.65 140 SER C CA 1
ATOM 4528 C C . SER C 1 111 ? 16.611 17.174 17.520 1.00 33.78 140 SER C C 1
ATOM 4529 O O . SER C 1 111 ? 16.645 15.953 17.393 1.00 33.87 140 SER C O 1
ATOM 4532 N N . PRO C 1 112 ? 16.896 17.838 18.676 1.00 33.86 141 PRO C N 1
ATOM 4533 C CA . PRO C 1 112 ? 16.940 17.072 19.901 1.00 33.10 141 PRO C CA 1
ATOM 4534 C C . PRO C 1 112 ? 15.617 16.399 20.134 1.00 32.32 141 PRO C C 1
ATOM 4535 O O . PRO C 1 112 ? 14.569 16.902 19.686 1.00 32.93 141 PRO C O 1
ATOM 4539 N N . GLU C 1 113 ? 15.653 15.277 20.831 1.00 31.66 142 GLU C N 1
ATOM 4540 C CA . GLU C 1 113 ? 14.467 14.559 21.215 1.00 31.77 142 GLU C CA 1
ATOM 4541 C C . GLU C 1 113 ? 14.316 14.676 22.728 1.00 32.62 142 GLU C C 1
ATOM 4542 O O . GLU C 1 113 ? 15.199 14.264 23.469 1.00 32.80 142 GLU C O 1
ATOM 4548 N N . TYR C 1 114 ? 13.169 15.172 23.177 1.00 31.48 143 TYR C N 1
ATOM 4549 C CA . TYR C 1 114 ? 12.782 15.063 24.574 1.00 31.81 143 TYR C CA 1
ATOM 4550 C C . TYR C 1 114 ? 12.249 13.646 24.752 1.00 32.50 143 TYR C C 1
ATOM 4551 O O . TYR C 1 114 ? 11.178 13.308 24.247 1.00 30.50 143 TYR C O 1
ATOM 4560 N N . GLN C 1 115 ? 13.023 12.813 25.442 1.00 33.18 144 GLN C N 1
ATOM 4561 C CA . GLN C 1 115 ? 12.747 11.388 25.548 1.00 31.44 144 GLN C CA 1
ATOM 4562 C C . GLN C 1 115 ? 11.536 11.122 26.432 1.00 31.69 144 GLN C C 1
ATOM 4563 O O . GLN C 1 115 ? 11.389 11.763 27.467 1.00 31.81 144 GLN C O 1
ATOM 4569 N N . LEU C 1 116 ? 10.698 10.164 26.026 1.00 32.10 145 LEU C N 1
ATOM 4570 C CA . LEU C 1 116 ? 9.585 9.694 26.845 1.00 31.92 145 LEU C CA 1
ATOM 4571 C C . LEU C 1 116 ? 9.789 8.201 27.018 1.00 33.98 145 LEU C C 1
ATOM 4572 O O . LEU C 1 116 ? 9.886 7.482 26.038 1.00 36.15 145 LEU C O 1
ATOM 4577 N N . LEU C 1 117 ? 9.898 7.739 28.262 1.00 35.08 146 LEU C N 1
ATOM 4578 C CA . LEU C 1 117 ? 10.232 6.338 28.553 1.00 36.16 146 LEU C CA 1
ATOM 4579 C C . LEU C 1 117 ? 9.631 5.967 29.900 1.00 36.03 146 LEU C C 1
ATOM 4580 O O . LEU C 1 117 ? 9.524 6.823 30.783 1.00 35.23 146 LEU C O 1
ATOM 4585 N N . ASP C 1 118 ? 9.228 4.707 30.050 1.00 35.87 147 ASP C N 1
ATOM 4586 C CA . ASP C 1 118 ? 9.053 4.113 31.383 1.00 36.22 147 ASP C CA 1
ATOM 4587 C C . ASP C 1 118 ? 10.461 3.770 31.872 1.00 36.25 147 ASP C C 1
ATOM 4588 O O . ASP C 1 118 ? 11.034 2.767 31.457 1.00 37.73 147 ASP C O 1
ATOM 4593 N N . ASN C 1 119 ? 11.010 4.600 32.760 1.00 37.29 148 ASN C N 1
ATOM 4594 C CA . ASN C 1 119 ? 12.377 4.404 33.265 1.00 37.40 148 ASN C CA 1
ATOM 4595 C C . ASN C 1 119 ? 12.586 3.109 34.026 1.00 38.50 148 ASN C C 1
ATOM 4596 O O . ASN C 1 119 ? 13.705 2.632 34.122 1.00 40.07 148 ASN C O 1
ATOM 4601 N N . GLU C 1 120 ? 11.515 2.573 34.597 1.00 38.79 149 GLU C N 1
ATOM 4602 C CA . GLU C 1 120 ? 11.603 1.373 35.426 1.00 40.02 149 GLU C CA 1
ATOM 4603 C C . GLU C 1 120 ? 11.603 0.055 34.648 1.00 41.18 149 GLU C C 1
ATOM 4604 O O . GLU C 1 120 ? 12.066 -0.952 35.188 1.00 41.45 149 GLU C O 1
ATOM 4607 N N . ASN C 1 121 ? 11.074 0.038 33.420 1.00 42.59 150 ASN C N 1
ATOM 4608 C CA . ASN C 1 121 ? 10.873 -1.222 32.655 1.00 45.54 150 ASN C CA 1
ATOM 4609 C C . ASN C 1 121 ? 11.345 -1.277 31.183 1.00 49.04 150 ASN C C 1
ATOM 4610 O O . ASN C 1 121 ? 11.463 -2.369 30.646 1.00 50.64 150 ASN C O 1
ATOM 4628 N 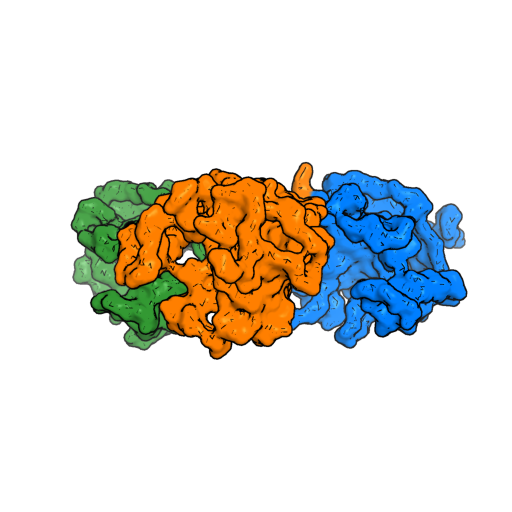N . PRO C 1 123 ? 14.298 -1.245 28.687 1.00 56.12 152 PRO C N 1
ATOM 4629 C CA . PRO C 1 123 ? 15.759 -1.318 28.897 1.00 56.48 152 PRO C CA 1
ATOM 4630 C C . PRO C 1 123 ? 16.600 -0.198 28.253 1.00 56.49 152 PRO C C 1
ATOM 4631 O O . PRO C 1 123 ? 17.768 -0.033 28.626 1.00 56.79 152 PRO C O 1
ATOM 4635 N N . ASP C 1 124 ? 16.022 0.574 27.326 1.00 56.34 153 ASP C N 1
ATOM 4636 C CA . ASP C 1 124 ? 16.684 1.787 26.841 1.00 55.77 153 ASP C CA 1
ATOM 4637 C C . ASP C 1 124 ? 16.931 2.813 27.970 1.00 56.44 153 ASP C C 1
ATOM 4638 O O . ASP C 1 124 ? 17.855 3.608 27.847 1.00 56.02 153 ASP C O 1
ATOM 4643 N N . ALA C 1 125 ? 16.145 2.762 29.062 1.00 57.40 154 ALA C N 1
ATOM 4644 C CA . ALA C 1 125 ? 16.464 3.460 30.343 1.00 57.84 154 ALA C CA 1
ATOM 4645 C C . ALA C 1 125 ? 17.884 3.240 30.795 1.00 58.17 154 ALA C C 1
ATOM 4646 O O . ALA C 1 125 ? 18.594 4.204 31.096 1.00 59.25 154 ALA C O 1
ATOM 4648 N N . TRP C 1 126 ? 18.284 1.975 30.830 1.00 58.16 155 TRP C N 1
ATOM 4649 C CA . TRP C 1 126 ? 19.647 1.571 31.215 1.00 58.21 155 TRP C CA 1
ATOM 4650 C C . TRP C 1 126 ? 20.697 1.623 30.078 1.00 58.06 155 TRP C C 1
ATOM 4651 O O . TRP C 1 126 ? 21.895 1.545 30.366 1.00 58.79 155 TRP C O 1
ATOM 4653 N N . GLU C 1 127 ? 20.266 1.749 28.816 1.00 57.21 156 GLU C N 1
ATOM 4654 C CA . GLU C 1 127 ? 21.167 1.678 27.645 1.00 56.12 156 GLU C CA 1
ATOM 4655 C C . GLU C 1 127 ? 21.812 3.018 27.273 1.00 54.49 156 GLU C C 1
ATOM 4656 O O . GLU C 1 127 ? 22.678 3.088 26.393 1.00 55.74 156 GLU C O 1
ATOM 4658 N N . GLY C 1 128 ? 21.406 4.092 27.927 1.00 51.32 157 GLY C N 1
ATOM 4659 C CA . GLY C 1 128 ? 22.105 5.327 27.761 1.00 49.38 157 GLY C CA 1
ATOM 4660 C C . GLY C 1 128 ? 23.437 5.284 28.483 1.00 46.82 157 GLY C C 1
ATOM 4661 O O . GLY C 1 128 ? 23.870 4.240 29.021 1.00 47.41 157 GLY C O 1
ATOM 4662 N N . CYS C 1 129 ? 24.104 6.421 28.442 1.00 41.94 158 CYS C N 1
ATOM 4663 C CA . CYS C 1 129 ? 25.167 6.722 29.363 1.00 38.71 158 CYS C CA 1
ATOM 4664 C C . CYS C 1 129 ? 24.566 7.588 30.474 1.00 35.74 158 CYS C C 1
ATOM 4665 O O . CYS C 1 129 ? 24.129 8.724 30.203 1.00 34.61 158 CYS C O 1
ATOM 4668 N N . ASP C 1 130 ? 24.492 7.020 31.686 1.00 35.82 159 ASP C N 1
ATOM 4669 C CA . ASP C 1 130 ? 24.225 7.794 32.908 1.00 35.71 159 ASP C CA 1
ATOM 4670 C C . ASP C 1 130 ? 22.898 8.554 32.861 1.00 35.68 159 ASP C C 1
ATOM 4671 O O . ASP C 1 130 ? 22.819 9.719 33.283 1.00 37.37 159 ASP C O 1
ATOM 4676 N N . GLY C 1 131 ? 21.858 7.927 32.282 1.00 34.60 160 GLY C N 1
ATOM 4677 C CA . GLY C 1 131 ? 20.543 8.520 32.300 1.00 33.75 160 GLY C CA 1
ATOM 4678 C C . GLY C 1 131 ? 20.168 9.337 31.094 1.00 32.46 160 GLY C C 1
ATOM 4679 O O . GLY C 1 131 ? 19.083 9.910 31.039 1.00 34.54 160 GLY C O 1
ATOM 4680 N N . ASN C 1 132 ? 21.056 9.438 30.095 1.00 32.28 161 ASN C N 1
ATOM 4681 C CA . ASN C 1 132 ? 20.783 10.244 28.938 1.00 31.50 161 ASN C CA 1
ATOM 4682 C C . ASN C 1 132 ? 19.775 9.685 27.935 1.00 31.84 161 ASN C C 1
ATOM 4683 O O . ASN C 1 132 ? 19.570 10.289 26.909 1.00 32.06 161 ASN C O 1
ATOM 4688 N N . ARG C 1 133 ? 19.177 8.536 28.235 1.00 31.95 162 ARG C N 1
ATOM 4689 C CA . ARG C 1 133 ? 18.020 8.042 27.506 1.00 32.10 162 ARG C CA 1
ATOM 4690 C C . ARG C 1 133 ? 16.805 7.841 28.397 1.00 32.85 162 ARG C C 1
ATOM 4691 O O . ARG C 1 133 ? 15.869 7.123 28.019 1.00 32.27 162 ARG C O 1
ATOM 4699 N N . GLN C 1 134 ? 16.783 8.479 29.565 1.00 32.51 163 GLN C N 1
ATOM 4700 C CA A GLN C 1 134 ? 15.635 8.386 30.468 0.50 32.55 163 GLN C CA 1
ATOM 4701 C CA B GLN C 1 134 ? 15.631 8.359 30.443 0.50 33.01 163 GLN C CA 1
ATOM 4702 C C . GLN C 1 134 ? 14.636 9.490 30.149 1.00 31.30 163 GLN C C 1
ATOM 4703 O O . GLN C 1 134 ? 14.927 10.409 29.377 1.00 32.39 163 GLN C O 1
ATOM 4714 N N . ALA C 1 135 ? 13.431 9.371 30.695 1.00 31.44 164 ALA C N 1
ATOM 4715 C CA . ALA C 1 135 ? 12.369 10.332 30.416 1.00 31.30 164 ALA C CA 1
ATOM 4716 C C . ALA C 1 135 ? 12.833 11.753 30.703 1.00 31.11 164 ALA C C 1
ATOM 4717 O O . ALA C 1 135 ? 13.383 12.001 31.769 1.00 31.90 164 ALA C O 1
ATOM 4719 N N . GLY C 1 136 ? 12.650 12.656 29.734 1.00 30.21 165 GLY C N 1
ATOM 4720 C CA . GLY C 1 136 ? 13.042 14.060 29.845 1.00 30.37 165 GLY C CA 1
ATOM 4721 C C . GLY C 1 136 ? 14.445 14.403 29.379 1.00 29.91 165 GLY C C 1
ATOM 4722 O O . GLY C 1 136 ? 14.813 15.572 29.280 1.00 31.39 165 GLY C O 1
ATOM 4723 N N . ALA C 1 137 ? 15.247 13.389 29.074 1.00 29.65 166 ALA C N 1
ATOM 4724 C CA . ALA C 1 137 ? 16.559 13.591 28.522 1.00 29.53 166 ALA C CA 1
ATOM 4725 C C . ALA C 1 137 ? 16.462 14.281 27.175 1.00 31.72 166 ALA C C 1
ATOM 4726 O O . ALA C 1 137 ? 15.427 14.215 26.514 1.00 31.88 166 ALA C O 1
ATOM 4728 N N . VAL C 1 138 ? 17.557 14.924 26.778 1.00 32.29 167 VAL C N 1
ATOM 4729 C CA . VAL C 1 138 ? 17.830 15.145 25.372 1.00 32.20 167 VAL C CA 1
ATOM 4730 C C . VAL C 1 138 ? 18.449 13.815 24.942 1.00 32.29 167 VAL C C 1
ATOM 4731 O O . VAL C 1 138 ? 19.528 13.443 25.417 1.00 31.14 167 VAL C O 1
ATOM 4735 N N . TYR C 1 139 ? 17.715 13.035 24.158 1.00 31.97 168 TYR C N 1
ATOM 4736 C CA . TYR C 1 139 ? 18.050 11.653 23.909 1.00 31.71 168 TYR C CA 1
ATOM 4737 C C . TYR C 1 139 ? 19.503 11.502 23.432 1.00 31.06 168 TYR C C 1
ATOM 4738 O O . TYR C 1 139 ? 19.933 12.100 22.423 1.00 31.57 168 TYR C O 1
ATOM 4747 N N . ASP C 1 140 ? 20.226 10.687 24.186 1.00 32.56 169 ASP C N 1
ATOM 4748 C CA . ASP C 1 140 ? 21.623 10.337 23.955 1.00 33.16 169 ASP C CA 1
ATOM 4749 C C . ASP C 1 140 ? 22.607 11.480 24.129 1.00 33.98 169 ASP C C 1
ATOM 4750 O O . ASP C 1 140 ? 23.755 11.370 23.711 1.00 34.26 169 ASP C O 1
ATOM 4763 N N . ILE C 1 142 ? 21.953 14.466 27.022 1.00 31.97 171 ILE C N 1
ATOM 4764 C CA . ILE C 1 142 ? 21.884 15.089 28.357 1.00 31.84 171 ILE C CA 1
ATOM 4765 C C . ILE C 1 142 ? 20.830 14.404 29.176 1.00 33.08 171 ILE C C 1
ATOM 4766 O O . ILE C 1 142 ? 19.702 14.265 28.744 1.00 32.23 171 ILE C O 1
ATOM 4779 N N . PRO C 1 144 ? 18.341 14.085 32.504 1.00 32.36 173 PRO C N 1
ATOM 4780 C CA . PRO C 1 144 ? 17.652 15.015 33.370 1.00 31.85 173 PRO C CA 1
ATOM 4781 C C . PRO C 1 144 ? 18.180 14.949 34.789 1.00 31.97 173 PRO C C 1
ATOM 4782 O O . PRO C 1 144 ? 18.508 13.860 35.302 1.00 32.12 173 PRO C O 1
ATOM 4786 N N . ASP C 1 145 ? 18.231 16.101 35.449 1.00 31.23 174 ASP C N 1
ATOM 4787 C CA . ASP C 1 145 ? 18.539 16.162 36.857 1.00 32.02 174 ASP C CA 1
ATOM 4788 C C . ASP C 1 145 ? 17.909 17.445 37.390 1.00 32.77 174 ASP C C 1
ATOM 4789 O O . ASP C 1 145 ? 18.379 18.523 37.042 1.00 34.98 174 ASP C O 1
ATOM 4794 N N . PRO C 1 146 ? 16.883 17.326 38.241 1.00 31.42 175 PRO C N 1
ATOM 4795 C CA . PRO C 1 146 ? 16.284 16.142 38.821 1.00 31.28 175 PRO C CA 1
ATOM 4796 C C . PRO C 1 146 ? 15.484 15.312 37.830 1.00 30.37 175 PRO C C 1
ATOM 4797 O O . PRO C 1 146 ? 15.410 15.655 36.657 1.00 32.19 175 PRO C O 1
ATOM 4801 N N . GLN C 1 147 ? 14.930 14.223 38.348 1.00 31.48 176 GLN C N 1
ATOM 4802 C CA . GLN C 1 147 ? 14.109 13.286 37.567 1.00 32.11 176 GLN C CA 1
ATOM 4803 C C . GLN C 1 147 ? 12.740 13.203 38.237 1.00 32.37 176 GLN C C 1
ATOM 4804 O O . GLN C 1 147 ? 12.508 12.340 39.082 1.00 33.04 176 GLN C O 1
ATOM 4810 N N . PRO C 1 148 ? 11.821 14.125 37.879 1.00 31.69 177 PRO C N 1
ATOM 4811 C CA . PRO C 1 148 ? 10.478 14.177 38.451 1.00 31.77 177 PRO C CA 1
ATOM 4812 C C . PRO C 1 148 ? 9.409 13.380 37.722 1.00 32.65 177 PRO C C 1
ATOM 4813 O O . PRO C 1 148 ? 8.229 13.590 37.996 1.00 33.20 177 PRO C O 1
ATOM 4817 N N . VAL C 1 149 ? 9.792 12.474 36.825 1.00 31.61 178 VAL C N 1
ATOM 4818 C CA . VAL C 1 149 ? 8.776 11.687 36.109 1.00 32.00 178 VAL C CA 1
ATOM 4819 C C . VAL C 1 149 ? 7.949 10.836 37.083 1.00 32.63 178 VAL C C 1
ATOM 4820 O O . VAL C 1 149 ? 8.460 10.330 38.085 1.00 31.76 178 VAL C O 1
ATOM 4824 N N . LYS C 1 150 ? 6.644 10.736 36.825 1.00 32.49 179 LYS C N 1
ATOM 4825 C CA . LYS C 1 150 ? 5.765 9.922 37.632 1.00 33.91 179 LYS C CA 1
ATOM 4826 C C . LYS C 1 150 ? 5.907 8.481 37.145 1.00 34.63 179 LYS C C 1
ATOM 4827 O O . LYS C 1 150 ? 6.404 8.245 36.040 1.00 36.48 179 LYS C O 1
ATOM 4833 N N . PRO C 1 151 ? 5.490 7.508 37.961 1.00 36.22 180 PRO C N 1
ATOM 4834 C CA . PRO C 1 151 ? 5.463 6.137 37.468 1.00 36.48 180 PRO C CA 1
ATOM 4835 C C . PRO C 1 151 ? 4.553 6.005 36.241 1.00 35.82 180 PRO C C 1
ATOM 4836 O O . PRO C 1 151 ? 3.657 6.842 36.042 1.00 36.16 180 PRO C O 1
ATOM 4840 N N . TYR C 1 152 ? 4.798 4.983 35.424 1.00 35.61 181 TYR C N 1
ATOM 4841 C CA . TYR C 1 152 ? 3.969 4.736 34.234 1.00 36.18 181 TYR C CA 1
ATOM 4842 C C . TYR C 1 152 ? 2.489 4.645 34.601 1.00 35.67 181 TYR C C 1
ATOM 4843 O O . TYR C 1 152 ? 2.131 4.263 35.720 1.00 35.42 181 TYR C O 1
ATOM 4852 N N . GLY C 1 153 ? 1.645 5.010 33.639 1.00 35.72 182 GLY C N 1
ATOM 4853 C CA . GLY C 1 153 ? 0.218 5.087 33.839 1.00 35.00 182 GLY C CA 1
ATOM 4854 C C . GLY C 1 153 ? -0.302 6.320 34.554 1.00 34.79 182 GLY C C 1
ATOM 4855 O O . GLY C 1 153 ? -1.479 6.346 34.922 1.00 35.50 182 GLY C O 1
ATOM 4856 N N . ASN C 1 154 ? 0.549 7.334 34.738 1.00 34.68 183 ASN C N 1
ATOM 4857 C CA . ASN C 1 154 ? 0.149 8.624 35.289 1.00 34.76 183 ASN C CA 1
ATOM 4858 C C . ASN C 1 154 ? 0.406 9.714 34.259 1.00 35.00 183 ASN C C 1
ATOM 4859 O O . ASN C 1 154 ? 1.337 9.597 33.459 1.00 36.71 183 ASN C O 1
ATOM 4864 N N . TRP C 1 155 ? -0.381 10.780 34.317 1.00 34.09 184 TRP C N 1
ATOM 4865 C CA . TRP C 1 155 ? -0.211 11.919 33.424 1.00 34.58 184 TRP C CA 1
ATOM 4866 C C . TRP C 1 155 ? 0.941 12.799 33.899 1.00 34.34 184 TRP C C 1
ATOM 4867 O O . TRP C 1 155 ? 0.953 13.244 35.048 1.00 36.39 184 TRP C O 1
ATOM 4878 N N . ASN C 1 156 ? 1.924 12.994 33.031 1.00 33.50 185 ASN C N 1
ATOM 4879 C CA . ASN C 1 156 ? 3.053 13.901 33.258 1.00 32.54 185 ASN C CA 1
ATOM 4880 C C . ASN C 1 156 ? 2.829 15.184 32.480 1.00 34.41 185 ASN C C 1
ATOM 4881 O O . ASN C 1 156 ? 2.140 15.145 31.471 1.00 35.96 185 ASN C O 1
ATOM 4886 N N . LYS C 1 157 ? 3.357 16.297 32.974 1.00 32.98 186 LYS C N 1
ATOM 4887 C CA . LYS C 1 157 ? 3.296 17.596 32.301 1.00 33.92 186 LYS C CA 1
ATOM 4888 C C . LYS C 1 157 ? 4.697 17.952 31.835 1.00 33.61 186 LYS C C 1
ATOM 4889 O O . LYS C 1 157 ? 5.613 17.982 32.639 1.00 34.72 186 LYS C O 1
ATOM 4895 N N . THR C 1 158 ? 4.859 18.228 30.551 1.00 32.18 187 THR C N 1
ATOM 4896 C CA . THR C 1 158 ? 6.126 18.616 29.972 1.00 31.60 187 THR C CA 1
ATOM 4897 C C . THR C 1 158 ? 6.030 20.040 29.470 1.00 31.79 187 THR C C 1
ATOM 4898 O O . THR C 1 158 ? 5.013 20.430 28.915 1.00 31.42 187 THR C O 1
ATOM 4902 N N . ARG C 1 159 ? 7.096 20.805 29.667 1.00 31.92 188 ARG C N 1
ATOM 4903 C CA . ARG C 1 159 ? 7.244 22.115 29.069 1.00 31.02 188 ARG C CA 1
ATOM 4904 C C . ARG C 1 159 ? 8.610 22.166 28.440 1.00 31.83 188 ARG C C 1
ATOM 4905 O O . ARG C 1 159 ? 9.601 21.704 29.031 1.00 31.99 188 ARG C O 1
ATOM 4910 N N . ILE C 1 160 ? 8.656 22.697 27.234 1.00 30.87 189 ILE C N 1
ATOM 4911 C CA . ILE C 1 160 ? 9.902 22.919 26.514 1.00 29.77 189 ILE C CA 1
ATOM 4912 C C . ILE C 1 160 ? 9.940 24.364 26.098 1.00 31.03 189 ILE C C 1
ATOM 4913 O O . ILE C 1 160 ? 8.988 24.847 25.463 1.00 30.57 189 ILE C O 1
ATOM 4918 N N . VAL C 1 161 ? 10.990 25.070 26.496 1.00 32.03 190 VAL C N 1
ATOM 4919 C CA . VAL C 1 161 ? 11.153 26.475 26.129 1.00 31.62 190 VAL C CA 1
ATOM 4920 C C . VAL C 1 161 ? 12.341 26.595 25.209 1.00 33.01 190 VAL C C 1
ATOM 4921 O O . VAL C 1 161 ? 13.385 26.016 25.515 1.00 32.88 190 VAL C O 1
ATOM 4925 N N . VAL C 1 162 ? 12.184 27.310 24.093 1.00 32.25 191 VAL C N 1
ATOM 4926 C CA . VAL C 1 162 ? 13.314 27.727 23.265 1.00 31.87 191 VAL C CA 1
ATOM 4927 C C . VAL C 1 162 ? 13.224 29.248 23.162 1.00 32.02 191 VAL C C 1
ATOM 4928 O O . VAL C 1 162 ? 12.200 29.772 22.726 1.00 32.99 191 VAL C O 1
ATOM 4932 N N . TYR C 1 163 ? 14.275 29.952 23.588 1.00 32.56 192 TYR C N 1
ATOM 4933 C CA . TYR C 1 163 ? 14.274 31.404 23.565 1.00 31.03 192 TYR C CA 1
ATOM 4934 C C . TYR C 1 163 ? 15.671 31.898 23.247 1.00 32.03 192 TYR C C 1
ATOM 4935 O O . TYR C 1 163 ? 16.577 31.760 24.080 1.00 31.43 192 TYR C O 1
ATOM 4944 N N . ASN C 1 164 ? 15.843 32.493 22.067 1.00 31.38 193 ASN C N 1
ATOM 4945 C CA . ASN C 1 164 ? 17.136 33.024 21.624 1.00 32.78 193 ASN C CA 1
ATOM 4946 C C . ASN C 1 164 ? 18.228 31.972 21.762 1.00 32.91 193 ASN C C 1
ATOM 4947 O O . ASN C 1 164 ? 19.285 32.213 22.353 1.00 33.59 193 ASN C O 1
ATOM 4952 N N . GLN C 1 165 ? 17.915 30.792 21.247 1.00 32.39 194 GLN C N 1
ATOM 4953 C CA . GLN C 1 165 ? 18.765 29.604 21.230 1.00 32.80 194 GLN C CA 1
ATOM 4954 C C . GLN C 1 165 ? 18.957 28.879 22.548 1.00 32.61 194 GLN C C 1
ATOM 4955 O O . GLN C 1 165 ? 19.521 27.790 22.555 1.00 33.81 194 GLN C O 1
ATOM 4961 N N . ARG C 1 166 ? 18.424 29.422 23.650 1.00 32.40 195 ARG C N 1
ATOM 4962 C CA A ARG C 1 166 ? 18.448 28.746 24.928 0.50 32.50 195 ARG C CA 1
ATOM 4963 C CA B ARG C 1 166 ? 18.473 28.748 24.925 0.50 32.65 195 ARG C CA 1
ATOM 4964 C C . ARG C 1 166 ? 17.311 27.773 24.990 1.00 33.77 195 ARG C C 1
ATOM 4965 O O . ARG C 1 166 ? 16.193 28.129 24.626 1.00 35.04 195 ARG C O 1
ATOM 4980 N N . VAL C 1 167 ? 17.580 26.573 25.490 1.00 31.86 196 VAL C N 1
ATOM 4981 C CA . VAL C 1 167 ? 16.581 25.541 25.615 1.00 32.45 196 VAL C CA 1
ATOM 4982 C C . VAL C 1 167 ? 16.466 25.124 27.051 1.00 31.45 196 VAL C C 1
ATOM 4983 O O . VAL C 1 167 ? 17.490 24.868 27.694 1.00 33.52 196 VAL C O 1
ATOM 4987 N N . ILE C 1 168 ? 15.237 24.989 27.525 1.00 32.05 197 ILE C N 1
ATOM 4988 C CA . ILE C 1 168 ? 14.970 24.475 28.866 1.00 31.97 197 ILE C CA 1
ATOM 4989 C C . ILE C 1 168 ? 13.923 23.360 28.771 1.00 32.29 197 ILE C C 1
ATOM 4990 O O . ILE C 1 168 ? 12.892 23.547 28.117 1.00 32.76 197 ILE C O 1
ATOM 4995 N N . HIS C 1 169 ? 14.205 22.212 29.401 1.00 32.03 198 HIS C N 1
ATOM 4996 C CA . HIS C 1 169 ? 13.235 21.141 29.599 1.00 31.05 198 HIS C CA 1
ATOM 4997 C C . HIS C 1 169 ? 12.678 21.244 31.008 1.00 31.56 198 HIS C C 1
ATOM 4998 O O . HIS C 1 169 ? 13.453 21.338 31.960 1.00 30.87 198 HIS C O 1
ATOM 5005 N N . TYR C 1 170 ? 11.363 21.083 31.152 1.00 31.65 199 TYR C N 1
ATOM 5006 C CA . TYR C 1 170 ? 10.703 20.914 32.426 1.00 31.96 199 TYR C CA 1
ATOM 5007 C C . TYR C 1 170 ? 9.916 19.617 32.392 1.00 32.62 199 TYR C C 1
ATOM 5008 O O . TYR C 1 170 ? 9.431 19.198 31.338 1.00 33.57 199 TYR C O 1
ATOM 5030 N N . ASN C 1 172 ? 6.841 17.969 35.018 1.00 30.01 201 ASN C N 1
ATOM 5031 C CA . ASN C 1 172 ? 6.006 18.171 36.197 1.00 30.32 201 ASN C CA 1
ATOM 5032 C C . ASN C 1 172 ? 6.387 19.434 36.982 1.00 31.71 201 ASN C C 1
ATOM 5033 O O . ASN C 1 172 ? 6.552 19.422 38.209 1.00 32.29 201 ASN C O 1
ATOM 5038 N N . ASP C 1 173 ? 6.525 20.511 36.205 1.00 32.42 202 ASP C N 1
ATOM 5039 C CA . ASP C 1 173 ? 6.754 21.878 36.657 1.00 33.00 202 ASP C CA 1
ATOM 5040 C C . ASP C 1 173 ? 8.110 22.138 37.291 1.00 32.31 202 ASP C C 1
ATOM 5041 O O . ASP C 1 173 ? 8.295 23.162 37.905 1.00 34.15 202 ASP C O 1
ATOM 5046 N N . VAL C 1 174 ? 9.081 21.246 37.072 1.00 31.44 203 VAL C N 1
ATOM 5047 C CA . VAL C 1 174 ? 10.420 21.382 37.610 1.00 31.22 203 VAL C CA 1
ATOM 5048 C C . VAL C 1 174 ? 11.396 21.355 36.435 1.00 31.93 203 VAL C C 1
ATOM 5049 O O . VAL C 1 174 ? 11.270 20.510 35.543 1.00 32.12 203 VAL C O 1
ATOM 5053 N N . LYS C 1 175 ? 12.351 22.278 36.418 1.00 31.65 204 LYS C N 1
ATOM 5054 C CA . LYS C 1 175 ? 13.381 22.318 35.411 1.00 31.62 204 LYS C CA 1
ATOM 5055 C C . LYS C 1 175 ? 14.277 21.113 35.568 1.00 31.67 204 LYS C C 1
ATOM 5056 O O . LYS C 1 175 ? 14.728 20.842 36.680 1.00 32.74 204 LYS C O 1
ATOM 5062 N N . ILE C 1 176 ? 14.543 20.433 34.458 1.00 30.94 205 ILE C N 1
ATOM 5063 C CA . ILE C 1 176 ? 15.404 19.225 34.480 1.00 30.70 205 ILE C CA 1
ATOM 5064 C C . ILE C 1 176 ? 16.700 19.304 33.718 1.00 31.23 205 ILE C C 1
ATOM 5065 O O . ILE C 1 176 ? 17.594 18.499 33.965 1.00 32.43 205 ILE C O 1
ATOM 5070 N N . LEU C 1 177 ? 16.805 20.237 32.773 1.00 30.45 206 LEU C N 1
ATOM 5071 C CA . LEU C 1 177 ? 18.052 20.533 32.086 1.00 31.55 206 LEU C CA 1
ATOM 5072 C C . LEU C 1 177 ? 17.893 21.802 31.277 1.00 31.92 206 LEU C C 1
ATOM 5073 O O . LEU C 1 177 ? 16.761 22.224 30.976 1.00 32.30 206 LEU C O 1
ATOM 5078 N N . GLU C 1 178 ? 19.029 22.385 30.910 1.00 32.56 207 GLU C N 1
ATOM 5079 C CA . GLU C 1 178 ? 19.093 23.609 30.139 1.00 34.00 207 GLU C CA 1
ATOM 5080 C C . GLU C 1 178 ? 20.372 23.624 29.333 1.00 33.93 207 GLU C C 1
ATOM 5081 O O . GLU C 1 178 ? 21.418 23.225 29.841 1.00 34.75 207 GLU C O 1
ATOM 5087 N N . PHE C 1 179 ? 20.298 24.131 28.108 1.00 33.57 208 PHE C N 1
ATOM 5088 C CA . PHE C 1 179 ? 21.469 24.212 27.250 1.00 32.59 208 PHE C CA 1
ATOM 5089 C C . PHE C 1 179 ? 21.209 25.276 26.213 1.00 33.16 208 PHE C C 1
ATOM 5090 O O . PHE C 1 179 ? 20.172 25.937 26.259 1.00 34.03 208 PHE C O 1
ATOM 5098 N N . GLN C 1 180 ? 22.190 25.519 25.362 1.00 32.62 209 GLN C N 1
ATOM 5099 C CA A GLN C 1 180 ? 22.114 26.573 24.361 0.50 33.45 209 GLN C CA 1
ATOM 5100 C CA B GLN C 1 180 ? 22.050 26.542 24.341 0.50 33.19 209 GLN C CA 1
ATOM 5101 C C . GLN C 1 180 ? 22.540 25.994 23.016 1.00 33.13 209 GLN C C 1
ATOM 5102 O O . GLN C 1 180 ? 23.665 25.470 22.898 1.00 33.29 209 GLN C O 1
ATOM 5113 N N . PHE C 1 181 ? 21.684 26.087 22.007 1.00 32.28 210 PHE C N 1
ATOM 5114 C CA . PHE C 1 181 ? 22.084 25.740 20.645 1.00 32.51 210 PHE C CA 1
ATOM 5115 C C . PHE C 1 181 ? 23.189 26.654 20.128 1.00 32.94 210 PHE C C 1
ATOM 5116 O O . PHE C 1 181 ? 23.365 27.788 20.592 1.00 33.14 210 PHE C O 1
ATOM 5124 N N . GLY C 1 182 ? 23.897 26.198 19.098 1.00 33.73 211 GLY C N 1
ATOM 5125 C CA . GLY C 1 182 ? 24.833 27.035 18.435 1.00 32.71 211 GLY C CA 1
ATOM 5126 C C . GLY C 1 182 ? 26.090 27.387 19.213 1.00 31.64 211 GLY C C 1
ATOM 5127 O O . GLY C 1 182 ? 26.758 28.359 18.870 1.00 35.63 211 GLY C O 1
ATOM 5128 N N . THR C 1 183 ? 26.411 26.574 20.216 1.00 30.59 212 THR C N 1
ATOM 5129 C CA . THR C 1 183 ? 27.544 26.801 21.113 1.00 30.53 212 THR C CA 1
ATOM 5130 C C . THR C 1 183 ? 28.499 25.618 21.036 1.00 31.27 212 THR C C 1
ATOM 5131 O O . THR C 1 183 ? 28.103 24.514 20.637 1.00 31.78 212 THR C O 1
ATOM 5135 N N . PRO C 1 184 ? 29.754 25.829 21.437 1.00 31.03 213 PRO C N 1
ATOM 5136 C CA . PRO C 1 184 ? 30.646 24.664 21.503 1.00 31.06 213 PRO C CA 1
ATOM 5137 C C . PRO C 1 184 ? 30.206 23.607 22.485 1.00 31.14 213 PRO C C 1
ATOM 5138 O O . PRO C 1 184 ? 30.511 22.437 22.276 1.00 31.55 213 PRO C O 1
ATOM 5142 N N . VAL C 1 185 ? 29.505 23.970 23.555 1.00 29.95 214 VAL C N 1
ATOM 5143 C CA . VAL C 1 185 ? 28.937 22.960 24.451 1.00 29.97 214 VAL C CA 1
ATOM 5144 C C . VAL C 1 185 ? 27.947 22.082 23.676 1.00 30.80 214 VAL C C 1
ATOM 5145 O O . VAL C 1 185 ? 27.983 20.853 23.818 1.00 31.92 214 VAL C O 1
ATOM 5149 N N . TRP C 1 186 ? 27.083 22.685 22.875 1.00 31.46 215 TRP C N 1
ATOM 5150 C CA . TRP C 1 186 ? 26.167 21.882 22.047 1.00 31.55 215 TRP C CA 1
ATOM 5151 C C . TRP C 1 186 ? 26.953 20.950 21.096 1.00 31.08 215 TRP C C 1
ATOM 5152 O O . TRP C 1 186 ? 26.638 19.776 20.976 1.00 32.34 215 TRP C O 1
ATOM 5163 N N . ARG C 1 187 ? 27.988 21.475 20.470 1.00 30.01 216 ARG C N 1
ATOM 5164 C CA . ARG C 1 187 ? 28.807 20.665 19.560 1.00 29.47 216 ARG C CA 1
ATOM 5165 C C . ARG C 1 187 ? 29.467 19.503 20.311 1.00 30.90 216 ARG C C 1
ATOM 5166 O O . ARG C 1 187 ? 29.507 18.360 19.798 1.00 31.00 216 ARG C O 1
ATOM 5174 N N . ALA C 1 188 ? 29.987 19.780 21.503 1.00 30.29 217 ALA C N 1
ATOM 5175 C CA . ALA C 1 188 ? 30.621 18.731 22.316 1.00 30.76 217 ALA C CA 1
ATOM 5176 C C . ALA C 1 188 ? 29.622 17.618 22.653 1.00 32.05 217 ALA C C 1
ATOM 5177 O O . ALA C 1 188 ? 29.946 16.456 22.541 1.00 33.03 217 ALA C O 1
ATOM 5179 N N . LEU C 1 189 ? 28.405 17.996 23.006 1.00 31.76 218 LEU C N 1
ATOM 5180 C CA . LEU C 1 189 ? 27.345 17.046 23.340 1.00 31.72 218 LEU C CA 1
ATOM 5181 C C . LEU C 1 189 ? 26.960 16.205 22.124 1.00 32.65 218 LEU C C 1
ATOM 5182 O O . LEU C 1 189 ? 26.808 14.999 22.246 1.00 34.09 218 LEU C O 1
ATOM 5187 N N . VAL C 1 190 ? 26.860 16.835 20.973 1.00 31.24 219 VAL C N 1
ATOM 5188 C CA . VAL C 1 190 ? 26.563 16.121 19.711 1.00 31.50 219 VAL C CA 1
ATOM 5189 C C . VAL C 1 190 ? 27.696 15.183 19.381 1.00 32.47 219 VAL C C 1
ATOM 5190 O O . VAL C 1 190 ? 27.456 14.009 19.013 1.00 32.00 219 VAL C O 1
ATOM 5194 N N . ASP C 1 191 ? 28.935 15.649 19.571 1.00 31.40 220 ASP C N 1
ATOM 5195 C CA . ASP C 1 191 ? 30.111 14.843 19.291 1.00 31.17 220 ASP C CA 1
ATOM 5196 C C . ASP C 1 191 ? 30.191 13.501 20.013 1.00 31.52 220 ASP C C 1
ATOM 5197 O O . ASP C 1 191 ? 30.716 12.544 19.444 1.00 31.79 220 ASP C O 1
ATOM 5202 N N . HIS C 1 192 ? 29.678 13.444 21.237 1.00 32.36 221 HIS C N 1
ATOM 5203 C CA . HIS C 1 192 ? 29.678 12.213 22.037 1.00 33.89 221 HIS C CA 1
ATOM 5204 C C . HIS C 1 192 ? 28.424 11.372 21.908 1.00 34.90 221 HIS C C 1
ATOM 5205 O O . HIS C 1 192 ? 28.349 10.274 22.493 1.00 37.95 221 HIS C O 1
ATOM 5212 N N . SER C 1 193 ? 27.482 11.837 21.099 1.00 32.52 222 SER C N 1
ATOM 5213 C CA . SER C 1 193 ? 26.218 11.167 20.878 1.00 32.31 222 SER C CA 1
ATOM 5214 C C . SER C 1 193 ? 26.316 10.261 19.657 1.00 30.53 222 SER C C 1
ATOM 5215 O O . SER C 1 193 ? 27.284 10.287 18.889 1.00 30.39 222 SER C O 1
ATOM 5218 N N . LYS C 1 194 ? 25.237 9.514 19.442 1.00 31.87 223 LYS C N 1
ATOM 5219 C CA . LYS C 1 194 ? 25.077 8.705 18.237 1.00 31.05 223 LYS C CA 1
ATOM 5220 C C . LYS C 1 194 ? 24.978 9.518 16.938 1.00 30.23 223 LYS C C 1
ATOM 5221 O O . LYS C 1 194 ? 25.173 8.981 15.857 1.00 31.07 223 LYS C O 1
ATOM 5227 N N . PHE C 1 195 ? 24.700 10.813 17.046 1.00 31.25 224 PHE C N 1
ATOM 5228 C CA . PHE C 1 195 ? 24.521 11.670 15.871 1.00 32.87 224 PHE C CA 1
ATOM 5229 C C . PHE C 1 195 ? 25.868 12.156 15.307 1.00 36.39 224 PHE C C 1
ATOM 5230 O O . PHE C 1 195 ? 25.914 12.901 14.344 1.00 41.58 224 PHE C O 1
ATOM 5238 N N . SER C 1 196 ? 26.958 11.700 15.903 1.00 37.09 225 SER C N 1
ATOM 5239 C CA . SER C 1 196 ? 28.283 12.136 15.604 1.00 35.76 225 SER C CA 1
ATOM 5240 C C . SER C 1 196 ? 28.951 11.359 14.463 1.00 35.48 225 SER C C 1
ATOM 5241 O O . SER C 1 196 ? 28.869 10.114 14.355 1.00 32.49 225 SER C O 1
ATOM 5244 N N . LYS C 1 197 ? 29.713 12.094 13.665 1.00 36.63 226 LYS C N 1
ATOM 5245 C CA . LYS C 1 197 ? 30.713 11.490 12.803 1.00 38.10 226 LYS C CA 1
ATOM 5246 C C . LYS C 1 197 ? 31.841 10.739 13.550 1.00 38.10 226 LYS C C 1
ATOM 5247 O O . LYS C 1 197 ? 32.576 9.998 12.936 1.00 38.43 226 LYS C O 1
ATOM 5253 N N . PHE C 1 198 ? 31.956 10.934 14.867 1.00 37.37 227 PHE C N 1
ATOM 5254 C CA . PHE C 1 198 ? 32.935 10.256 15.706 1.00 36.77 227 PHE C CA 1
ATOM 5255 C C . PHE C 1 198 ? 32.396 9.002 16.425 1.00 36.13 227 PHE C C 1
ATOM 5256 O O . PHE C 1 198 ? 33.162 8.321 17.081 1.00 35.81 227 PHE C O 1
ATOM 5264 N N . SER C 1 199 ? 31.085 8.747 16.366 1.00 33.93 228 SER C N 1
ATOM 5265 C CA . SER C 1 199 ? 30.462 7.693 17.155 1.00 32.20 228 SER C CA 1
ATOM 5266 C C . SER C 1 199 ? 30.897 6.300 16.721 1.00 31.77 228 SER C C 1
ATOM 5267 O O . SER C 1 199 ? 31.028 6.054 15.543 1.00 31.45 228 SER C O 1
ATOM 5270 N N . THR C 1 200 ? 31.128 5.435 17.705 1.00 32.87 229 THR C N 1
ATOM 5271 C CA . THR C 1 200 ? 31.320 3.992 17.481 1.00 32.22 229 THR C CA 1
ATOM 5272 C C . THR C 1 200 ? 30.149 3.155 18.035 1.00 32.26 229 THR C C 1
ATOM 5273 O O . THR C 1 200 ? 30.248 1.937 18.162 1.00 31.58 229 THR C O 1
ATOM 5277 N N . SER C 1 201 ? 29.012 3.789 18.299 1.00 33.42 230 SER C N 1
ATOM 5278 C CA . SER C 1 201 ? 27.823 3.083 18.740 1.00 34.40 230 SER C CA 1
ATOM 5279 C C . SER C 1 201 ? 27.229 2.307 17.574 1.00 32.93 230 SER C C 1
ATOM 5280 O O . SER C 1 201 ? 27.234 2.821 16.458 1.00 29.37 230 SER C O 1
ATOM 5283 N N . PRO C 1 202 ? 26.671 1.102 17.827 1.00 33.66 231 PRO C N 1
ATOM 5284 C CA . PRO C 1 202 ? 25.930 0.422 16.766 1.00 33.73 231 PRO C CA 1
ATOM 5285 C C . PRO C 1 202 ? 24.704 1.198 16.265 1.00 33.37 231 PRO C C 1
ATOM 5286 O O . PRO C 1 202 ? 24.336 1.040 15.114 1.00 33.66 231 PRO C O 1
ATOM 5290 N N . GLU C 1 203 ? 24.138 2.073 17.110 1.00 32.68 232 GLU C N 1
ATOM 5291 C CA A GLU C 1 203 ? 23.007 2.919 16.764 0.50 32.48 232 GLU C CA 1
ATOM 5292 C CA B GLU C 1 203 ? 22.997 2.886 16.689 0.50 32.57 232 GLU C CA 1
ATOM 5293 C C . GLU C 1 203 ? 23.428 4.226 16.092 1.00 31.93 232 GLU C C 1
ATOM 5294 O O . GLU C 1 203 ? 22.598 5.109 15.886 1.00 31.98 232 GLU C O 1
ATOM 5305 N N . LYS C 1 204 ? 24.710 4.355 15.725 1.00 29.94 233 LYS C N 1
ATOM 5306 C CA . LYS C 1 204 ? 25.208 5.614 15.140 1.00 29.56 233 LYS C CA 1
ATOM 5307 C C . LYS C 1 204 ? 24.418 6.054 13.901 1.00 29.48 233 LYS C C 1
ATOM 5308 O O . LYS C 1 204 ? 23.977 5.211 13.100 1.00 28.25 233 LYS C O 1
ATOM 5314 N N . CYS C 1 205 ? 24.255 7.362 13.794 1.00 30.96 234 CYS C N 1
ATOM 5315 C CA A CYS C 1 205 ? 23.615 8.040 12.679 0.50 30.56 234 CYS C CA 1
ATOM 5316 C CA B CYS C 1 205 ? 23.665 7.976 12.594 0.50 31.57 234 CYS C CA 1
ATOM 5317 C C . CYS C 1 205 ? 24.538 9.168 12.203 1.00 30.36 234 CYS C C 1
ATOM 5318 O O . CYS C 1 205 ? 24.159 10.344 12.354 1.00 30.92 234 CYS C O 1
ATOM 5323 N N . PRO C 1 206 ? 25.747 8.848 11.677 1.00 30.46 235 PRO C N 1
ATOM 5324 C CA . PRO C 1 206 ? 26.731 9.878 11.307 1.00 31.47 235 PRO C CA 1
ATOM 5325 C C . PRO C 1 206 ? 26.269 10.940 10.311 1.00 31.94 235 PRO C C 1
ATOM 5326 O O . PRO C 1 206 ? 26.734 12.082 10.401 1.00 34.02 235 PRO C O 1
ATOM 5330 N N . GLU C 1 207 ? 25.319 10.602 9.439 1.00 31.36 236 GLU C N 1
ATOM 5331 C CA A GLU C 1 207 ? 24.742 11.549 8.474 0.50 31.53 236 GLU C CA 1
ATOM 5332 C CA B GLU C 1 207 ? 24.804 11.588 8.492 0.50 32.05 236 GLU C CA 1
ATOM 5333 C C . GLU C 1 207 ? 23.879 12.620 9.141 1.00 31.21 236 GLU C C 1
ATOM 5334 O O . GLU C 1 207 ? 23.493 13.581 8.476 1.00 32.97 236 GLU C O 1
ATOM 5345 N N . ALA C 1 208 ? 23.537 12.444 10.421 1.00 30.45 237 ALA C N 1
ATOM 5346 C CA . ALA C 1 208 ? 22.831 13.486 11.179 1.00 29.85 237 ALA C CA 1
ATOM 5347 C C . ALA C 1 208 ? 23.727 14.634 11.663 1.00 31.25 237 ALA C C 1
ATOM 5348 O O . ALA C 1 208 ? 23.215 15.650 12.095 1.00 32.80 237 ALA C O 1
ATOM 5350 N N . TYR C 1 209 ? 25.044 14.470 11.601 1.00 31.40 238 TYR C N 1
ATOM 5351 C CA . TYR C 1 209 ? 25.947 15.339 12.343 1.00 31.12 238 TYR C CA 1
ATOM 5352 C C . TYR C 1 209 ? 25.795 16.822 12.016 1.00 31.43 238 TYR C C 1
ATOM 5353 O O . TYR C 1 209 ? 25.532 17.617 12.924 1.00 33.08 238 TYR C O 1
ATOM 5362 N N . ASP C 1 210 ? 25.964 17.157 10.744 1.00 32.82 239 ASP C N 1
ATOM 5363 C CA . ASP C 1 210 ? 25.908 18.549 10.295 1.00 34.27 239 ASP C CA 1
ATOM 5364 C C . ASP C 1 210 ? 24.531 19.135 10.522 1.00 35.08 239 ASP C C 1
ATOM 5365 O O . ASP C 1 210 ? 24.434 20.285 10.967 1.00 37.59 239 ASP C O 1
ATOM 5370 N N . LEU C 1 211 ? 23.472 18.350 10.314 1.00 33.12 240 LEU C N 1
ATOM 5371 C CA . LEU C 1 211 ? 22.121 18.817 10.647 1.00 31.79 240 LEU C CA 1
ATOM 5372 C C . LEU C 1 211 ? 21.966 19.098 12.134 1.00 32.20 240 LEU C C 1
ATOM 5373 O O . LEU C 1 211 ? 21.401 20.121 12.511 1.00 33.36 240 LEU C O 1
ATOM 5391 N N . LEU C 1 213 ? 24.243 19.893 14.330 1.00 32.12 242 LEU C N 1
ATOM 5392 C CA . LEU C 1 213 ? 24.989 21.087 14.722 1.00 33.51 242 LEU C CA 1
ATOM 5393 C C . LEU C 1 213 ? 24.232 22.383 14.434 1.00 35.53 242 LEU C C 1
ATOM 5394 O O . LEU C 1 213 ? 24.487 23.392 15.097 1.00 37.62 242 LEU C O 1
ATOM 5399 N N . GLN C 1 214 ? 23.325 22.365 13.462 1.00 33.80 243 GLN C N 1
ATOM 5400 C CA . GLN C 1 214 ? 22.554 23.557 13.081 1.00 35.25 243 GLN C CA 1
ATOM 5401 C C . GLN C 1 214 ? 21.176 23.686 13.719 1.00 34.45 243 GLN C C 1
ATOM 5402 O O . GLN C 1 214 ? 20.436 24.606 13.357 1.00 34.73 243 GLN C O 1
ATOM 5408 N N . CYS C 1 215 ? 20.824 22.812 14.674 1.00 33.36 244 CYS C N 1
ATOM 5409 C CA . CYS C 1 215 ? 19.530 22.904 15.346 1.00 33.48 244 CYS C CA 1
ATOM 5410 C C . CYS C 1 215 ? 19.358 24.290 15.931 1.00 33.85 244 CYS C C 1
ATOM 5411 O O . CYS C 1 215 ? 20.288 24.843 16.507 1.00 35.61 244 CYS C O 1
ATOM 5414 N N . GLY C 1 216 ? 18.153 24.812 15.821 1.00 34.03 245 GLY C N 1
ATOM 5415 C CA . GLY C 1 216 ? 17.815 26.079 16.420 1.00 35.59 245 GLY C CA 1
ATOM 5416 C C . GLY C 1 216 ? 18.239 27.330 15.693 1.00 36.50 245 GLY C C 1
ATOM 5417 O O . GLY C 1 216 ? 17.917 28.427 16.165 1.00 38.74 245 GLY C O 1
ATOM 5418 N N . LYS C 1 217 ? 18.912 27.211 14.546 1.00 35.36 246 LYS C N 1
ATOM 5419 C CA . LYS C 1 217 ? 19.346 28.363 13.785 1.00 36.04 246 LYS C CA 1
ATOM 5420 C C . LYS C 1 217 ? 18.305 28.867 12.776 1.00 35.58 246 LYS C C 1
ATOM 5421 O O . LYS C 1 217 ? 18.507 29.893 12.115 1.00 36.52 246 LYS C O 1
ATOM 5427 N N . GLN C 1 218 ? 17.188 28.145 12.677 1.00 34.67 247 GLN C N 1
ATOM 5428 C CA . GLN C 1 218 ? 16.067 28.495 11.838 1.00 33.45 247 GLN C CA 1
ATOM 5429 C C . GLN C 1 218 ? 14.824 27.956 12.545 1.00 33.04 247 GLN C C 1
ATOM 5430 O O . GLN C 1 218 ? 14.952 27.130 13.460 1.00 34.08 247 GLN C O 1
ATOM 5436 N N . PRO C 1 219 ? 13.628 28.389 12.106 1.00 32.96 248 PRO C N 1
ATOM 5437 C CA . PRO C 1 219 ? 12.429 27.774 12.671 1.00 32.78 248 PRO C CA 1
ATOM 5438 C C . PRO C 1 219 ? 12.331 26.279 12.348 1.00 33.86 248 PRO C C 1
ATOM 5439 O O . PRO C 1 219 ? 12.934 25.820 11.383 1.00 34.65 248 PRO C O 1
ATOM 5443 N N . GLY C 1 220 ? 11.578 25.554 13.164 1.00 32.74 249 GLY C N 1
ATOM 5444 C CA . GLY C 1 220 ? 11.464 24.099 13.039 1.00 32.66 249 GLY C CA 1
ATOM 5445 C C . GLY C 1 220 ? 10.146 23.606 13.566 1.00 32.35 249 GLY C C 1
ATOM 5446 O O . GLY C 1 220 ? 9.360 24.361 14.138 1.00 32.13 249 GLY C O 1
ATOM 5447 N N . TYR C 1 221 ? 9.897 22.320 13.342 1.00 30.14 250 TYR C N 1
ATOM 5448 C CA . TYR C 1 221 ? 8.647 21.690 13.694 1.00 31.11 250 TYR C CA 1
ATOM 5449 C C . TYR C 1 221 ? 8.721 20.967 15.033 1.00 30.35 250 TYR C C 1
ATOM 5450 O O . TYR C 1 221 ? 9.779 20.464 15.421 1.00 31.70 250 TYR C O 1
ATOM 5459 N N . ILE C 1 222 ? 7.561 20.927 15.691 1.00 31.86 251 ILE C N 1
ATOM 5460 C CA . ILE C 1 222 ? 7.291 20.107 16.867 1.00 32.79 251 ILE C CA 1
ATOM 5461 C C . ILE C 1 222 ? 6.523 18.869 16.411 1.00 31.30 251 ILE C C 1
ATOM 5462 O O . ILE C 1 222 ? 5.618 18.952 15.579 1.00 30.68 251 ILE C O 1
ATOM 5467 N N . GLY C 1 223 ? 6.885 17.712 16.945 1.00 31.69 252 GLY C N 1
ATOM 5468 C CA . GLY C 1 223 ? 6.209 16.498 16.572 1.00 31.72 252 GLY C CA 1
ATOM 5469 C C . GLY C 1 223 ? 6.516 15.368 17.518 1.00 32.45 252 GLY C C 1
ATOM 5470 O O . GLY C 1 223 ? 7.336 15.519 18.435 1.00 32.38 252 GLY C O 1
ATOM 5479 N N . GLN C 1 225 ? 7.050 10.978 18.043 1.00 36.02 254 GLN C N 1
ATOM 5480 C CA . GLN C 1 225 ? 7.716 9.841 17.468 1.00 37.23 254 GLN C CA 1
ATOM 5481 C C . GLN C 1 225 ? 6.720 8.803 16.940 1.00 38.41 254 GLN C C 1
ATOM 5482 O O . GLN C 1 225 ? 5.698 8.523 17.567 1.00 37.39 254 GLN C O 1
ATOM 5488 N N . ASP C 1 226 ? 7.048 8.265 15.768 1.00 38.66 255 ASP C N 1
ATOM 5489 C CA . ASP C 1 226 ? 6.435 7.097 15.163 1.00 39.80 255 ASP C CA 1
ATOM 5490 C C . ASP C 1 226 ? 6.685 5.851 16.037 1.00 39.46 255 ASP C C 1
ATOM 5491 O O . ASP C 1 226 ? 7.680 5.787 16.743 1.00 39.26 255 ASP C O 1
ATOM 5496 N N . HIS C 1 227 ? 5.792 4.868 15.979 1.00 40.24 256 HIS C N 1
ATOM 5497 C CA . HIS C 1 227 ? 5.933 3.622 16.783 1.00 41.39 256 HIS C CA 1
ATOM 5498 C C . HIS C 1 227 ? 6.002 3.840 18.310 1.00 41.72 256 HIS C C 1
ATOM 5499 O O . HIS C 1 227 ? 6.607 3.038 19.032 1.00 43.26 256 HIS C O 1
ATOM 5506 N N . GLY C 1 228 ? 5.372 4.913 18.799 1.00 41.61 257 GLY C N 1
ATOM 5507 C CA . GLY C 1 228 ? 5.327 5.218 20.225 1.00 41.05 257 GLY C CA 1
ATOM 5508 C C . GLY C 1 228 ? 4.158 4.496 20.859 1.00 41.36 257 GLY C C 1
ATOM 5509 O O . GLY C 1 228 ? 3.192 5.121 21.296 1.00 42.33 257 GLY C O 1
ATOM 5510 N N . TYR C 1 229 ? 4.246 3.169 20.902 1.00 40.02 258 TYR C N 1
ATOM 5511 C CA . TYR C 1 229 ? 3.166 2.351 21.395 1.00 40.25 258 TYR C CA 1
ATOM 5512 C C . TYR C 1 229 ? 2.935 2.627 22.873 1.00 39.36 258 TYR C C 1
ATOM 5513 O O . TYR C 1 229 ? 3.886 2.755 23.647 1.00 41.18 258 TYR C O 1
ATOM 5522 N N . GLY C 1 230 ? 1.661 2.767 23.231 1.00 39.38 259 GLY C N 1
ATOM 5523 C CA . GLY C 1 230 ? 1.244 2.982 24.603 1.00 38.94 259 GLY C CA 1
ATOM 5524 C C . GLY C 1 230 ? 1.514 4.340 25.195 1.00 38.47 259 GLY C C 1
ATOM 5525 O O . GLY C 1 230 ? 1.674 4.446 26.409 1.00 40.09 259 GLY C O 1
ATOM 5526 N N . VAL C 1 231 ? 1.590 5.379 24.354 1.00 37.61 260 VAL C N 1
ATOM 5527 C CA . VAL C 1 231 ? 1.773 6.751 24.824 1.00 36.62 260 VAL C CA 1
ATOM 5528 C C . VAL C 1 231 ? 0.620 7.633 24.347 1.00 35.93 260 VAL C C 1
ATOM 5529 O O . VAL C 1 231 ? 0.289 7.619 23.162 1.00 37.15 260 VAL C O 1
ATOM 5533 N N . CYS C 1 232 ? 0.013 8.371 25.281 1.00 34.79 261 CYS C N 1
ATOM 5534 C CA . CYS C 1 232 ? -1.140 9.243 25.014 1.00 34.41 261 CYS C CA 1
ATOM 5535 C C . CYS C 1 232 ? -0.738 10.686 25.294 1.00 32.90 261 CYS C C 1
ATOM 5536 O O . CYS C 1 232 ? -0.006 10.934 26.244 1.00 32.43 261 CYS C O 1
ATOM 5539 N N . PHE C 1 233 ? -1.207 11.619 24.453 1.00 31.91 262 PHE C N 1
ATOM 5540 C CA . PHE C 1 233 ? -0.908 13.045 24.558 1.00 30.89 262 PHE C CA 1
ATOM 5541 C C . PHE C 1 233 ? -2.165 13.897 24.638 1.00 32.09 262 PHE C C 1
ATOM 5542 O O . PHE C 1 233 ? -3.090 13.668 23.871 1.00 31.50 262 PHE C O 1
ATOM 5550 N N . ARG C 1 234 ? -2.181 14.900 25.515 1.00 32.80 263 ARG C N 1
ATOM 5551 C CA . ARG C 1 234 ? -3.303 15.862 25.582 1.00 33.45 263 ARG C CA 1
ATOM 5552 C C . ARG C 1 234 ? -2.821 17.228 26.065 1.00 32.31 263 ARG C C 1
ATOM 5553 O O . ARG C 1 234 ? -1.660 17.372 26.457 1.00 31.74 263 ARG C O 1
ATOM 5561 N N . ASN C 1 235 ? -3.733 18.196 26.091 1.00 33.23 264 ASN C N 1
ATOM 5562 C CA . ASN C 1 235 ? -3.478 19.544 26.614 1.00 33.67 264 ASN C CA 1
ATOM 5563 C C . ASN C 1 235 ? -2.216 20.134 26.002 1.00 33.30 264 ASN C C 1
ATOM 5564 O O . ASN C 1 235 ? -1.242 20.461 26.697 1.00 34.07 264 ASN C O 1
ATOM 5569 N N . ILE C 1 236 ? -2.265 20.203 24.674 1.00 32.95 265 ILE C N 1
ATOM 5570 C CA . ILE C 1 236 ? -1.123 20.549 23.847 1.00 32.27 265 ILE C CA 1
ATOM 5571 C C . ILE C 1 236 ? -1.305 21.989 23.425 1.00 32.43 265 ILE C C 1
ATOM 5572 O O . ILE C 1 236 ? -2.255 22.307 22.712 1.00 33.21 265 ILE C O 1
ATOM 5577 N N . ARG C 1 237 ? -0.394 22.855 23.860 1.00 31.06 266 ARG C N 1
ATOM 5578 C CA . ARG C 1 237 ? -0.476 24.271 23.564 1.00 32.54 266 ARG C CA 1
ATOM 5579 C C . ARG C 1 237 ? 0.898 24.902 23.448 1.00 31.19 266 ARG C C 1
ATOM 5580 O O . ARG C 1 237 ? 1.918 24.359 23.927 1.00 31.37 266 ARG C O 1
ATOM 5588 N N . ILE C 1 238 ? 0.920 26.083 22.832 1.00 31.89 267 ILE C N 1
ATOM 5589 C CA . ILE C 1 238 ? 2.174 26.791 22.631 1.00 31.91 267 ILE C CA 1
ATOM 5590 C C . ILE C 1 238 ? 1.970 28.292 22.673 1.00 32.56 267 ILE C C 1
ATOM 5591 O O . ILE C 1 238 ? 0.925 28.793 22.309 1.00 31.88 267 ILE C O 1
ATOM 5596 N N . LYS C 1 239 ? 2.991 28.991 23.143 1.00 32.72 268 LYS C N 1
ATOM 5597 C CA . LYS C 1 239 ? 2.980 30.433 23.318 1.00 34.85 268 LYS C CA 1
ATOM 5598 C C . LYS C 1 239 ? 4.221 30.912 22.594 1.00 34.66 268 LYS C C 1
ATOM 5599 O O . LYS C 1 239 ? 5.334 30.592 23.010 1.00 35.70 268 LYS C O 1
ATOM 5605 N N . GLU C 1 240 ? 4.043 31.622 21.488 1.00 33.66 269 GLU C N 1
ATOM 5606 C CA . GLU C 1 240 ? 5.188 32.140 20.750 1.00 33.66 269 GLU C CA 1
ATOM 5607 C C . GLU C 1 240 ? 5.816 33.308 21.510 1.00 35.11 269 GLU C C 1
ATOM 5608 O O . GLU C 1 240 ? 5.102 34.114 22.122 1.00 36.44 269 GLU C O 1
ATOM 5614 N N . LEU C 1 241 ? 7.148 33.379 21.480 1.00 35.58 270 LEU C N 1
ATOM 5615 C CA . LEU C 1 241 ? 7.917 34.374 22.225 1.00 37.21 270 LEU C CA 1
ATOM 5616 C C . LEU C 1 241 ? 8.609 35.313 21.262 1.00 40.75 270 LEU C C 1
ATOM 5617 O O . LEU C 1 241 ? 8.778 35.015 20.064 1.00 42.71 270 LEU C O 1
#

Solvent-accessible surface area: 28163 Å² total

Radius of gyration: 29.77 Å; Cα contacts (8 Å, |Δi|>4): 1779; chains: 3; bounding box: 80×90×49 Å

Foldseek 3Di:
DDADPVRHDPDFDKDFLPLADQPQKDAQLDDHQDPQWDRDRSWIDGRDDPPPDDDAAHWMWGPDWAFFKKKKKKKAFAAFFWDWKFFQFDRDGPDDRCLQGFIQIDGQCVHDVCPVAPPRCRPHRHSRSHFPPDPDDHGPDMDMWIWGAHQQKIWIDSHHTTDIDGQPDVVVLVSCCNGLCDCNDPDPSRDVVSNVSSCGSVDIHIIIHHVRPGMIMHPIIMTHD/DDADADPVRHGPDFDKDFLPLAFPPQKDFQVDPHADPQWTRDRSWIDRNDDPPNHWMWRPDWAFFKKKKKKKAFAAFFWWWKFFQFDRDPPDDRCLQGFTQIDGQCVHDVVPVAPPRCRYHRHSHSHFPPDPDDHGPDMDMWIWGAHQQKIWIDSPHTTDIDGQPDVVVLVSCCSGLCDPNDPDPSHDVVSNVSSCGSVDIHIMIHHPRPRMIMHPIIMGHD/DADPVRHDDDFDKDFLPLADCPQKDAQLDDHQDPQWDRDRSWIGGHDLHWMWRPDWAFFKKKKKKKAFAAFFWDWKFFQFDRDPPDDRCLQGFTQIDGQCVHPLVPVAPPRQRPHRHSHSHFPPDPDDHGPDMAMWIWGAHPQKIWIDSHHTTDIDGQLDVVVLVSCCSGLCDPNDPDPSRDVVSNVSSCGSVDTHIMIHDPRPGMIMHPIIMGHD